Protein AF-0000000087667952 (afdb_homodimer)

InterPro domains:
  IPR000524 Transcription regulator HTH, GntR [PF00392] (24-62)
  IPR000524 Transcription regulator HTH, GntR [PF00392] (86-145)
  IPR000524 Transcription regulator HTH, GntR [PR00035] (27-41)
  IPR000524 Transcription regulator HTH, GntR [PR00035] (41-57)
  IPR000524 Transcription regulator HTH, GntR [PS50949] (82-149)
  IPR000524 Transcription regulator HTH, GntR [SM00345] (10-65)
  IPR000524 Transcription regulator HTH, GntR [SM00345] (88-146)
  IPR008920 Transcription regulator FadR/GntR, C-terminal [G3DSA:1.20.120.530] (150-294)
  IPR008920 Transcription regulator FadR/GntR, C-terminal [SSF48008] (154-291)
  IPR011711 GntR, C-terminal [PF07729] (156-283)
  IPR011711 GntR, C-terminal [SM00895] (156-284)
  IPR036388 Winged helix-like DNA-binding domain superfamily [G3DSA:1.10.10.10] (2-69)
  IPR036388 Winged helix-like DNA-binding domain superfamily [G3DSA:1.10.10.10] (75-145)
  IPR036390 Winged helix DNA-binding domain superfamily [SSF46785] (5-59)
  IPR036390 Winged helix DNA-binding domain superfamily [SSF46785] (80-157)

Structure (mmCIF, N/CA/C/O backbone):
data_AF-0000000087667952-model_v1
#
loop_
_entity.id
_entity.type
_entity.pdbx_description
1 polymer 'GntR family transcriptional regulator'
#
loop_
_atom_site.group_PDB
_atom_site.id
_atom_site.type_symbol
_atom_site.label_atom_id
_atom_site.label_alt_id
_atom_site.label_comp_id
_atom_site.label_asym_id
_atom_site.label_entity_id
_atom_site.label_seq_id
_atom_site.pdbx_PDB_ins_code
_atom_site.Cartn_x
_atom_site.Cartn_y
_atom_site.Cartn_z
_atom_site.occupancy
_atom_site.B_iso_or_equiv
_atom_site.auth_seq_id
_atom_site.auth_comp_id
_atom_site.auth_asym_id
_atom_site.auth_atom_id
_atom_site.pdbx_PDB_model_num
ATOM 1 N N . MET A 1 1 ? -10.664 -6.59 -33.625 1 28.47 1 MET A N 1
ATOM 2 C CA . MET A 1 1 ? -11.766 -7.215 -32.906 1 28.47 1 MET A CA 1
ATOM 3 C C . MET A 1 1 ? -11.617 -7.02 -31.406 1 28.47 1 MET A C 1
ATOM 5 O O . MET A 1 1 ? -10.555 -7.301 -30.844 1 28.47 1 MET A O 1
ATOM 9 N N . LYS A 1 2 ? -12.297 -6.242 -30.766 1 42.12 2 LYS A N 1
ATOM 10 C CA . LYS A 1 2 ? -12.266 -5.91 -29.344 1 42.12 2 LYS A CA 1
ATOM 11 C C . LYS A 1 2 ? -12.188 -7.172 -28.484 1 42.12 2 LYS A C 1
ATOM 13 O O . LYS A 1 2 ? -13.07 -8.031 -28.562 1 42.12 2 LYS A O 1
ATOM 18 N N . THR A 1 3 ? -11.094 -7.625 -28.188 1 49.66 3 THR A N 1
ATOM 19 C CA . THR A 1 3 ? -10.906 -8.875 -27.469 1 49.66 3 THR A CA 1
ATOM 20 C C . THR A 1 3 ? -11.727 -8.891 -26.188 1 49.66 3 THR A C 1
ATOM 22 O O . THR A 1 3 ? -11.672 -7.941 -25.391 1 49.66 3 THR A O 1
ATOM 25 N N . ASP A 1 4 ? -12.828 -9.523 -26.078 1 62.44 4 ASP A N 1
ATOM 26 C CA . ASP A 1 4 ? -13.844 -9.555 -25.031 1 62.44 4 ASP A CA 1
ATOM 27 C C . ASP A 1 4 ? -13.297 -10.211 -23.766 1 62.44 4 ASP A C 1
ATOM 29 O O . ASP A 1 4 ? -13.547 -11.391 -23.516 1 62.44 4 ASP A O 1
ATOM 33 N N . THR A 1 5 ? -12.375 -9.555 -23.219 1 68.75 5 THR A N 1
ATOM 34 C CA . THR A 1 5 ? -11.648 -10.039 -22.047 1 68.75 5 THR A CA 1
ATOM 35 C C . THR A 1 5 ? -12.617 -10.461 -20.953 1 68.75 5 THR A C 1
ATOM 37 O O . THR A 1 5 ? -12.391 -11.469 -20.266 1 68.75 5 THR A O 1
ATOM 40 N N . VAL A 1 6 ? -13.617 -9.734 -20.906 1 71.81 6 VAL A N 1
ATOM 41 C CA . VAL A 1 6 ? -14.602 -10.07 -19.875 1 71.81 6 VAL A CA 1
ATOM 42 C C . VAL A 1 6 ? -15.203 -11.438 -20.172 1 71.81 6 VAL A C 1
ATOM 44 O O . VAL A 1 6 ? -15.32 -12.281 -19.266 1 71.81 6 VAL A O 1
ATOM 47 N N . TYR A 1 7 ? -15.477 -11.602 -21.328 1 80.62 7 TYR A N 1
ATOM 48 C CA . TYR A 1 7 ? -16.016 -12.883 -21.781 1 80.62 7 TYR A CA 1
ATOM 49 C C . TYR A 1 7 ? -15.008 -14.008 -21.547 1 80.62 7 TYR A C 1
ATOM 51 O O . TYR A 1 7 ? -15.359 -15.062 -21.016 1 80.62 7 TYR A O 1
ATOM 59 N N . LYS A 1 8 ? -13.859 -13.703 -21.875 1 80.75 8 LYS A N 1
ATOM 60 C CA . LYS A 1 8 ? -12.844 -14.75 -21.797 1 80.75 8 LYS A CA 1
ATOM 61 C C . LYS A 1 8 ? -12.523 -15.094 -20.344 1 80.75 8 LYS A C 1
ATOM 63 O O . LYS A 1 8 ? -12.32 -16.266 -20 1 80.75 8 LYS A O 1
ATOM 68 N N . GLN A 1 9 ? -12.539 -14.086 -19.578 1 77.5 9 GLN A N 1
ATOM 69 C CA . GLN A 1 9 ? -12.352 -14.312 -18.141 1 77.5 9 GLN A CA 1
ATOM 70 C C . GLN A 1 9 ? -13.516 -15.094 -17.562 1 77.5 9 GLN A C 1
ATOM 72 O O . GLN A 1 9 ? -13.32 -16.016 -16.766 1 77.5 9 GLN A O 1
ATOM 77 N N . ALA A 1 10 ? -14.672 -14.688 -17.938 1 81.62 10 ALA A N 1
ATOM 78 C CA . ALA A 1 10 ? -15.867 -15.375 -17.438 1 81.62 10 ALA A CA 1
ATOM 79 C C . ALA A 1 10 ? -15.875 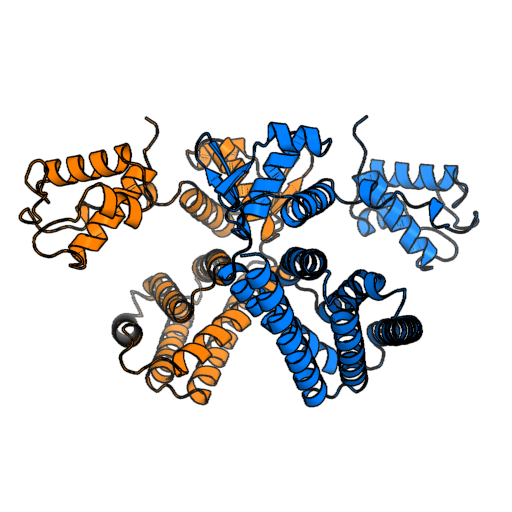-16.844 -17.891 1 81.62 10 ALA A C 1
ATOM 81 O O . ALA A 1 10 ? -16.25 -17.719 -17.109 1 81.62 10 ALA A O 1
ATOM 82 N N . LEU A 1 11 ? -15.453 -17.016 -19.062 1 87.56 11 LEU A N 1
ATOM 83 C CA . LEU A 1 11 ? -15.383 -18.391 -19.562 1 87.56 11 LEU A CA 1
ATOM 84 C C . LEU A 1 11 ? -14.375 -19.219 -18.766 1 87.56 11 LEU A C 1
ATOM 86 O O . LEU A 1 11 ? -14.688 -20.328 -18.328 1 87.56 11 LEU A O 1
ATOM 90 N N . ASN A 1 12 ? -13.219 -18.609 -18.578 1 81.69 12 ASN A N 1
ATOM 91 C CA . ASN A 1 12 ? -12.188 -19.328 -17.812 1 81.69 12 ASN A CA 1
ATOM 92 C C . ASN A 1 12 ? -12.648 -19.625 -16.391 1 81.69 12 ASN A C 1
ATOM 94 O O . ASN A 1 12 ? -12.398 -20.719 -15.875 1 81.69 12 ASN A O 1
ATOM 98 N N . GLN A 1 13 ? -13.281 -18.672 -15.828 1 80.88 13 GLN A N 1
ATOM 99 C CA . GLN A 1 13 ? -13.797 -18.859 -14.477 1 80.88 13 GLN A CA 1
ATOM 100 C C . GLN A 1 13 ? -14.852 -19.953 -14.445 1 80.88 13 GLN A C 1
ATOM 102 O O . GLN A 1 13 ? -14.875 -20.781 -13.516 1 80.88 13 GLN A O 1
ATOM 107 N N . THR A 1 14 ? -15.711 -19.984 -15.359 1 86.25 14 THR A N 1
ATOM 108 C CA . THR A 1 14 ? -16.75 -21 -15.43 1 86.25 14 THR A CA 1
ATOM 109 C C . THR A 1 14 ? -16.125 -22.391 -15.625 1 86.25 14 THR A C 1
ATOM 111 O O . THR A 1 14 ? -16.531 -23.359 -14.977 1 86.25 14 THR A O 1
ATOM 114 N N . LEU A 1 15 ? -15.148 -22.406 -16.438 1 85.88 15 LEU A N 1
ATOM 115 C CA . LEU A 1 15 ? -14.438 -23.656 -16.688 1 85.88 15 LEU A CA 1
ATOM 116 C C . LEU A 1 15 ? -13.773 -24.172 -15.406 1 85.88 15 LEU A C 1
ATOM 118 O O . LEU A 1 15 ? -13.812 -25.359 -15.125 1 85.88 15 LEU A O 1
ATOM 122 N N . ALA A 1 16 ? -13.211 -23.234 -14.703 1 80.81 16 ALA A N 1
ATOM 123 C CA . ALA A 1 16 ? -12.57 -23.594 -13.445 1 80.81 16 ALA A CA 1
ATOM 124 C C . ALA A 1 16 ? -13.586 -24.156 -12.453 1 80.81 16 ALA A C 1
ATOM 126 O O . ALA A 1 16 ? -13.312 -25.141 -11.766 1 80.81 16 ALA A O 1
ATOM 127 N N . LEU A 1 17 ? -14.672 -23.5 -12.383 1 82.06 17 LEU A N 1
ATOM 128 C CA . LEU A 1 17 ? -15.742 -23.969 -11.5 1 82.06 17 LEU A CA 1
ATOM 129 C C . LEU A 1 17 ? -16.188 -25.391 -11.891 1 82.06 17 LEU A C 1
ATOM 131 O O . LEU A 1 17 ? -16.391 -26.234 -11.023 1 82.06 17 LEU A O 1
ATOM 135 N N . LEU A 1 18 ? -16.266 -25.656 -13.094 1 85.75 18 LEU A N 1
ATOM 136 C CA . LEU A 1 18 ? -16.672 -26.969 -13.594 1 85.75 18 LEU A CA 1
ATOM 137 C C . LEU A 1 18 ? -15.602 -28.016 -13.289 1 85.75 18 LEU A C 1
ATOM 139 O O . LEU A 1 18 ? -15.922 -29.125 -12.844 1 85.75 18 LEU A O 1
ATOM 143 N N . ALA A 1 19 ? -14.406 -27.5 -13.516 1 81.12 19 ALA A N 1
ATOM 144 C CA . ALA A 1 19 ? -13.297 -28.438 -13.328 1 81.12 19 ALA A CA 1
ATOM 145 C C . ALA A 1 19 ? -13.133 -28.797 -11.852 1 81.12 19 ALA A C 1
ATOM 147 O O . ALA A 1 19 ? -12.719 -29.922 -11.531 1 81.12 19 ALA A O 1
ATOM 148 N N . GLN A 1 20 ? -13.477 -27.875 -11.039 1 76.94 20 GLN A N 1
ATOM 149 C CA . GLN A 1 20 ? -13.367 -28.094 -9.594 1 76.94 20 GLN A CA 1
ATOM 150 C C . GLN A 1 20 ? -14.594 -28.812 -9.055 1 76.94 20 GLN A C 1
ATOM 152 O O . GLN A 1 20 ? -14.664 -29.109 -7.855 1 76.94 20 GLN A O 1
ATOM 157 N N . GLY A 1 21 ? -15.5 -29.062 -9.93 1 77.56 21 GLY A N 1
ATOM 158 C CA . GLY A 1 21 ? -16.703 -29.797 -9.547 1 77.56 21 GLY A CA 1
ATOM 159 C C . GLY A 1 21 ? -17.688 -28.953 -8.766 1 77.56 21 GLY A C 1
ATOM 160 O O . GLY A 1 21 ? -18.438 -29.484 -7.93 1 77.56 21 GLY A O 1
ATOM 161 N N . ALA A 1 22 ? -17.594 -27.688 -8.93 1 77.69 22 ALA A N 1
ATOM 162 C CA . ALA A 1 22 ? -18.516 -26.797 -8.211 1 77.69 22 ALA A CA 1
ATOM 163 C C . ALA A 1 22 ? -19.969 -27.125 -8.555 1 77.69 22 ALA A C 1
ATOM 165 O O . ALA A 1 22 ? -20.875 -26.875 -7.754 1 77.69 22 ALA A O 1
ATOM 166 N N . TYR A 1 23 ? -20.062 -27.703 -9.742 1 80.69 23 TYR A N 1
ATOM 167 C CA . TYR A 1 23 ? -21.391 -28.094 -10.203 1 80.69 23 TYR A CA 1
ATOM 168 C C . TYR A 1 23 ? -21.391 -29.547 -10.68 1 80.69 23 TYR A C 1
ATOM 170 O O . TYR A 1 23 ? -20.422 -30 -11.305 1 80.69 23 TYR A O 1
ATOM 178 N N . GLN A 1 24 ? -22.219 -30.297 -10.25 1 76.31 24 GLN A N 1
ATOM 179 C CA . GLN A 1 24 ? -22.203 -31.734 -10.547 1 76.31 24 GLN A CA 1
ATOM 180 C C . GLN A 1 24 ? -23.062 -32.062 -11.766 1 76.31 24 GLN A C 1
ATOM 182 O O . GLN A 1 24 ? -22.609 -32.688 -12.719 1 76.31 24 GLN A O 1
ATOM 187 N N . GLU A 1 25 ? -24.391 -31.812 -11.734 1 78 25 GLU A N 1
ATOM 188 C CA . GLU A 1 25 ? -25.281 -32.281 -12.789 1 78 25 GLU A CA 1
ATOM 189 C C . GLU A 1 25 ? -25.797 -31.125 -13.641 1 78 25 GLU A C 1
ATOM 191 O O . GLU A 1 25 ? -25.891 -31.25 -14.859 1 78 25 GLU A O 1
ATOM 196 N N . ARG A 1 26 ? -26.047 -30.078 -13 1 85.25 26 ARG A N 1
ATOM 197 C CA . ARG A 1 26 ? -26.641 -28.938 -13.695 1 85.25 26 ARG A CA 1
ATOM 198 C C . ARG A 1 26 ? -25.953 -27.641 -13.305 1 85.25 26 ARG A C 1
ATOM 200 O O . ARG A 1 26 ? -25.516 -27.484 -12.164 1 85.25 26 ARG A O 1
ATOM 207 N N . LEU A 1 27 ? -25.766 -26.797 -14.305 1 86.44 27 LEU A N 1
ATOM 208 C CA . LEU A 1 27 ? -25.312 -25.438 -14.016 1 86.44 27 LEU A CA 1
ATOM 209 C C . LEU A 1 27 ? -26.422 -24.625 -13.359 1 86.44 27 LEU A C 1
ATOM 211 O O . LEU A 1 27 ? -27.609 -24.844 -13.625 1 86.44 27 LEU A O 1
ATOM 215 N N . PRO A 1 28 ? -26.078 -23.719 -12.539 1 85.12 28 PRO A N 1
ATOM 216 C CA . PRO A 1 28 ? -27.094 -22.797 -12.016 1 85.12 28 PRO A CA 1
ATOM 217 C C . PRO A 1 28 ? -27.734 -21.938 -13.102 1 85.12 28 PRO A C 1
ATOM 219 O O . PRO A 1 28 ? -27.297 -21.969 -14.258 1 85.12 28 PRO A O 1
ATOM 222 N N . SER A 1 29 ? -28.859 -21.297 -12.703 1 85.5 29 SER A N 1
ATOM 223 C CA . SER A 1 29 ? -29.531 -20.422 -13.648 1 85.5 29 SER A CA 1
ATOM 224 C C . SER A 1 29 ? -28.594 -19.344 -14.188 1 85.5 29 SER A C 1
ATOM 226 O O . SER A 1 29 ? -27.562 -19.047 -13.562 1 85.5 29 SER A O 1
ATOM 228 N N . GLU A 1 30 ? -28.875 -18.875 -15.414 1 87.12 30 GLU A N 1
ATOM 229 C CA . GLU A 1 30 ? -28.109 -17.781 -16 1 87.12 30 GLU A CA 1
ATOM 230 C C . GLU A 1 30 ? -27.938 -16.625 -15.031 1 87.12 30 GLU A C 1
ATOM 232 O O . GLU A 1 30 ? -26.859 -16.047 -14.906 1 87.12 30 GLU A O 1
ATOM 237 N N . ASN A 1 31 ? -28.953 -16.328 -14.312 1 84.06 31 ASN A N 1
ATOM 238 C CA . ASN A 1 31 ? -28.938 -15.211 -13.367 1 84.06 31 ASN A CA 1
ATOM 239 C C . ASN A 1 31 ? -28.016 -15.492 -12.18 1 84.06 31 ASN A C 1
ATOM 241 O O . ASN A 1 31 ? -27.297 -14.609 -11.727 1 84.06 31 ASN A O 1
ATOM 245 N N . GLU A 1 32 ? -28.062 -16.688 -11.719 1 83.94 32 GLU A N 1
ATOM 246 C CA . GLU A 1 32 ? -27.219 -17.078 -10.602 1 83.94 32 GLU A CA 1
ATOM 247 C C . GLU A 1 32 ? -25.734 -17.047 -11 1 83.94 32 GLU A C 1
ATOM 249 O O . GLU A 1 32 ? -24.891 -16.578 -10.242 1 83.94 32 GLU A O 1
ATOM 254 N N . LEU A 1 33 ? -25.469 -17.562 -12.148 1 86.06 33 LEU A N 1
ATOM 255 C CA . LEU A 1 33 ? -24.094 -17.641 -12.633 1 86.06 33 LEU A CA 1
ATOM 256 C C . LEU A 1 33 ? -23.531 -16.25 -12.883 1 86.06 33 LEU A C 1
ATOM 258 O O . LEU A 1 33 ? -22.375 -15.969 -12.547 1 86.06 33 LEU A O 1
ATOM 262 N N . ARG A 1 34 ? -24.391 -15.438 -13.516 1 83.31 34 ARG A N 1
ATOM 263 C CA . ARG A 1 34 ? -23.953 -14.078 -13.797 1 83.31 34 ARG A CA 1
ATOM 264 C C . ARG A 1 34 ? -23.609 -13.344 -12.508 1 83.31 34 ARG A C 1
ATOM 266 O O . ARG A 1 34 ? -22.625 -12.609 -12.445 1 83.31 34 ARG A O 1
ATOM 273 N N . ARG A 1 35 ? -24.375 -13.547 -11.453 1 77.31 35 ARG A N 1
ATOM 274 C CA . ARG A 1 35 ? -24.125 -12.922 -10.164 1 77.31 35 ARG A CA 1
ATOM 275 C C . ARG A 1 35 ? -22.828 -13.438 -9.539 1 77.31 35 ARG A C 1
ATOM 277 O O . ARG A 1 35 ? -22.047 -12.664 -8.984 1 77.31 35 ARG A O 1
ATOM 284 N N . ARG A 1 36 ? -22.688 -14.688 -9.703 1 77.44 36 ARG A N 1
ATOM 285 C CA . ARG A 1 36 ? -21.516 -15.32 -9.117 1 77.44 36 ARG A CA 1
ATOM 286 C C . ARG A 1 36 ? -20.234 -14.828 -9.789 1 77.44 36 ARG A C 1
ATOM 288 O O . ARG A 1 36 ? -19.219 -14.625 -9.125 1 77.44 36 ARG A O 1
ATOM 295 N N . LEU A 1 37 ? -20.344 -14.656 -11.094 1 77.94 37 LEU A N 1
ATOM 296 C CA . LEU A 1 37 ? -19.172 -14.305 -11.875 1 77.94 37 LEU A CA 1
ATOM 297 C C . LEU A 1 37 ? -19.031 -12.797 -12.023 1 77.94 37 LEU A C 1
ATOM 299 O O . LEU A 1 37 ? -18 -12.297 -12.453 1 77.94 37 LEU A O 1
ATOM 303 N N . GLY A 1 38 ? -20.156 -12.125 -11.695 1 72.62 38 GLY A N 1
ATOM 304 C CA . GLY A 1 38 ? -20.141 -10.672 -11.781 1 72.62 38 GLY A CA 1
ATOM 305 C C . GLY A 1 38 ? -20.109 -10.156 -13.211 1 72.62 38 GLY A C 1
ATOM 306 O O . GLY A 1 38 ? -19.375 -9.219 -13.516 1 72.62 38 GLY A O 1
ATOM 307 N N . VAL A 1 39 ? -20.812 -10.805 -14.094 1 77.38 39 VAL A N 1
ATOM 308 C CA . VAL A 1 39 ? -20.797 -10.398 -15.5 1 77.38 39 VAL A CA 1
ATOM 309 C C . VAL A 1 39 ? -22.219 -10.141 -15.977 1 77.38 39 VAL A C 1
ATOM 311 O O . VAL A 1 39 ? -23.188 -10.43 -15.266 1 77.38 39 VAL A O 1
ATOM 314 N N . SER A 1 40 ? -22.344 -9.523 -17.109 1 77.69 40 SER A N 1
ATOM 315 C CA . SER A 1 40 ? -23.641 -9.18 -17.672 1 77.69 40 SER A CA 1
ATOM 316 C C . SER A 1 40 ? -24.344 -10.414 -18.234 1 77.69 40 SER A C 1
ATOM 318 O O . SER A 1 40 ? -23.719 -11.453 -18.422 1 77.69 40 SER A O 1
ATOM 320 N N . ARG A 1 41 ? -25.656 -10.195 -18.484 1 81.38 41 ARG A N 1
ATOM 321 C CA . ARG A 1 41 ? -26.469 -11.25 -19.078 1 81.38 41 ARG A CA 1
ATOM 322 C C . ARG A 1 41 ? -25.953 -11.633 -20.453 1 81.38 41 ARG A C 1
ATOM 324 O O . ARG A 1 41 ? -25.906 -12.812 -20.797 1 81.38 41 ARG A O 1
ATOM 331 N N . THR A 1 42 ? -25.531 -10.703 -21.172 1 82.81 42 THR A N 1
ATOM 332 C CA . THR A 1 42 ? -25.031 -10.961 -22.516 1 82.81 42 THR A CA 1
ATOM 333 C C . THR A 1 42 ? -23.719 -11.758 -22.453 1 82.81 42 THR A C 1
ATOM 335 O O . THR A 1 42 ? -23.516 -12.664 -23.266 1 82.81 42 THR A O 1
ATOM 338 N N . THR A 1 43 ? -22.922 -11.461 -21.484 1 84.31 43 THR A N 1
ATOM 339 C CA . THR A 1 43 ? -21.641 -12.141 -21.328 1 84.31 43 THR A CA 1
ATOM 340 C C . THR A 1 43 ? -21.844 -13.602 -20.938 1 84.31 43 THR A C 1
ATOM 342 O O . THR A 1 43 ? -21.219 -14.5 -21.5 1 84.31 43 THR A O 1
ATOM 345 N N . ILE A 1 44 ? -22.719 -13.742 -19.969 1 88.31 44 ILE A N 1
ATOM 346 C CA . ILE A 1 44 ? -22.906 -15.117 -19.5 1 88.31 44 ILE A CA 1
ATOM 347 C C . ILE A 1 44 ? -23.531 -15.953 -20.609 1 88.31 44 ILE A C 1
ATOM 349 O O . ILE A 1 44 ? -23.203 -17.125 -20.766 1 88.31 44 ILE A O 1
ATOM 353 N N . ARG A 1 45 ? -24.406 -15.406 -21.328 1 85.5 45 ARG A N 1
ATOM 354 C CA . ARG A 1 45 ? -25.016 -16.109 -22.453 1 85.5 45 ARG A CA 1
ATOM 355 C C . ARG A 1 45 ? -23.953 -16.531 -23.469 1 85.5 45 ARG A C 1
ATOM 357 O O . ARG A 1 45 ? -24 -17.641 -24 1 85.5 45 ARG A O 1
ATOM 364 N N . LYS A 1 46 ? -23.031 -15.633 -23.688 1 87.12 46 LYS A N 1
ATOM 365 C CA . LYS A 1 46 ? -21.938 -15.938 -24.594 1 87.12 46 LYS A CA 1
ATOM 366 C C . LYS A 1 46 ? -21.078 -17.078 -24.047 1 87.12 46 LYS A C 1
ATOM 368 O O . LYS A 1 46 ? -20.625 -17.938 -24.797 1 87.12 46 LYS A O 1
ATOM 373 N N . VAL A 1 47 ? -20.844 -17.016 -22.766 1 89.81 47 VAL A N 1
ATOM 374 C CA . VAL A 1 47 ? -20.062 -18.047 -22.109 1 89.81 47 VAL A CA 1
ATOM 375 C C . VAL A 1 47 ? -20.766 -19.406 -22.266 1 89.81 47 VAL A C 1
ATOM 377 O O . VAL A 1 47 ? -20.141 -20.391 -22.656 1 89.81 47 VAL A O 1
ATOM 380 N N . LEU A 1 48 ? -22.078 -19.391 -22.031 1 88.62 48 LEU A N 1
ATOM 381 C CA . LEU A 1 48 ? -22.828 -20.625 -22.109 1 88.62 48 LEU A CA 1
ATOM 382 C C . LEU A 1 48 ? -22.891 -21.141 -23.547 1 88.62 48 LEU A C 1
ATOM 384 O O . LEU A 1 48 ? -22.797 -22.344 -23.781 1 88.62 48 LEU A O 1
ATOM 388 N N . GLN A 1 49 ? -23.016 -20.266 -24.391 1 88 49 GLN A N 1
ATOM 389 C CA . GLN A 1 49 ? -23 -20.625 -25.797 1 88 49 GLN A CA 1
ATOM 390 C C . GLN A 1 49 ? -21.672 -21.266 -26.188 1 88 49 GLN A C 1
ATOM 392 O O . GLN A 1 49 ? -21.656 -22.266 -26.922 1 88 49 GLN A O 1
ATOM 397 N N . GLU A 1 50 ? -20.625 -20.641 -25.688 1 88.88 50 GLU A N 1
ATOM 398 C CA . GLU A 1 50 ? -19.297 -21.172 -26.016 1 88.88 50 GLU A CA 1
ATOM 399 C C . GLU A 1 50 ? -19.094 -22.547 -25.391 1 88.88 50 GLU A C 1
ATOM 401 O O . GLU A 1 50 ? -18.516 -23.438 -26.031 1 88.88 50 GLU A O 1
ATOM 406 N N . LEU A 1 51 ? -19.547 -22.75 -24.219 1 90.06 51 LEU A N 1
ATOM 407 C CA . LEU A 1 51 ? -19.422 -24.031 -23.547 1 90.06 51 LEU A CA 1
ATOM 408 C C . LEU A 1 51 ? -20.219 -25.109 -24.281 1 90.06 51 LEU A C 1
ATOM 410 O O . LEU A 1 51 ? -19.766 -26.25 -24.391 1 90.06 51 LEU A O 1
ATOM 414 N N . THR A 1 52 ? -21.344 -24.703 -24.766 1 87.12 52 THR A N 1
ATOM 415 C CA . THR A 1 52 ? -22.156 -25.609 -25.578 1 87.12 52 THR A CA 1
ATOM 416 C C . THR A 1 52 ? -21.438 -25.953 -26.875 1 87.12 52 THR A C 1
ATOM 418 O O . THR A 1 52 ? -21.406 -27.109 -27.297 1 87.12 52 THR A O 1
ATOM 421 N N . HIS A 1 53 ? -20.953 -24.875 -27.438 1 88.25 53 HIS A N 1
ATOM 422 C CA . HIS A 1 53 ? -20.219 -25.062 -28.688 1 88.25 53 HIS A CA 1
ATOM 423 C C . HIS A 1 53 ? -19.062 -26.031 -28.516 1 88.25 53 HIS A C 1
ATOM 425 O O . HIS A 1 53 ? -18.781 -26.844 -29.406 1 88.25 53 HIS A O 1
ATOM 431 N N . ARG A 1 54 ? -18.484 -25.953 -27.344 1 87.25 54 ARG A N 1
ATOM 432 C CA . ARG A 1 54 ? -17.344 -26.828 -27.062 1 87.25 54 ARG A CA 1
ATOM 433 C C . ARG A 1 54 ? -17.797 -28.172 -26.516 1 87.25 54 ARG A C 1
ATOM 435 O O . ARG A 1 54 ? -16.969 -29.016 -26.156 1 87.25 54 ARG A O 1
ATOM 442 N N . SER A 1 55 ? -19.062 -28.328 -26.438 1 87.62 55 SER A N 1
ATOM 443 C CA . SER A 1 55 ? -19.703 -29.578 -26.016 1 87.62 55 SER A CA 1
ATOM 444 C C . SER A 1 55 ? -19.359 -29.922 -24.578 1 87.62 55 SER A C 1
ATOM 446 O O . SER A 1 55 ? -19.172 -31.094 -24.234 1 87.62 55 SER A O 1
ATOM 448 N N . ILE A 1 56 ? -19.109 -28.922 -23.828 1 89.12 56 ILE A N 1
ATOM 449 C CA . ILE A 1 56 ? -18.844 -29.125 -22.406 1 89.12 56 ILE A CA 1
ATOM 450 C C . ILE A 1 56 ? -20.172 -29.219 -21.641 1 89.12 56 ILE A C 1
ATOM 452 O O . ILE A 1 56 ? -20.297 -30.016 -20.703 1 89.12 56 ILE A O 1
ATOM 456 N N . ILE A 1 57 ? -21.078 -28.422 -22.094 1 88.12 57 ILE A N 1
ATOM 457 C CA . ILE A 1 57 ? -22.422 -28.484 -21.547 1 88.12 57 ILE A CA 1
ATOM 458 C C . ILE A 1 57 ? -23.422 -28.688 -22.688 1 88.12 57 ILE A C 1
ATOM 460 O O . ILE A 1 57 ? -23.109 -28.469 -23.859 1 88.12 57 ILE A O 1
ATOM 464 N N . THR A 1 58 ? -24.516 -29.25 -22.297 1 84.62 58 THR A N 1
ATOM 465 C CA . THR A 1 58 ? -25.562 -29.484 -23.281 1 84.62 58 THR A CA 1
ATOM 466 C C . THR A 1 58 ? -26.906 -28.953 -22.766 1 84.62 58 THR A C 1
ATOM 468 O O . THR A 1 58 ? -27.109 -28.844 -21.547 1 84.62 58 THR A O 1
ATOM 471 N N . GLY A 1 59 ? -27.812 -28.547 -23.734 1 73.31 59 GLY A N 1
ATOM 472 C CA . GLY A 1 59 ? -29.188 -28.219 -23.391 1 73.31 59 GLY A CA 1
ATOM 473 C C . GLY A 1 59 ? -29.516 -26.75 -23.578 1 73.31 59 GLY A C 1
ATOM 474 O O . GLY A 1 59 ? -28.609 -25.906 -23.672 1 73.31 59 GLY A O 1
ATOM 475 N N . ALA A 1 60 ? -30.719 -26.438 -23.844 1 61.91 60 ALA A N 1
ATOM 476 C CA . ALA A 1 60 ? -31.344 -25.125 -24.031 1 61.91 60 ALA A CA 1
ATOM 477 C C . ALA A 1 60 ? -32.25 -24.781 -22.859 1 61.91 60 ALA A C 1
ATOM 479 O O . ALA A 1 60 ? -33.125 -25.578 -22.5 1 61.91 60 ALA A O 1
ATOM 480 N N . GLY A 1 61 ? -31.844 -23.688 -21.797 1 60.28 61 GLY A N 1
ATOM 481 C CA . GLY A 1 61 ? -32.594 -23.328 -20.625 1 60.28 61 GLY A CA 1
ATOM 482 C C 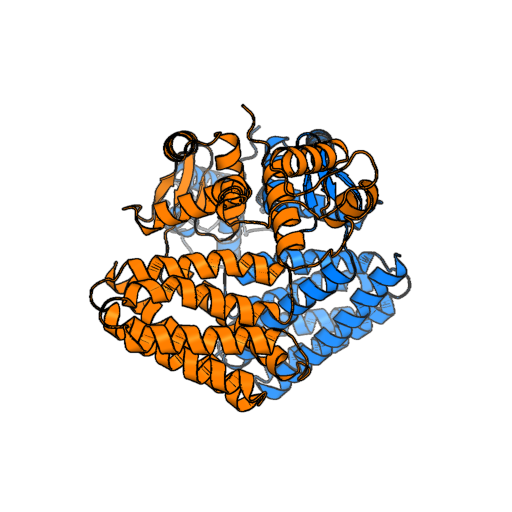. GLY A 1 61 ? -32.062 -23.938 -19.344 1 60.28 61 GLY A C 1
ATOM 483 O O . GLY A 1 61 ? -31.703 -23.203 -18.406 1 60.28 61 GLY A O 1
ATOM 484 N N . ARG A 1 62 ? -32.25 -25.391 -19.328 1 66.25 62 ARG A N 1
ATOM 485 C CA . ARG A 1 62 ? -31.594 -26.094 -18.219 1 66.25 62 ARG A CA 1
ATOM 486 C C . ARG A 1 62 ? -30.281 -26.734 -18.641 1 66.25 62 ARG A C 1
ATOM 488 O O . ARG A 1 62 ? -30.281 -27.828 -19.219 1 66.25 62 ARG A O 1
ATOM 495 N N . VAL A 1 63 ? -29.234 -26.047 -18.312 1 73.69 63 VAL A N 1
ATOM 496 C CA . VAL A 1 63 ? -27.922 -26.438 -18.828 1 73.69 63 VAL A CA 1
ATOM 497 C C . VAL A 1 63 ? -27.359 -27.594 -18 1 73.69 63 VAL A C 1
ATOM 499 O O . VAL A 1 63 ? -27.312 -27.516 -16.781 1 73.69 63 VAL A O 1
ATOM 502 N N . ARG A 1 64 ? -27.125 -28.781 -18.656 1 77.81 64 ARG A N 1
ATOM 503 C CA . ARG A 1 64 ? -26.547 -29.969 -18.031 1 77.81 64 ARG A CA 1
ATOM 504 C C . ARG A 1 64 ? -25.047 -30.047 -18.297 1 77.81 64 ARG A C 1
ATOM 506 O O . ARG A 1 64 ? -24.578 -29.688 -19.391 1 77.81 64 ARG A O 1
ATOM 513 N N . ILE A 1 65 ? -24.344 -30.406 -17.219 1 79.25 65 ILE A N 1
ATOM 514 C CA . ILE A 1 65 ? -22.906 -30.609 -17.312 1 79.25 65 ILE A CA 1
ATOM 515 C C . ILE A 1 65 ? -22.609 -32.031 -17.719 1 79.25 65 ILE A C 1
ATOM 517 O O . ILE A 1 65 ? -22.234 -32.875 -16.875 1 79.25 65 ILE A O 1
ATOM 521 N N . ASN A 1 66 ? -22.938 -32.531 -18.938 1 73.69 66 ASN A N 1
ATOM 522 C CA . ASN A 1 66 ? -22.766 -33.906 -19.406 1 73.69 66 ASN A CA 1
ATOM 523 C C . ASN A 1 66 ? -21.891 -33.938 -20.656 1 73.69 66 ASN A C 1
ATOM 525 O O . ASN A 1 66 ? -21.922 -34.938 -21.406 1 73.69 66 ASN A O 1
ATOM 529 N N . GLY A 1 67 ? -21.266 -32.875 -20.906 1 76.25 67 GLY A N 1
ATOM 530 C CA . GLY A 1 67 ? -20.375 -32.875 -22.062 1 76.25 67 GLY A CA 1
ATOM 531 C C . GLY A 1 67 ? -19 -33.438 -21.766 1 76.25 67 GLY A C 1
ATOM 532 O O . GLY A 1 67 ? -18.844 -34.219 -20.828 1 76.25 67 GLY A O 1
ATOM 533 N N . ARG A 1 68 ? -18.156 -33.094 -22.672 1 82.38 68 ARG A N 1
ATOM 534 C CA . ARG A 1 68 ? -16.797 -33.562 -22.453 1 82.38 68 ARG A CA 1
ATOM 535 C C . ARG A 1 68 ? -16.156 -32.844 -21.25 1 82.38 68 ARG A C 1
ATOM 537 O O . ARG A 1 68 ? -16.625 -31.781 -20.844 1 82.38 68 ARG A O 1
ATOM 544 N N . GLY A 1 69 ? -15.305 -33.438 -20.516 1 81.69 69 GLY A N 1
ATOM 545 C CA . GLY A 1 69 ? -14.586 -32.844 -19.406 1 81.69 69 GLY A CA 1
ATOM 546 C C . GLY A 1 69 ? -13.797 -31.609 -19.812 1 81.69 69 GLY A C 1
ATOM 547 O O . GLY A 1 69 ? -13.523 -31.406 -21 1 81.69 69 GLY A O 1
ATOM 548 N N . VAL A 1 70 ? -13.586 -30.734 -18.875 1 84.88 70 VAL A N 1
ATOM 549 C CA . VAL A 1 70 ? -12.82 -29.516 -19.125 1 84.88 70 VAL A CA 1
ATOM 550 C C . VAL A 1 70 ? -11.344 -29.859 -19.297 1 84.88 70 VAL A C 1
ATOM 552 O O . VAL A 1 70 ? -10.781 -30.641 -18.516 1 84.88 70 VAL A O 1
ATOM 555 N N . ASP A 1 71 ? -10.734 -29.469 -20.375 1 80.44 71 ASP A N 1
ATOM 556 C CA . ASP A 1 71 ? -9.305 -29.641 -20.641 1 80.44 71 ASP A CA 1
ATOM 557 C C . ASP A 1 71 ? -8.562 -28.312 -20.578 1 80.44 71 ASP A C 1
ATOM 559 O O . ASP A 1 71 ? -9.172 -27.25 -20.75 1 80.44 71 ASP A O 1
ATOM 563 N N . ASP A 1 72 ? -7.273 -28.359 -20.406 1 76.06 72 ASP A N 1
ATOM 564 C CA . ASP A 1 72 ? -6.449 -27.156 -20.312 1 76.06 72 ASP A CA 1
ATOM 565 C C . ASP A 1 72 ? -6.574 -26.297 -21.562 1 76.06 72 ASP A C 1
ATOM 567 O O . ASP A 1 72 ? -6.461 -25.078 -21.5 1 76.06 72 ASP A O 1
ATOM 571 N N . SER A 1 73 ? -6.891 -27 -22.594 1 77.19 73 SER A N 1
ATOM 572 C CA . SER A 1 73 ? -6.973 -26.297 -23.875 1 77.19 73 SER A CA 1
ATOM 573 C C . SER A 1 73 ? -8.25 -25.469 -23.969 1 77.19 73 SER A C 1
ATOM 575 O O . SER A 1 73 ? -8.383 -24.625 -24.859 1 77.19 73 SER A O 1
ATOM 577 N N . ASP A 1 74 ? -9.18 -25.719 -23.047 1 83.75 74 ASP A N 1
ATOM 578 C CA . ASP A 1 74 ? -10.445 -25 -23.062 1 83.75 74 ASP A CA 1
ATOM 579 C C . ASP A 1 74 ? -10.281 -23.578 -22.547 1 83.75 74 ASP A C 1
ATOM 581 O O . ASP A 1 74 ? -11.109 -22.703 -22.844 1 83.75 74 ASP A O 1
ATOM 585 N N . TYR A 1 75 ? -9.289 -23.422 -21.766 1 79.56 75 TYR A N 1
ATOM 586 C CA . TYR A 1 75 ? -9.07 -22.125 -21.141 1 79.56 75 TYR A CA 1
ATOM 587 C C . TYR A 1 75 ? -8.453 -21.141 -22.125 1 79.56 75 TYR A C 1
ATOM 589 O O . TYR A 1 75 ? -7.629 -21.516 -22.953 1 79.56 75 TYR A O 1
ATOM 597 N N . PHE A 1 76 ? -8.984 -19.984 -22.141 1 74.94 76 PHE A N 1
ATOM 598 C CA . PHE A 1 76 ? -8.227 -18.938 -22.797 1 74.94 76 PHE A CA 1
ATOM 599 C C . PHE A 1 76 ? -6.914 -18.672 -22.062 1 74.94 76 PHE A C 1
ATOM 601 O O . PHE A 1 76 ? -6.863 -18.734 -20.828 1 74.94 76 PHE A O 1
ATOM 608 N N . PRO A 1 77 ? -5.914 -18.547 -22.828 1 59.88 77 PRO A N 1
ATOM 609 C CA . PRO A 1 77 ? -4.637 -18.266 -22.172 1 59.88 77 PRO A CA 1
ATOM 610 C C . PRO A 1 77 ? -4.688 -17.016 -21.297 1 59.88 77 PRO A C 1
ATOM 612 O O . PRO A 1 77 ? -5.504 -16.125 -21.531 1 59.88 77 PRO A O 1
ATOM 615 N N . ASP A 1 78 ? -3.996 -17.031 -20.266 1 54.97 78 ASP A N 1
ATOM 616 C CA . ASP A 1 78 ? -3.953 -15.953 -19.281 1 54.97 78 ASP A CA 1
ATOM 617 C C . ASP A 1 78 ? -3.844 -14.586 -19.953 1 54.97 78 ASP A C 1
ATOM 619 O O . ASP A 1 78 ? -4.449 -13.617 -19.516 1 54.97 78 ASP A O 1
ATOM 623 N N . VAL A 1 79 ? -3.207 -14.641 -21.062 1 51.62 79 VAL A N 1
ATOM 624 C CA . VAL A 1 79 ? -2.986 -13.391 -21.781 1 51.62 79 VAL A CA 1
ATOM 625 C C . VAL A 1 79 ? -4.32 -12.828 -22.266 1 51.62 79 VAL A C 1
ATOM 627 O O . VAL A 1 79 ? -4.496 -11.617 -22.359 1 51.62 79 VAL A O 1
ATOM 630 N N . GLU A 1 80 ? -5.141 -13.758 -22.484 1 51.28 80 GLU A N 1
ATOM 631 C CA . GLU A 1 80 ? -6.43 -13.328 -23.016 1 51.28 80 GLU A CA 1
ATOM 632 C C . GLU A 1 80 ? -7.422 -13.023 -21.906 1 51.28 80 GLU A C 1
ATOM 634 O O . GLU A 1 80 ? -8.5 -12.477 -22.156 1 51.28 80 GLU A O 1
ATOM 639 N N . THR A 1 81 ? -7.113 -13.586 -20.719 1 51.38 81 THR A N 1
ATOM 640 C CA . THR A 1 81 ? -8.055 -13.422 -19.609 1 51.38 81 THR A CA 1
ATOM 641 C C . THR A 1 81 ? -7.543 -12.383 -18.625 1 51.38 81 THR A C 1
ATOM 643 O O . THR A 1 81 ? -8.305 -11.898 -17.781 1 51.38 81 THR A O 1
ATOM 646 N N . THR A 1 82 ? -6.227 -12.352 -18.609 1 50.91 82 THR A N 1
ATOM 647 C CA . THR A 1 82 ? -5.66 -11.328 -17.734 1 50.91 82 THR A CA 1
ATOM 648 C C . THR A 1 82 ? -6.125 -9.938 -18.172 1 50.91 82 THR A C 1
ATOM 650 O O . THR A 1 82 ? -6.203 -9.641 -19.359 1 50.91 82 THR A O 1
ATOM 653 N N . SER A 1 83 ? -6.668 -9.352 -17.219 1 59.28 83 SER A N 1
ATOM 654 C CA . SER A 1 83 ? -7.043 -7.988 -17.578 1 59.28 83 SER A CA 1
ATOM 655 C C . SER A 1 83 ? -5.941 -7.305 -18.375 1 59.28 83 SER A C 1
ATOM 657 O O . SER A 1 83 ? -4.762 -7.633 -18.234 1 59.28 83 SER A O 1
ATOM 659 N N . LYS A 1 84 ? -6.238 -6.797 -19.469 1 62.06 84 LYS A N 1
ATOM 660 C CA . LYS A 1 84 ? -5.301 -6.004 -20.266 1 62.06 84 LYS A CA 1
ATOM 661 C C . LYS A 1 84 ? -4.301 -5.277 -19.375 1 62.06 84 LYS A C 1
ATOM 663 O O . LYS A 1 84 ? -3.113 -5.203 -19.688 1 62.06 84 LYS A O 1
ATOM 668 N N . MET A 1 85 ? -4.785 -5.027 -18.234 1 69.62 85 MET A N 1
ATOM 669 C CA . MET A 1 85 ? -3.941 -4.289 -17.297 1 69.62 85 MET A CA 1
ATOM 670 C C . MET A 1 85 ? -2.867 -5.191 -16.703 1 69.62 85 MET A C 1
ATOM 672 O O . MET A 1 85 ? -1.708 -4.789 -16.594 1 69.62 85 MET A O 1
ATOM 676 N N . GLN A 1 86 ? -3.266 -6.387 -16.438 1 70.5 86 GLN A N 1
ATOM 677 C CA . GLN A 1 86 ? -2.305 -7.316 -15.852 1 70.5 86 GLN A CA 1
ATOM 678 C C . GLN A 1 86 ? -1.252 -7.73 -16.875 1 70.5 86 GLN A C 1
ATOM 680 O O . GLN A 1 86 ? -0.08 -7.902 -16.531 1 70.5 86 GLN A O 1
ATOM 685 N N . GLN A 1 87 ? -1.691 -7.848 -18.031 1 72.88 87 GLN A N 1
ATOM 686 C CA . GLN A 1 87 ? -0.756 -8.188 -19.094 1 72.88 87 GLN A CA 1
ATOM 687 C C . GLN A 1 87 ? 0.255 -7.062 -19.328 1 72.88 87 GLN A C 1
ATOM 689 O O . GLN A 1 87 ? 1.456 -7.316 -19.438 1 72.88 87 GLN A O 1
ATOM 694 N N . VAL A 1 88 ? -0.23 -5.895 -19.422 1 81.44 88 VAL A N 1
ATOM 695 C CA . VAL A 1 88 ? 0.634 -4.734 -19.609 1 81.44 88 VAL A CA 1
ATOM 696 C C . VAL A 1 88 ? 1.619 -4.629 -18.438 1 81.44 88 VAL A C 1
ATOM 698 O O . VAL A 1 88 ? 2.799 -4.332 -18.641 1 81.44 88 VAL A O 1
ATOM 701 N N . GLU A 1 89 ? 1.041 -4.934 -17.328 1 78.81 89 GLU A N 1
ATOM 702 C CA . GLU A 1 89 ? 1.888 -4.863 -16.141 1 78.81 89 GLU A CA 1
ATOM 703 C C . GLU A 1 89 ? 3.037 -5.863 -16.219 1 78.81 89 GLU A C 1
ATOM 705 O O . GLU A 1 89 ? 4.191 -5.516 -15.953 1 78.81 89 GLU A O 1
ATOM 710 N N . ARG A 1 90 ? 2.725 -7.008 -16.562 1 74.44 90 ARG A N 1
ATOM 711 C CA . ARG A 1 90 ? 3.744 -8.047 -16.688 1 74.44 90 ARG A CA 1
ATOM 712 C C . ARG A 1 90 ? 4.77 -7.688 -17.75 1 74.44 90 ARG A C 1
ATOM 714 O O . ARG A 1 90 ? 5.977 -7.805 -17.531 1 74.44 90 ARG A O 1
ATOM 721 N N . GLN A 1 91 ? 4.293 -7.277 -18.844 1 79.31 91 GLN A N 1
ATOM 722 C CA . GLN A 1 91 ? 5.188 -6.898 -19.938 1 79.31 91 GLN A CA 1
ATOM 723 C C . GLN A 1 91 ? 6.086 -5.734 -19.531 1 79.31 91 GLN A C 1
ATOM 725 O O . GLN A 1 91 ? 7.273 -5.719 -19.844 1 79.31 91 GLN A O 1
ATOM 730 N N . PHE A 1 92 ? 5.48 -4.812 -18.906 1 83.69 92 PHE A N 1
ATOM 731 C CA . PHE A 1 92 ? 6.227 -3.639 -18.469 1 83.69 92 PHE A CA 1
ATOM 732 C C . PHE A 1 92 ? 7.32 -4.027 -17.484 1 83.69 92 PHE A C 1
ATOM 734 O O . PHE A 1 92 ? 8.461 -3.582 -17.609 1 83.69 92 PHE A O 1
ATOM 741 N N . MET A 1 93 ? 6.945 -4.836 -16.578 1 76.25 93 MET A N 1
ATOM 742 C CA . MET A 1 93 ? 7.902 -5.27 -15.562 1 76.25 93 MET A CA 1
ATOM 743 C C . MET A 1 93 ? 9.039 -6.07 -16.188 1 76.25 93 MET A C 1
ATOM 745 O O . MET A 1 93 ? 10.203 -5.898 -15.828 1 76.25 93 MET A O 1
ATOM 749 N N . GLU A 1 94 ? 8.672 -6.914 -17.062 1 74.38 94 GLU A N 1
ATOM 750 C CA . GLU A 1 94 ? 9.68 -7.684 -17.797 1 74.38 94 GLU A CA 1
ATOM 751 C C . GLU A 1 94 ? 10.594 -6.77 -18.594 1 74.38 94 GLU A C 1
ATOM 753 O O . GLU A 1 94 ? 11.812 -6.969 -18.625 1 74.38 94 GLU A O 1
ATOM 758 N N . TRP A 1 95 ? 9.977 -5.875 -19.203 1 77.38 95 TRP A N 1
ATOM 759 C CA . TRP A 1 95 ? 10.719 -4.906 -19.984 1 77.38 95 TRP A CA 1
ATOM 760 C C . TRP A 1 95 ? 11.68 -4.109 -19.109 1 77.38 95 TRP A C 1
ATOM 762 O O . TRP A 1 95 ? 12.828 -3.875 -19.5 1 77.38 95 TRP A O 1
ATOM 772 N N . MET A 1 96 ? 11.297 -3.721 -18 1 76.56 96 MET A N 1
ATOM 773 C CA . MET A 1 96 ? 12.117 -2.936 -17.078 1 76.56 96 MET A CA 1
ATOM 774 C C . MET A 1 96 ? 13.258 -3.777 -16.516 1 76.56 96 MET A C 1
ATOM 776 O O . MET A 1 96 ? 14.359 -3.277 -16.312 1 76.56 96 MET A O 1
ATOM 780 N N . LEU A 1 97 ? 12.914 -4.977 -16.234 1 67.88 97 LEU A N 1
ATOM 781 C CA . LEU A 1 97 ? 13.867 -5.844 -15.562 1 67.88 97 LEU A CA 1
ATOM 782 C C . LEU A 1 97 ? 14.891 -6.398 -16.547 1 67.88 97 LEU A C 1
ATOM 784 O O . LEU A 1 97 ? 16.078 -6.496 -16.219 1 67.88 97 LEU A O 1
ATOM 788 N N . LEU A 1 98 ? 14.32 -6.859 -17.609 1 65.88 98 LEU A N 1
ATOM 789 C CA . LEU A 1 98 ? 15.188 -7.543 -18.562 1 65.88 98 LEU A CA 1
ATOM 790 C C . LEU A 1 98 ? 15.852 -6.547 -19.5 1 65.88 98 LEU A C 1
ATOM 792 O O . LEU A 1 98 ? 16.875 -6.855 -20.125 1 65.88 98 LEU A O 1
ATOM 796 N N . GLY A 1 99 ? 15.219 -5.41 -19.484 1 63.38 99 GLY A N 1
ATOM 797 C CA . GLY A 1 99 ? 15.766 -4.457 -20.438 1 63.38 99 GLY A CA 1
ATOM 798 C C . GLY A 1 99 ? 16.891 -3.621 -19.859 1 63.38 99 GLY A C 1
ATOM 799 O O . GLY A 1 99 ? 17.203 -3.721 -18.672 1 63.38 99 GLY A O 1
ATOM 800 N N . ASP A 1 100 ? 17.656 -3.088 -20.625 1 65.75 100 ASP A N 1
ATOM 801 C CA . ASP A 1 100 ? 18.766 -2.189 -20.297 1 65.75 100 ASP A CA 1
ATOM 802 C C . ASP A 1 100 ? 18.25 -0.805 -19.906 1 65.75 100 ASP A C 1
ATOM 804 O O . ASP A 1 100 ? 18.891 0.206 -20.188 1 65.75 100 ASP A O 1
ATOM 808 N N . THR A 1 101 ? 17.109 -0.862 -19.281 1 73.12 101 THR A N 1
ATOM 809 C CA . THR A 1 101 ? 16.578 0.454 -18.953 1 73.12 101 THR A CA 1
ATOM 810 C C . THR A 1 101 ? 17.234 1.017 -17.703 1 73.12 101 THR A C 1
ATOM 812 O O . THR A 1 101 ? 17.125 0.424 -16.625 1 73.12 101 THR A O 1
ATOM 815 N N . ALA A 1 102 ? 18 2.027 -17.859 1 75.69 102 ALA A N 1
ATOM 816 C CA . ALA A 1 102 ? 18.719 2.67 -16.766 1 75.69 102 ALA A CA 1
ATOM 817 C C . ALA A 1 102 ? 17.859 3.723 -16.078 1 75.69 102 ALA A C 1
ATOM 819 O O . ALA A 1 102 ? 16.969 4.297 -16.703 1 75.69 102 ALA A O 1
ATOM 820 N N . PRO A 1 103 ? 18.078 3.811 -14.789 1 80.88 103 PRO A N 1
ATOM 821 C CA . PRO A 1 103 ? 17.422 4.961 -14.156 1 80.88 103 PRO A CA 1
ATOM 822 C C . PRO A 1 103 ? 17.625 6.254 -14.945 1 80.88 103 PRO A C 1
ATOM 824 O O . PRO A 1 103 ? 18.703 6.492 -15.484 1 80.88 103 PRO A O 1
ATOM 827 N N . GLY A 1 104 ? 16.516 6.965 -15.055 1 82 104 GLY A N 1
ATOM 828 C CA . GLY A 1 104 ? 16.578 8.203 -15.812 1 82 104 GLY A CA 1
ATOM 829 C C . GLY A 1 104 ? 16.031 8.062 -17.219 1 82 104 GLY A C 1
ATOM 830 O O . GLY A 1 104 ? 15.844 9.062 -17.922 1 82 104 GLY A O 1
ATOM 831 N N . THR A 1 105 ? 15.82 6.887 -17.641 1 83.56 105 THR A N 1
ATOM 832 C CA . THR A 1 105 ? 15.281 6.641 -18.969 1 83.56 105 THR A CA 1
ATOM 833 C C . THR A 1 105 ? 13.875 7.211 -19.094 1 83.56 105 THR A C 1
ATOM 835 O O . THR A 1 105 ? 13.055 7.074 -18.188 1 83.56 105 THR A O 1
ATOM 838 N N . LEU A 1 106 ? 13.703 7.863 -20.188 1 86.62 106 LEU A N 1
ATOM 839 C CA . LEU A 1 106 ? 12.367 8.383 -20.484 1 86.62 106 LEU A CA 1
ATOM 840 C C . LEU A 1 106 ? 11.516 7.324 -21.172 1 86.62 106 LEU A C 1
ATOM 842 O O . LEU A 1 106 ? 11.984 6.648 -22.094 1 86.62 106 LEU A O 1
ATOM 846 N N . ILE A 1 107 ? 10.367 7.164 -20.672 1 89.69 107 ILE A N 1
ATOM 847 C CA . ILE A 1 107 ? 9.422 6.199 -21.219 1 89.69 107 ILE A CA 1
ATOM 848 C C . ILE A 1 107 ? 8.375 6.926 -22.062 1 89.69 107 ILE A C 1
ATOM 850 O O . ILE A 1 107 ? 7.676 7.809 -21.562 1 89.69 107 ILE A O 1
ATOM 854 N N . ASN A 1 108 ? 8.344 6.551 -23.25 1 88.12 108 ASN A N 1
ATOM 855 C CA . ASN A 1 108 ? 7.367 7.086 -24.188 1 88.12 108 ASN A CA 1
ATOM 856 C C . ASN A 1 108 ? 6.152 6.168 -24.312 1 88.12 108 ASN A C 1
ATOM 858 O O . ASN A 1 108 ? 6.285 5.008 -24.703 1 88.12 108 ASN A O 1
ATOM 862 N N . GLU A 1 109 ? 4.965 6.73 -24.031 1 89.19 109 GLU A N 1
ATOM 863 C CA . GLU A 1 109 ? 3.732 5.945 -24 1 89.19 109 GLU A CA 1
ATOM 864 C C . GLU A 1 109 ? 3.449 5.305 -25.359 1 89.19 109 GLU A C 1
ATOM 866 O O . GLU A 1 109 ? 3.076 4.133 -25.422 1 89.19 109 GLU A O 1
ATOM 871 N N . LEU A 1 110 ? 3.674 6.078 -26.406 1 86.75 110 LEU A N 1
ATOM 872 C CA . LEU A 1 110 ? 3.393 5.59 -27.75 1 86.75 110 LEU A CA 1
ATOM 873 C C . LEU A 1 110 ? 4.336 4.453 -28.125 1 86.75 110 LEU A C 1
ATOM 875 O O . LEU A 1 110 ? 3.908 3.443 -28.688 1 86.75 110 LEU A O 1
ATOM 879 N N . GLU A 1 111 ? 5.57 4.598 -27.859 1 88.12 111 GLU A N 1
ATOM 880 C CA . GLU A 1 111 ? 6.566 3.574 -28.156 1 88.12 111 GLU A CA 1
ATOM 881 C C . GLU A 1 111 ? 6.281 2.285 -27.391 1 88.12 111 GLU A C 1
ATOM 883 O O . GLU A 1 111 ? 6.387 1.19 -27.953 1 88.12 111 GLU A O 1
ATOM 888 N N . LEU A 1 112 ? 5.926 2.42 -26.172 1 89.62 112 LEU A N 1
ATOM 889 C CA . LEU A 1 112 ? 5.625 1.243 -25.359 1 89.62 112 LEU A CA 1
ATOM 890 C C . LEU A 1 112 ? 4.375 0.537 -25.875 1 89.62 112 LEU A C 1
ATOM 892 O O . LEU A 1 112 ? 4.309 -0.694 -25.859 1 89.62 112 LEU A O 1
ATOM 896 N N . ALA A 1 113 ? 3.414 1.354 -26.234 1 86.38 113 ALA A N 1
ATOM 897 C CA . ALA A 1 113 ? 2.188 0.794 -26.797 1 86.38 113 ALA A CA 1
ATOM 898 C C . ALA A 1 113 ? 2.488 -0.065 -28.031 1 86.38 113 ALA A C 1
ATOM 900 O O . ALA A 1 113 ? 1.961 -1.172 -28.156 1 86.38 113 ALA A O 1
ATOM 901 N N . ARG A 1 114 ? 3.34 0.415 -28.844 1 87.81 114 ARG A N 1
ATOM 902 C CA . ARG A 1 114 ? 3.748 -0.311 -30.047 1 87.81 114 ARG A CA 1
ATOM 903 C C . ARG A 1 114 ? 4.5 -1.588 -29.688 1 87.81 114 ARG A C 1
ATOM 905 O O . ARG A 1 114 ? 4.219 -2.654 -30.234 1 87.81 114 ARG A O 1
ATOM 912 N N . GLN A 1 115 ? 5.328 -1.457 -28.797 1 86.31 115 GLN A N 1
ATOM 913 C CA . GLN A 1 115 ? 6.156 -2.584 -28.391 1 86.31 115 GLN A CA 1
ATOM 914 C C . GLN A 1 115 ? 5.309 -3.684 -27.75 1 86.31 115 GLN A C 1
ATOM 916 O O . GLN A 1 115 ? 5.566 -4.871 -27.953 1 86.31 115 GLN A O 1
ATOM 921 N N . PHE A 1 116 ? 4.344 -3.213 -26.969 1 88.31 116 PHE A N 1
ATOM 922 C CA . PHE A 1 116 ? 3.553 -4.184 -26.234 1 88.31 116 PHE A CA 1
ATOM 923 C C . PHE A 1 116 ? 2.348 -4.641 -27.047 1 88.31 116 PHE A C 1
ATOM 925 O O . PHE A 1 116 ? 1.682 -5.613 -26.688 1 88.31 116 PHE A O 1
ATOM 932 N N . GLY A 1 117 ? 2.047 -3.99 -28.078 1 85.25 117 GLY A N 1
ATOM 933 C CA . GLY A 1 117 ? 0.91 -4.34 -28.922 1 85.25 117 GLY A CA 1
ATOM 934 C C . GLY A 1 117 ? -0.425 -4.008 -28.281 1 85.25 117 GLY A C 1
ATOM 935 O O . GLY A 1 117 ? -1.366 -4.805 -28.344 1 85.25 117 GLY A O 1
ATOM 936 N N . VAL A 1 118 ? -0.43 -2.951 -27.531 1 81.25 118 VAL A N 1
ATOM 937 C CA . VAL A 1 118 ? -1.657 -2.514 -26.875 1 81.25 118 VAL A CA 1
ATOM 938 C C . VAL A 1 118 ? -1.936 -1.052 -27.219 1 81.25 118 VAL A C 1
ATOM 940 O O . VAL A 1 118 ? -1.089 -0.374 -27.797 1 81.25 118 VAL A O 1
ATOM 943 N N . ALA A 1 119 ? -3.182 -0.608 -26.922 1 79.75 119 ALA A N 1
ATOM 944 C CA . ALA A 1 119 ? -3.562 0.779 -27.172 1 79.75 119 ALA A CA 1
ATOM 945 C C . ALA A 1 119 ? -2.807 1.731 -26.25 1 79.75 119 ALA A C 1
ATOM 947 O O . ALA A 1 119 ? -2.525 1.396 -25.094 1 79.75 119 ALA A O 1
ATOM 948 N N . THR A 1 120 ? -2.521 2.918 -26.766 1 82.5 120 THR A N 1
ATOM 949 C CA . THR A 1 120 ? -1.781 3.926 -26.016 1 82.5 120 THR A CA 1
ATOM 950 C C . THR A 1 120 ? -2.525 4.301 -24.734 1 82.5 120 THR A C 1
ATOM 952 O O . THR A 1 120 ? -1.904 4.535 -23.688 1 82.5 120 THR A O 1
ATOM 955 N N . ASN A 1 121 ? -3.791 4.316 -24.828 1 79.5 121 ASN A N 1
ATOM 956 C CA . ASN A 1 121 ? -4.578 4.668 -23.656 1 79.5 121 ASN A CA 1
ATOM 957 C C . ASN A 1 121 ? -4.41 3.637 -22.531 1 79.5 121 ASN A C 1
ATOM 959 O O . ASN A 1 121 ? -4.395 3.99 -21.359 1 79.5 121 ASN A O 1
ATOM 963 N N . GLY A 1 122 ? -4.336 2.43 -22.938 1 82.19 122 GLY A N 1
ATOM 964 C CA . GLY A 1 122 ? -4.086 1.381 -21.969 1 82.19 122 GLY A CA 1
ATOM 965 C C . GLY A 1 122 ? -2.742 1.516 -21.281 1 82.19 122 GLY A C 1
ATOM 966 O O . GLY A 1 122 ? -2.641 1.332 -20.062 1 82.19 122 GLY A O 1
ATOM 967 N N . ILE A 1 123 ? -1.758 1.888 -22.031 1 86.56 123 ILE A N 1
ATOM 968 C CA . ILE A 1 123 ? -0.422 2.098 -21.484 1 86.56 123 ILE A CA 1
ATOM 969 C C . ILE A 1 123 ? -0.439 3.287 -20.531 1 86.56 123 ILE A C 1
ATOM 971 O O . ILE A 1 123 ? 0.133 3.221 -19.438 1 86.56 123 ILE A O 1
ATOM 975 N N . ARG A 1 124 ? -1.08 4.27 -20.922 1 83.31 124 ARG A N 1
ATOM 976 C CA . ARG A 1 124 ? -1.179 5.461 -20.094 1 83.31 124 ARG A CA 1
ATOM 977 C C . ARG A 1 124 ? -1.822 5.137 -18.75 1 83.31 124 ARG A C 1
ATOM 979 O O . ARG A 1 124 ? -1.308 5.523 -17.688 1 83.31 124 ARG A O 1
ATOM 986 N N . GLU A 1 125 ? -2.914 4.461 -18.812 1 82.12 125 GLU A N 1
ATOM 987 C CA . GLU A 1 125 ? -3.609 4.078 -17.594 1 82.12 125 GLU A CA 1
ATOM 988 C C . GLU A 1 125 ? -2.725 3.215 -16.703 1 82.12 125 GLU A C 1
ATOM 990 O O . GLU A 1 125 ? -2.67 3.418 -15.484 1 82.12 125 GLU A O 1
ATOM 995 N N . PHE A 1 126 ? -2.086 2.35 -17.344 1 84.62 126 PHE A N 1
ATOM 996 C CA . PHE A 1 126 ? -1.188 1.464 -16.609 1 84.62 126 PHE A CA 1
ATOM 997 C C . PHE A 1 126 ? -0.077 2.258 -15.93 1 84.62 126 PHE A C 1
ATOM 999 O O . PHE A 1 126 ? 0.207 2.055 -14.75 1 84.62 126 PHE A O 1
ATOM 1006 N N . LEU A 1 127 ? 0.552 3.107 -16.672 1 88.06 127 LEU A N 1
ATOM 1007 C CA . LEU A 1 127 ? 1.681 3.869 -16.156 1 88.06 127 LEU A CA 1
ATOM 1008 C C . LEU A 1 127 ? 1.244 4.762 -14.992 1 88.06 127 LEU A C 1
ATOM 1010 O O . LEU A 1 127 ? 1.979 4.922 -14.016 1 88.06 127 LEU A O 1
ATOM 1014 N N . ILE A 1 128 ? 0.093 5.262 -15.078 1 83.56 128 ILE A N 1
ATOM 1015 C CA . ILE A 1 128 ? -0.451 6.07 -13.992 1 83.56 128 ILE A CA 1
ATOM 1016 C C . ILE A 1 128 ? -0.667 5.199 -12.758 1 83.56 128 ILE A C 1
ATOM 1018 O O . ILE A 1 128 ? -0.24 5.555 -11.656 1 83.56 128 ILE A O 1
ATOM 1022 N N . HIS A 1 129 ? -1.251 4.098 -12.977 1 81.38 129 HIS A N 1
ATOM 1023 C CA . HIS A 1 129 ? -1.48 3.164 -11.883 1 81.38 129 HIS A CA 1
ATOM 1024 C C . HIS A 1 129 ? -0.163 2.711 -11.258 1 81.38 129 HIS A C 1
ATOM 1026 O O . HIS A 1 129 ? -0.027 2.688 -10.031 1 81.38 129 HIS A O 1
ATOM 1032 N N . PHE A 1 130 ? 0.752 2.445 -12.094 1 82.12 130 PHE A N 1
ATOM 1033 C CA . PHE A 1 130 ? 2.035 1.892 -11.672 1 82.12 130 PHE A CA 1
ATOM 1034 C C . PHE A 1 130 ? 2.881 2.951 -10.977 1 82.12 130 PHE A C 1
ATOM 1036 O O . PHE A 1 130 ? 3.762 2.625 -10.18 1 82.12 130 PHE A O 1
ATOM 1043 N N . SER A 1 131 ? 2.682 4.176 -11.242 1 84.94 131 SER A N 1
ATOM 1044 C CA . SER A 1 131 ? 3.496 5.266 -10.711 1 84.94 131 SER A CA 1
ATOM 1045 C C . SER A 1 131 ? 3.387 5.344 -9.195 1 84.94 131 SER A C 1
ATOM 1047 O O . SER A 1 131 ? 4.25 5.926 -8.531 1 84.94 131 SER A O 1
ATOM 1049 N N . ARG A 1 132 ? 2.416 4.711 -8.695 1 76.75 132 ARG A N 1
ATOM 1050 C CA . ARG A 1 132 ? 2.189 4.746 -7.254 1 76.75 132 ARG A CA 1
ATOM 1051 C C . ARG A 1 132 ? 3.314 4.039 -6.504 1 76.75 132 ARG A C 1
ATOM 1053 O O . ARG A 1 132 ? 3.531 4.293 -5.316 1 76.75 132 ARG A O 1
ATOM 1060 N N . PHE A 1 133 ? 3.943 3.217 -7.184 1 78.38 133 PHE A N 1
ATOM 1061 C CA . PHE A 1 133 ? 5.004 2.463 -6.523 1 78.38 133 PHE A CA 1
ATOM 1062 C C . PHE A 1 133 ? 6.301 3.268 -6.492 1 78.38 133 PHE A C 1
ATOM 1064 O O . PHE A 1 133 ? 7.273 2.863 -5.852 1 78.38 133 PHE A O 1
ATOM 1071 N N . GLY A 1 134 ? 6.34 4.387 -7.293 1 80.06 134 GLY A N 1
ATOM 1072 C CA . GLY A 1 134 ? 7.473 5.293 -7.207 1 80.06 134 GLY A CA 1
ATOM 1073 C C . GLY A 1 134 ? 8.617 4.898 -8.125 1 80.06 134 GLY A C 1
ATOM 1074 O O . GLY A 1 134 ? 9.711 5.461 -8.031 1 80.06 134 GLY A O 1
ATOM 1075 N N . LEU A 1 135 ? 8.391 3.92 -8.93 1 81.62 135 LEU A N 1
ATOM 1076 C CA . LEU A 1 135 ? 9.422 3.471 -9.859 1 81.62 135 LEU A CA 1
ATOM 1077 C C . LEU A 1 135 ? 9.469 4.363 -11.094 1 81.62 135 LEU A C 1
ATOM 1079 O O . LEU A 1 135 ? 10.492 4.426 -11.781 1 81.62 135 LEU A O 1
ATOM 1083 N N . ILE A 1 136 ? 8.312 4.914 -11.383 1 85.69 136 ILE A N 1
ATOM 1084 C CA . ILE A 1 136 ? 8.227 5.855 -12.492 1 85.69 136 ILE A CA 1
ATOM 1085 C C . ILE A 1 136 ? 7.555 7.145 -12.023 1 85.69 136 ILE A C 1
ATOM 1087 O O . ILE A 1 136 ? 6.824 7.148 -11.031 1 85.69 136 ILE A O 1
ATOM 1091 N N . GLU A 1 137 ? 7.875 8.203 -12.672 1 84.81 137 GLU A N 1
ATOM 1092 C CA . GLU A 1 137 ? 7.305 9.508 -12.352 1 84.81 137 GLU A CA 1
ATOM 1093 C C . GLU A 1 137 ? 6.91 10.266 -13.617 1 84.81 137 GLU A C 1
ATOM 1095 O O . GLU A 1 137 ? 7.648 10.266 -14.609 1 84.81 137 GLU A O 1
ATOM 1100 N N . LYS A 1 138 ? 5.703 10.758 -13.531 1 81.31 138 LYS A N 1
ATOM 1101 C CA . LYS A 1 138 ? 5.242 11.539 -14.672 1 81.31 138 LYS A CA 1
ATOM 1102 C C . LYS A 1 138 ? 5.977 12.867 -14.758 1 81.31 138 LYS A C 1
ATOM 1104 O O . LYS A 1 138 ? 6.141 13.562 -13.75 1 81.31 138 LYS A O 1
ATOM 1109 N N . ARG A 1 139 ? 6.488 13.148 -15.883 1 73.12 139 ARG A N 1
ATOM 1110 C CA . ARG A 1 139 ? 7.105 14.445 -16.156 1 73.12 139 ARG A CA 1
ATOM 1111 C C . ARG A 1 139 ? 6.215 15.289 -17.078 1 73.12 139 ARG A C 1
ATOM 1113 O O . ARG A 1 139 ? 5.68 14.781 -18.062 1 73.12 139 ARG A O 1
ATOM 1120 N N . PRO A 1 140 ? 6.074 16.5 -16.562 1 63.84 140 PRO A N 1
ATOM 1121 C CA . PRO A 1 140 ? 5.273 17.359 -17.453 1 63.84 140 PRO A CA 1
ATOM 1122 C C . PRO A 1 140 ? 5.824 17.422 -18.875 1 63.84 140 PRO A C 1
ATOM 1124 O O . PRO A 1 140 ? 7.02 17.641 -19.062 1 63.84 140 PRO A O 1
ATOM 1127 N N . ASN A 1 141 ? 4.973 17.125 -19.781 1 55.69 141 ASN A N 1
ATOM 1128 C CA . ASN A 1 141 ? 5.215 17.25 -21.219 1 55.69 141 ASN A CA 1
ATOM 1129 C C . ASN A 1 141 ? 6.301 16.297 -21.703 1 55.69 141 ASN A C 1
ATOM 1131 O O . ASN A 1 141 ? 6.832 16.453 -22.797 1 55.69 141 ASN A O 1
ATOM 1135 N N . SER A 1 142 ? 6.844 15.508 -20.875 1 64.12 142 SER A N 1
ATOM 1136 C CA . SER A 1 142 ? 7.961 14.672 -21.297 1 64.12 142 SER A CA 1
ATOM 1137 C C . SER A 1 142 ? 7.652 13.195 -21.078 1 64.12 142 SER A C 1
ATOM 1139 O O . SER A 1 142 ? 8.555 12.352 -21.141 1 64.12 142 SER A O 1
ATOM 1141 N N . GLY A 1 143 ? 6.508 12.906 -20.75 1 79.88 143 GLY A N 1
ATOM 1142 C CA . GLY A 1 143 ? 6.215 11.5 -20.562 1 79.88 143 GLY A CA 1
ATOM 1143 C C . GLY A 1 143 ? 6.469 11.031 -19.141 1 79.88 143 GLY A C 1
ATOM 1144 O O . GLY A 1 143 ? 6.035 11.672 -18.172 1 79.88 143 GLY A O 1
ATOM 1145 N N . TRP A 1 144 ? 7.152 9.734 -19.078 1 88.44 144 TRP A N 1
ATOM 1146 C CA . TRP A 1 144 ? 7.41 9.133 -17.781 1 88.44 144 TRP A CA 1
ATOM 1147 C C . TRP A 1 144 ? 8.898 8.891 -17.578 1 88.44 144 TRP A C 1
ATOM 1149 O O . TRP A 1 144 ? 9.609 8.531 -18.516 1 88.44 144 TRP A O 1
ATOM 1159 N N . LEU A 1 145 ? 9.391 9.211 -16.406 1 87.12 145 LEU A N 1
ATOM 1160 C CA . LEU A 1 145 ? 10.773 8.953 -16.031 1 87.12 145 LEU A CA 1
ATOM 1161 C C . LEU A 1 145 ? 10.891 7.684 -15.203 1 87.12 145 LEU A C 1
ATOM 1163 O O . LEU A 1 145 ? 10.18 7.516 -14.211 1 87.12 145 LEU A O 1
ATOM 1167 N N . PHE A 1 146 ? 11.773 6.84 -15.703 1 86.44 146 PHE A N 1
ATOM 1168 C CA . PHE A 1 146 ? 12.078 5.656 -14.906 1 86.44 146 PHE A CA 1
ATOM 1169 C C . PHE A 1 146 ? 13.094 5.98 -13.82 1 86.44 146 PHE A C 1
ATOM 1171 O O . PHE A 1 146 ? 14.219 6.402 -14.117 1 86.44 146 PHE A O 1
ATOM 1178 N N . LYS A 1 147 ? 12.703 5.758 -12.562 1 83.06 147 LYS A N 1
ATOM 1179 C CA . LYS A 1 147 ? 13.562 6.125 -11.438 1 83.06 147 LYS A CA 1
ATOM 1180 C C . LYS A 1 147 ? 14.531 5 -11.094 1 83.06 147 LYS A C 1
ATOM 1182 O O . LYS A 1 147 ? 15.547 5.227 -10.438 1 83.06 147 LYS A O 1
ATOM 1187 N N . GLY A 1 148 ? 14.219 3.771 -11.625 1 76.75 148 GLY A N 1
ATOM 1188 C CA . GLY A 1 148 ? 15.102 2.639 -11.391 1 76.75 148 GLY A CA 1
ATOM 1189 C C . GLY A 1 148 ? 14.766 1.874 -10.125 1 76.75 148 GLY A C 1
ATOM 1190 O O . GLY A 1 148 ? 14.055 2.383 -9.258 1 76.75 148 GLY A O 1
ATOM 1191 N N . PHE A 1 149 ? 15.203 0.666 -10.125 1 77.62 149 PHE A N 1
ATOM 1192 C CA . PHE A 1 149 ? 15.141 -0.175 -8.938 1 77.62 149 PHE A CA 1
ATOM 1193 C C . PHE A 1 149 ? 16.375 0.037 -8.062 1 77.62 149 PHE A C 1
ATOM 1195 O O . PHE A 1 149 ? 17.344 -0.711 -8.156 1 77.62 149 PHE A O 1
ATOM 1202 N N . THR A 1 150 ? 16.328 1.018 -7.23 1 78.75 150 THR A N 1
ATOM 1203 C CA . THR A 1 150 ? 17.453 1.364 -6.379 1 78.75 150 THR A CA 1
ATOM 1204 C C . THR A 1 150 ? 17.484 0.485 -5.133 1 78.75 150 THR A C 1
ATOM 1206 O O . THR A 1 150 ? 16.5 -0.185 -4.816 1 78.75 150 THR A O 1
ATOM 1209 N N . ARG A 1 151 ? 18.609 0.486 -4.535 1 82.31 151 ARG A N 1
ATOM 1210 C CA . ARG A 1 151 ? 18.734 -0.208 -3.258 1 82.31 151 ARG A CA 1
ATOM 1211 C C . ARG A 1 151 ? 17.719 0.306 -2.252 1 82.31 151 ARG A C 1
ATOM 1213 O O . ARG A 1 151 ? 17.094 -0.479 -1.525 1 82.31 151 ARG A O 1
ATOM 1220 N N . GLU A 1 152 ? 17.531 1.577 -2.246 1 85.12 152 GLU A N 1
ATOM 1221 C CA . GLU A 1 152 ? 16.562 2.186 -1.334 1 85.12 152 GLU A CA 1
ATOM 1222 C C . GLU A 1 152 ? 15.148 1.704 -1.629 1 85.12 152 GLU A C 1
ATOM 1224 O O . GLU A 1 152 ? 14.391 1.39 -0.71 1 85.12 152 GLU A O 1
ATOM 1229 N N . PHE A 1 153 ? 14.828 1.607 -2.861 1 83.62 153 PHE A N 1
ATOM 1230 C CA . PHE A 1 153 ? 13.516 1.123 -3.273 1 83.62 153 PHE A CA 1
ATOM 1231 C C . PHE A 1 153 ? 13.312 -0.32 -2.83 1 83.62 153 PHE A C 1
ATOM 1233 O O . PHE A 1 153 ? 12.281 -0.654 -2.248 1 83.62 153 PHE A O 1
ATOM 1240 N N . ALA A 1 154 ? 14.297 -1.069 -3.08 1 83.69 154 ALA A N 1
ATOM 1241 C CA . ALA A 1 154 ? 14.219 -2.492 -2.762 1 83.69 154 ALA A CA 1
ATOM 1242 C C . ALA A 1 154 ? 14.055 -2.713 -1.261 1 83.69 154 ALA A C 1
ATOM 1244 O O . ALA A 1 154 ? 13.258 -3.549 -0.832 1 83.69 154 ALA A O 1
ATOM 1245 N N . LEU A 1 155 ? 14.789 -1.966 -0.507 1 88.94 155 LEU A N 1
ATOM 1246 C CA . LEU A 1 155 ? 14.742 -2.125 0.942 1 88.94 155 LEU A CA 1
ATOM 1247 C C . LEU A 1 155 ? 13.398 -1.664 1.501 1 88.94 155 LEU A C 1
ATOM 1249 O O . LEU A 1 155 ? 12.859 -2.287 2.416 1 88.94 155 LEU A O 1
ATOM 1253 N N . GLU A 1 156 ? 12.875 -0.611 0.958 1 90.81 156 GLU A N 1
ATOM 1254 C CA . GLU A 1 156 ? 11.562 -0.124 1.373 1 90.81 156 GLU A CA 1
ATOM 1255 C C . GLU A 1 156 ? 10.469 -1.136 1.043 1 90.81 156 GLU A C 1
ATOM 1257 O O . GLU A 1 156 ? 9.586 -1.396 1.866 1 90.81 156 GLU A O 1
ATOM 1262 N N . LEU A 1 157 ? 10.562 -1.645 -0.12 1 89.06 157 LEU A N 1
ATOM 1263 C CA . LEU A 1 157 ? 9.578 -2.645 -0.539 1 89.06 157 LEU A CA 1
ATOM 1264 C C . LEU A 1 157 ? 9.703 -3.908 0.305 1 89.06 157 LEU A C 1
ATOM 1266 O O . LEU A 1 157 ? 8.688 -4.512 0.675 1 89.06 157 LEU A O 1
ATOM 1270 N N . PHE A 1 158 ? 10.914 -4.305 0.568 1 91.12 158 PHE A N 1
ATOM 1271 C CA . PHE A 1 158 ? 11.148 -5.508 1.359 1 91.12 158 PHE A CA 1
ATOM 1272 C C . PHE A 1 158 ? 10.555 -5.359 2.756 1 91.12 158 PHE A C 1
ATOM 1274 O O . PHE A 1 158 ? 10.008 -6.316 3.309 1 91.12 158 PHE A O 1
ATOM 1281 N N . GLU A 1 159 ? 10.711 -4.23 3.301 1 93.5 159 GLU A N 1
ATOM 1282 C CA . GLU A 1 159 ? 10.141 -3.984 4.621 1 93.5 159 GLU A CA 1
ATOM 1283 C C . GLU A 1 159 ? 8.633 -4.223 4.621 1 93.5 159 GLU A C 1
ATOM 1285 O O . GLU A 1 159 ? 8.094 -4.801 5.566 1 93.5 159 GLU A O 1
ATOM 1290 N N . ILE A 1 160 ? 7.957 -3.773 3.611 1 93.44 160 ILE A N 1
ATOM 1291 C CA . ILE A 1 160 ? 6.52 -3.975 3.477 1 93.44 160 ILE A CA 1
ATOM 1292 C C . ILE A 1 160 ? 6.219 -5.465 3.34 1 93.44 160 ILE A C 1
ATOM 1294 O O . ILE A 1 160 ? 5.293 -5.977 3.973 1 93.44 160 ILE A O 1
ATOM 1298 N N . ARG A 1 161 ? 6.965 -6.152 2.535 1 92.69 161 ARG A N 1
ATOM 1299 C CA . ARG A 1 161 ? 6.781 -7.59 2.373 1 92.69 161 ARG A CA 1
ATOM 1300 C C . ARG A 1 161 ? 6.852 -8.305 3.719 1 92.69 161 ARG A C 1
ATOM 1302 O O . ARG A 1 161 ? 6.02 -9.164 4.016 1 92.69 161 ARG A O 1
ATOM 1309 N N . VAL A 1 162 ? 7.902 -7.973 4.473 1 94.62 162 VAL A N 1
ATOM 1310 C CA . VAL A 1 162 ? 8.102 -8.625 5.766 1 94.62 162 VAL A CA 1
ATOM 1311 C C . VAL A 1 162 ? 6.875 -8.414 6.648 1 94.62 162 VAL A C 1
ATOM 1313 O O . VAL A 1 162 ? 6.355 -9.367 7.234 1 94.62 162 VAL A O 1
ATOM 1316 N N . MET A 1 163 ? 6.375 -7.199 6.707 1 94.38 163 MET A N 1
ATOM 1317 C CA . MET A 1 163 ? 5.223 -6.906 7.555 1 94.38 163 MET A CA 1
ATOM 1318 C C . MET A 1 163 ? 3.998 -7.695 7.098 1 94.38 163 MET A C 1
ATOM 1320 O O . MET A 1 163 ? 3.311 -8.305 7.918 1 94.38 163 MET A O 1
ATOM 1324 N N . PHE A 1 164 ? 3.742 -7.715 5.844 1 94.5 164 PHE A N 1
ATOM 1325 C CA . PHE A 1 164 ? 2.553 -8.375 5.312 1 94.5 164 PHE A CA 1
ATOM 1326 C C . PHE A 1 164 ? 2.66 -9.883 5.457 1 94.5 164 PHE A C 1
ATOM 1328 O O . PHE A 1 164 ? 1.689 -10.547 5.828 1 94.5 164 PHE A O 1
ATOM 1335 N N . GLU A 1 165 ? 3.787 -10.383 5.156 1 94.19 165 GLU A N 1
ATOM 1336 C CA . GLU A 1 165 ? 3.939 -11.836 5.203 1 94.19 165 GLU A CA 1
ATOM 1337 C C . GLU A 1 165 ? 3.936 -12.344 6.641 1 94.19 165 GLU A C 1
ATOM 1339 O O . GLU A 1 165 ? 3.387 -13.414 6.926 1 94.19 165 GLU A O 1
ATOM 1344 N N . LEU A 1 166 ? 4.586 -11.625 7.562 1 95.19 166 LEU A N 1
ATOM 1345 C CA . LEU A 1 166 ? 4.559 -12.016 8.961 1 95.19 166 LEU A CA 1
ATOM 1346 C C . LEU A 1 166 ? 3.129 -12.016 9.5 1 95.19 166 LEU A C 1
ATOM 1348 O O . LEU A 1 166 ? 2.744 -12.914 10.258 1 95.19 166 LEU A O 1
ATOM 1352 N N . ARG A 1 167 ? 2.383 -10.984 9.125 1 95 167 ARG A N 1
ATOM 1353 C CA . ARG A 1 167 ? 0.969 -10.953 9.484 1 95 167 ARG A CA 1
ATOM 1354 C C . ARG A 1 167 ? 0.249 -12.203 8.977 1 95 167 ARG A C 1
ATOM 1356 O O . ARG A 1 167 ? -0.473 -12.852 9.727 1 95 167 ARG A O 1
ATOM 1363 N N . SER A 1 168 ? 0.392 -12.523 7.762 1 94.94 168 SER A N 1
ATOM 1364 C CA . SER A 1 168 ? -0.279 -13.664 7.156 1 94.94 168 SER A CA 1
ATOM 1365 C C . SER A 1 168 ? 0.182 -14.977 7.785 1 94.94 168 SER A C 1
ATOM 1367 O O . SER A 1 168 ? -0.627 -15.875 8.031 1 94.94 168 SER A O 1
ATOM 1369 N N . ALA A 1 169 ? 1.474 -15.062 8.062 1 95.88 169 ALA A N 1
ATOM 1370 C CA . ALA A 1 169 ? 2.035 -16.25 8.688 1 95.88 169 ALA A CA 1
ATOM 1371 C C . ALA A 1 169 ? 1.44 -16.484 10.078 1 95.88 169 ALA A C 1
ATOM 1373 O O . ALA A 1 169 ? 1.092 -17.609 10.43 1 95.88 169 ALA A O 1
ATOM 1374 N N . ARG A 1 170 ? 1.32 -15.453 10.82 1 94.25 170 ARG A N 1
ATOM 1375 C CA . ARG A 1 170 ? 0.739 -15.555 12.156 1 94.25 170 ARG A CA 1
ATOM 1376 C C . ARG A 1 170 ? -0.71 -16.031 12.086 1 94.25 170 ARG A C 1
ATOM 1378 O O . ARG A 1 170 ? -1.146 -16.828 12.914 1 94.25 170 ARG A O 1
ATOM 1385 N N . LEU A 1 171 ? -1.393 -15.539 11.148 1 94.56 171 LEU A N 1
ATOM 1386 C CA . LEU A 1 171 ? -2.793 -15.914 10.992 1 94.56 171 LEU A CA 1
ATOM 1387 C C . LEU A 1 171 ? -2.92 -17.375 10.555 1 94.56 171 LEU A C 1
ATOM 1389 O O . LEU A 1 171 ? -3.902 -18.031 10.883 1 94.56 171 LEU A O 1
ATOM 1393 N N . PHE A 1 172 ? -1.957 -17.812 9.812 1 93.75 172 PHE A N 1
ATOM 1394 C CA . PHE A 1 172 ? -1.941 -19.219 9.406 1 93.75 172 PHE A CA 1
ATOM 1395 C C . PHE A 1 172 ? -1.957 -20.141 10.617 1 93.75 172 PHE A C 1
ATOM 1397 O O . PHE A 1 172 ? -2.6 -21.188 10.602 1 93.75 172 PHE A O 1
ATOM 1404 N N . ALA A 1 173 ? -1.288 -19.75 11.68 1 93.25 173 ALA A N 1
ATOM 1405 C CA . ALA A 1 173 ? -1.206 -20.547 12.906 1 93.25 173 ALA A CA 1
ATOM 1406 C C . ALA A 1 173 ? -2.574 -20.672 13.562 1 93.25 173 ALA A C 1
ATOM 1408 O O . ALA A 1 173 ? -2.801 -21.578 14.367 1 93.25 173 ALA A O 1
ATOM 1409 N N . GLN A 1 174 ? -3.42 -19.828 13.242 1 94.31 174 GLN A N 1
ATOM 1410 C CA . GLN A 1 174 ? -4.719 -19.766 13.898 1 94.31 174 GLN A CA 1
ATOM 1411 C C . GLN A 1 174 ? -5.789 -20.469 13.07 1 94.31 174 GLN A C 1
ATOM 1413 O O . GLN A 1 174 ? -6.941 -20.578 13.5 1 94.31 174 GLN A O 1
ATOM 1418 N N . LEU A 1 175 ? -5.465 -20.906 11.93 1 94.38 175 LEU A N 1
ATOM 1419 C CA . LEU A 1 175 ? -6.43 -21.562 11.062 1 94.38 175 LEU A CA 1
ATOM 1420 C C . LEU A 1 175 ? -6.922 -22.859 11.695 1 94.38 175 LEU A C 1
ATOM 1422 O O . LEU A 1 175 ? -6.148 -23.578 12.336 1 94.38 175 LEU A O 1
ATOM 1426 N N . PRO A 1 176 ? -8.125 -23.125 11.445 1 93.38 176 PRO A N 1
ATOM 1427 C CA . PRO A 1 176 ? -8.602 -24.453 11.875 1 93.38 176 PRO A CA 1
ATOM 1428 C C . PRO A 1 176 ? -7.934 -25.594 11.109 1 93.38 176 PRO A C 1
ATOM 1430 O O . PRO A 1 176 ? -7.547 -25.422 9.953 1 93.38 176 PRO A O 1
ATOM 1433 N N . GLU A 1 177 ? -7.855 -26.703 11.727 1 91.12 177 GLU A N 1
ATOM 1434 C CA . GLU A 1 177 ? -7.188 -27.859 11.148 1 91.12 177 GLU A CA 1
ATOM 1435 C C . GLU A 1 177 ? -7.859 -28.297 9.852 1 91.12 177 GLU A C 1
ATOM 1437 O O . GLU A 1 177 ? -7.211 -28.875 8.977 1 91.12 177 GLU A O 1
ATOM 1442 N N . SER A 1 178 ? -9.102 -27.938 9.734 1 93.81 178 SER A N 1
ATOM 1443 C CA . SER A 1 178 ? -9.883 -28.391 8.586 1 93.81 178 SER A CA 1
ATOM 1444 C C . SER A 1 178 ? -9.727 -27.453 7.402 1 93.81 178 SER A C 1
ATOM 1446 O O . SER A 1 178 ? -10.289 -27.688 6.332 1 93.81 178 SER A O 1
ATOM 1448 N N . SER A 1 179 ? -8.945 -26.484 7.562 1 94.94 179 SER A N 1
ATOM 1449 C CA . SER A 1 179 ? -8.805 -25.516 6.488 1 94.94 179 SER A CA 1
ATOM 1450 C C . SER A 1 179 ? -8.227 -26.156 5.23 1 94.94 179 SER A C 1
ATOM 1452 O O . SER A 1 179 ? -7.238 -26.875 5.301 1 94.94 179 SER A O 1
ATOM 1454 N N . PRO A 1 180 ? -8.758 -25.812 4.082 1 94.62 180 PRO A N 1
ATOM 1455 C CA . PRO A 1 180 ? -8.242 -26.359 2.822 1 94.62 180 PRO A CA 1
ATOM 1456 C C . PRO A 1 180 ? -6.832 -25.859 2.5 1 94.62 180 PRO A C 1
ATOM 1458 O O . PRO A 1 180 ? -6.156 -26.438 1.639 1 94.62 180 PRO A O 1
ATOM 1461 N N . LEU A 1 181 ? -6.434 -24.859 3.154 1 95.06 181 LEU A N 1
ATOM 1462 C CA . LEU A 1 181 ? -5.113 -24.297 2.895 1 95.06 181 LEU A CA 1
ATOM 1463 C C . LEU A 1 181 ? -4.016 -25.281 3.264 1 95.06 181 LEU A C 1
ATOM 1465 O O . LEU A 1 181 ? -2.934 -25.266 2.668 1 95.06 181 LEU A O 1
ATOM 1469 N N . PHE A 1 182 ? -4.309 -26.188 4.18 1 96.19 182 PHE A N 1
ATOM 1470 C CA . PHE A 1 182 ? -3.305 -27.172 4.574 1 96.19 182 PHE A CA 1
ATOM 1471 C C . PHE A 1 182 ? -3.092 -28.203 3.475 1 96.19 182 PHE A C 1
ATOM 1473 O O . PHE A 1 182 ? -1.974 -28.688 3.275 1 96.19 182 PHE A O 1
ATOM 1480 N N . LYS A 1 183 ? -4.152 -28.484 2.816 1 96 183 LYS A N 1
ATOM 1481 C CA . LYS A 1 183 ? -4.008 -29.391 1.676 1 96 183 LYS A CA 1
ATOM 1482 C C . LYS A 1 183 ? -3.143 -28.766 0.587 1 96 183 LYS A C 1
ATOM 1484 O O . LYS A 1 183 ? -2.258 -29.422 0.035 1 96 183 LYS A O 1
ATOM 1489 N N . LYS A 1 184 ? -3.385 -27.5 0.304 1 95.88 184 LYS A N 1
ATOM 1490 C CA . LYS A 1 184 ? -2.578 -26.781 -0.675 1 95.88 184 LYS A CA 1
ATOM 1491 C C . LYS A 1 184 ? -1.118 -26.703 -0.237 1 95.88 184 LYS A C 1
ATOM 1493 O O . LYS A 1 184 ? -0.21 -26.828 -1.061 1 95.88 184 LYS A O 1
ATOM 1498 N N . LEU A 1 185 ? -0.958 -26.547 1.034 1 97.25 185 LEU A N 1
ATOM 1499 C CA . LEU A 1 185 ? 0.387 -26.438 1.591 1 97.25 185 LEU A CA 1
ATOM 1500 C C . LEU A 1 185 ? 1.136 -27.766 1.438 1 97.25 185 LEU A C 1
ATOM 1502 O O . LEU A 1 185 ? 2.32 -27.766 1.095 1 97.25 185 LEU A O 1
ATOM 1506 N N . ARG A 1 186 ? 0.491 -28.812 1.664 1 97.5 186 ARG A N 1
ATOM 1507 C CA . ARG A 1 186 ? 1.101 -30.141 1.508 1 97.5 186 ARG A CA 1
ATOM 1508 C C . ARG A 1 186 ? 1.463 -30.406 0.05 1 97.5 186 ARG A C 1
ATOM 1510 O O . ARG A 1 186 ? 2.506 -31 -0.238 1 97.5 186 ARG A O 1
ATOM 1517 N N . ALA A 1 187 ? 0.568 -29.984 -0.768 1 96.94 187 ALA A N 1
ATOM 1518 C CA . ALA A 1 187 ? 0.862 -30.125 -2.191 1 96.94 187 ALA A CA 1
ATOM 1519 C C . ALA A 1 187 ? 2.109 -29.344 -2.574 1 96.94 187 ALA A C 1
ATOM 1521 O O . ALA A 1 187 ? 2.959 -29.828 -3.322 1 96.94 187 ALA A O 1
ATOM 1522 N N . LEU A 1 188 ? 2.277 -28.172 -2.033 1 97.38 188 LEU A N 1
ATOM 1523 C CA . LEU A 1 188 ? 3.439 -27.344 -2.311 1 97.38 188 LEU A CA 1
ATOM 1524 C C . LEU A 1 188 ? 4.703 -27.953 -1.72 1 97.38 188 LEU A C 1
ATOM 1526 O O . LEU A 1 188 ? 5.785 -27.859 -2.307 1 97.38 188 LEU A O 1
ATOM 1530 N N . SER A 1 189 ? 4.559 -28.562 -0.556 1 98.19 189 SER A N 1
ATOM 1531 C CA . SER A 1 189 ? 5.684 -29.266 0.047 1 98.19 189 SER A CA 1
ATOM 1532 C C . SER A 1 189 ? 6.211 -30.359 -0.879 1 98.19 189 SER A C 1
ATOM 1534 O O . SER A 1 189 ? 7.422 -30.469 -1.095 1 98.19 189 SER A O 1
ATOM 1536 N N . LYS A 1 190 ? 5.293 -31.062 -1.448 1 98.19 190 LYS A N 1
ATOM 1537 C CA . LYS A 1 190 ? 5.668 -32.125 -2.367 1 98.19 190 LYS A CA 1
ATOM 1538 C C . LYS A 1 190 ? 6.363 -31.578 -3.605 1 98.19 190 LYS A C 1
ATOM 1540 O O . LYS A 1 190 ? 7.383 -32.125 -4.047 1 98.19 190 LYS A O 1
ATOM 1545 N N . LEU A 1 191 ? 5.855 -30.516 -4.148 1 97.56 191 LEU A N 1
ATOM 1546 C CA . LEU A 1 191 ? 6.441 -29.891 -5.332 1 97.56 191 LEU A CA 1
ATOM 1547 C C . LEU A 1 191 ? 7.848 -29.375 -5.039 1 97.56 191 LEU A C 1
ATOM 1549 O O . LEU A 1 191 ? 8.742 -29.484 -5.875 1 97.56 191 LEU A O 1
ATOM 1553 N N . HIS A 1 192 ? 8.062 -28.828 -3.852 1 97.94 192 HIS A N 1
ATOM 1554 C CA . HIS A 1 192 ? 9.383 -28.344 -3.461 1 97.94 192 HIS A CA 1
ATOM 1555 C C . HIS A 1 192 ? 10.375 -29.484 -3.322 1 97.94 192 HIS A C 1
ATOM 1557 O O . HIS A 1 192 ? 11.523 -29.375 -3.756 1 97.94 192 HIS A O 1
ATOM 1563 N N . ARG A 1 193 ? 9.945 -30.562 -2.77 1 98.31 193 ARG A N 1
ATOM 1564 C CA . ARG A 1 193 ? 10.812 -31.734 -2.611 1 98.31 193 ARG A CA 1
ATOM 1565 C C . ARG A 1 193 ? 11.164 -32.344 -3.965 1 98.31 193 ARG A C 1
ATOM 1567 O O . ARG A 1 193 ? 12.305 -32.75 -4.191 1 98.31 193 ARG A O 1
ATOM 1574 N N . ASP A 1 194 ? 10.164 -32.375 -4.805 1 97.81 194 ASP A N 1
ATOM 1575 C CA . ASP A 1 194 ? 10.398 -32.844 -6.164 1 97.81 194 ASP A CA 1
ATOM 1576 C C . ASP A 1 194 ? 11.438 -32 -6.883 1 97.81 194 ASP A C 1
ATOM 1578 O O . ASP A 1 194 ? 12.32 -32.531 -7.566 1 97.81 194 ASP A O 1
ATOM 1582 N N . LEU A 1 195 ? 11.336 -30.703 -6.742 1 97.12 195 LEU A N 1
ATOM 1583 C CA . LEU A 1 195 ? 12.297 -29.797 -7.355 1 97.12 195 LEU A CA 1
ATOM 1584 C C . LEU A 1 195 ? 13.695 -30.016 -6.785 1 97.12 195 LEU A C 1
ATOM 1586 O O . LEU A 1 195 ? 14.68 -30 -7.523 1 97.12 195 LEU A O 1
ATOM 1590 N N . LEU A 1 196 ? 13.766 -30.234 -5.496 1 97.31 196 LEU A N 1
ATOM 1591 C CA . LEU A 1 196 ? 15.047 -30.422 -4.828 1 97.31 196 LEU A CA 1
ATOM 1592 C C . LEU A 1 196 ? 15.758 -31.656 -5.387 1 97.31 196 LEU A C 1
ATOM 1594 O O . LEU A 1 196 ? 16.984 -31.641 -5.555 1 97.31 196 LEU A O 1
ATOM 1598 N N . GLU A 1 197 ? 14.977 -32.688 -5.734 1 97.38 197 GLU A N 1
ATOM 1599 C CA . GLU A 1 197 ? 15.547 -33.906 -6.285 1 97.38 197 GLU A CA 1
ATOM 1600 C C . GLU A 1 197 ? 16.172 -33.656 -7.652 1 97.38 197 GLU A C 1
ATOM 1602 O O . GLU A 1 197 ? 17.156 -34.312 -8.016 1 97.38 197 GLU A O 1
ATOM 1607 N N . GLY A 1 198 ? 15.648 -32.75 -8.383 1 96.62 198 GLY A N 1
ATOM 1608 C CA . GLY A 1 198 ? 16.172 -32.438 -9.703 1 96.62 198 GLY A CA 1
ATOM 1609 C C . GLY A 1 198 ? 16.75 -31.016 -9.797 1 96.62 198 GLY A C 1
ATOM 1610 O O . GLY A 1 198 ? 16.734 -30.406 -10.867 1 96.62 198 GLY A O 1
ATOM 1611 N N . ILE A 1 199 ? 17.219 -30.438 -8.734 1 95.88 199 ILE A N 1
ATOM 1612 C CA . ILE A 1 199 ? 17.5 -29 -8.625 1 95.88 199 ILE A CA 1
ATOM 1613 C C . ILE A 1 199 ? 18.672 -28.641 -9.547 1 95.88 199 ILE A C 1
ATOM 1615 O O . ILE A 1 199 ? 18.719 -27.531 -10.07 1 95.88 199 ILE A O 1
ATOM 1619 N N . GLU A 1 200 ? 19.516 -29.609 -9.844 1 95.25 200 GLU A N 1
ATOM 1620 C CA . GLU A 1 200 ? 20.703 -29.344 -10.648 1 95.25 200 GLU A CA 1
ATOM 1621 C C . GLU A 1 200 ? 20.312 -28.906 -12.062 1 95.25 200 GLU A C 1
ATOM 1623 O O . GLU A 1 200 ? 21.016 -28.094 -12.68 1 95.25 200 GLU A O 1
ATOM 1628 N N . THR A 1 201 ? 19.172 -29.375 -12.539 1 94.25 201 THR A N 1
ATOM 1629 C CA . THR A 1 201 ? 18.797 -29.078 -13.914 1 94.25 201 THR A CA 1
ATOM 1630 C C . THR A 1 201 ? 17.5 -28.266 -13.961 1 94.25 201 THR A C 1
ATOM 1632 O O . THR A 1 201 ? 17.125 -27.75 -15.016 1 94.25 201 THR A O 1
ATOM 1635 N N . ARG A 1 202 ? 16.906 -28.109 -12.82 1 94 202 ARG A N 1
ATOM 1636 C CA . ARG A 1 202 ? 15.578 -27.5 -12.844 1 94 202 ARG A CA 1
ATOM 1637 C C . ARG A 1 202 ? 15.516 -26.281 -11.922 1 94 202 ARG A C 1
ATOM 1639 O O . ARG A 1 202 ? 14.43 -25.859 -11.531 1 94 202 ARG A O 1
ATOM 1646 N N . TYR A 1 203 ? 16.688 -25.734 -11.547 1 90.12 203 TYR A N 1
ATOM 1647 C CA . TYR A 1 203 ? 16.719 -24.672 -10.562 1 90.12 203 TYR A CA 1
ATOM 1648 C C . TYR A 1 203 ? 15.953 -23.453 -11.055 1 90.12 203 TYR A C 1
ATOM 1650 O O . TYR A 1 203 ? 15.477 -22.641 -10.258 1 90.12 203 TYR A O 1
ATOM 1658 N N . HIS A 1 204 ? 15.641 -23.297 -12.289 1 83.56 204 HIS A N 1
ATOM 1659 C CA . HIS A 1 204 ? 14.883 -22.188 -12.836 1 83.56 204 HIS A CA 1
ATOM 1660 C C . HIS A 1 204 ? 13.398 -22.297 -12.508 1 83.56 204 HIS A C 1
ATOM 1662 O O . HIS A 1 204 ? 12.672 -21.312 -12.539 1 83.56 204 HIS A O 1
ATOM 1668 N N . ASP A 1 205 ? 12.992 -23.516 -12.195 1 87.69 205 ASP A N 1
ATOM 1669 C CA . ASP A 1 205 ? 11.586 -23.75 -11.891 1 87.69 205 ASP A CA 1
ATOM 1670 C C . ASP A 1 205 ? 11.219 -23.172 -10.531 1 87.69 205 ASP A C 1
ATOM 1672 O O . ASP A 1 205 ? 10.031 -23.047 -10.203 1 87.69 205 ASP A O 1
ATOM 1676 N N . PHE A 1 206 ? 12.203 -22.734 -9.758 1 90.69 206 PHE A N 1
ATOM 1677 C CA . PHE A 1 206 ? 11.969 -22.266 -8.391 1 90.69 206 PHE A CA 1
ATOM 1678 C C . PHE A 1 206 ? 11.109 -21.016 -8.391 1 90.69 206 PHE A C 1
ATOM 1680 O O . PHE A 1 206 ? 10.273 -20.828 -7.5 1 90.69 206 PHE A O 1
ATOM 1687 N N . SER A 1 207 ? 11.289 -20.141 -9.367 1 83 207 SER A N 1
ATOM 1688 C CA . SER A 1 207 ? 10.602 -18.859 -9.383 1 83 207 SER A CA 1
ATOM 1689 C C . SER A 1 207 ? 9.086 -19.031 -9.344 1 83 207 SER A C 1
ATOM 1691 O O . SER A 1 207 ? 8.391 -18.344 -8.594 1 83 207 SER A O 1
ATOM 1693 N N . GLY A 1 208 ? 8.562 -19.922 -10.109 1 85 208 GLY A N 1
ATOM 1694 C CA . GLY A 1 208 ? 7.137 -20.203 -10.109 1 85 208 GLY A CA 1
ATOM 1695 C C . GLY A 1 208 ? 6.637 -20.766 -8.789 1 85 208 GLY A C 1
ATOM 1696 O O . GLY A 1 208 ? 5.59 -20.344 -8.289 1 85 208 GLY A O 1
ATOM 1697 N N . LEU A 1 209 ? 7.426 -21.672 -8.242 1 90.5 209 LEU A N 1
ATOM 1698 C CA . LEU A 1 209 ? 7.07 -22.281 -6.965 1 90.5 209 LEU A CA 1
ATOM 1699 C C . LEU A 1 209 ? 7.133 -21.266 -5.832 1 90.5 209 LEU A C 1
ATOM 1701 O O . LEU A 1 209 ? 6.301 -21.281 -4.926 1 90.5 209 LEU A O 1
ATOM 1705 N N . ASP A 1 210 ? 8.125 -20.453 -5.93 1 91.56 210 ASP A N 1
ATOM 1706 C CA . ASP A 1 210 ? 8.273 -19.359 -4.957 1 91.56 210 ASP A CA 1
ATOM 1707 C C . ASP A 1 210 ? 7.039 -18.469 -4.938 1 91.56 210 ASP A C 1
ATOM 1709 O O . ASP A 1 210 ? 6.504 -18.172 -3.867 1 91.56 210 ASP A O 1
ATOM 1713 N N . ASN A 1 211 ? 6.59 -18.109 -6.047 1 87 211 ASN A N 1
ATOM 1714 C CA . ASN A 1 211 ? 5.41 -17.266 -6.168 1 87 211 ASN A CA 1
ATOM 1715 C C . ASN A 1 211 ? 4.164 -17.953 -5.625 1 87 211 ASN A C 1
ATOM 1717 O O . ASN A 1 211 ? 3.381 -17.344 -4.891 1 87 211 ASN A O 1
ATOM 1721 N N . GLN A 1 212 ? 4.004 -19.172 -5.926 1 89.69 212 GLN A N 1
ATOM 1722 C CA . GLN A 1 212 ? 2.852 -19.938 -5.461 1 89.69 212 GLN A CA 1
ATOM 1723 C C . GLN A 1 212 ? 2.84 -20.031 -3.938 1 89.69 212 GLN A C 1
ATOM 1725 O O . GLN A 1 212 ? 1.787 -19.906 -3.311 1 89.69 212 GLN A O 1
ATOM 1730 N N . PHE A 1 213 ? 3.998 -20.312 -3.395 1 95.5 213 PHE A N 1
ATOM 1731 C CA . PHE A 1 213 ? 4.105 -20.484 -1.951 1 95.5 213 PHE A CA 1
ATOM 1732 C C . PHE A 1 213 ? 3.729 -19.203 -1.219 1 95.5 213 PHE A C 1
ATOM 1734 O O . PHE A 1 213 ? 2.873 -19.219 -0.332 1 95.5 213 PHE A O 1
ATOM 1741 N N . HIS A 1 214 ? 4.289 -18.125 -1.605 1 92.56 214 HIS A N 1
ATOM 1742 C CA . HIS A 1 214 ? 4.062 -16.875 -0.891 1 92.56 214 HIS A CA 1
ATOM 1743 C C . HIS A 1 214 ? 2.648 -16.359 -1.123 1 92.56 214 HIS A C 1
ATOM 1745 O O . HIS A 1 214 ? 2.057 -15.734 -0.235 1 92.56 214 HIS A O 1
ATOM 1751 N N . ARG A 1 215 ? 2.082 -16.609 -2.27 1 88.5 215 ARG A N 1
ATOM 1752 C CA . ARG A 1 215 ? 0.682 -16.266 -2.5 1 88.5 215 ARG A CA 1
ATOM 1753 C C . ARG A 1 215 ? -0.238 -17.078 -1.592 1 88.5 215 ARG A C 1
ATOM 1755 O O . ARG A 1 215 ? -1.215 -16.547 -1.059 1 88.5 215 ARG A O 1
ATOM 1762 N N . LEU A 1 216 ? 0.102 -18.297 -1.451 1 93.19 216 LEU A N 1
ATOM 1763 C CA . LEU A 1 216 ? -0.701 -19.156 -0.575 1 93.19 216 LEU A CA 1
ATOM 1764 C C . LEU A 1 216 ? -0.673 -18.625 0.858 1 93.19 216 LEU A C 1
ATOM 1766 O O . LEU A 1 216 ? -1.709 -18.578 1.525 1 93.19 216 LEU A O 1
ATOM 1770 N N . VAL A 1 217 ? 0.514 -18.297 1.363 1 94.56 217 VAL A N 1
ATOM 1771 C CA . VAL A 1 217 ? 0.656 -17.766 2.717 1 94.56 217 VAL A CA 1
ATOM 1772 C C . VAL A 1 217 ? -0.236 -16.547 2.891 1 94.56 217 VAL A C 1
ATOM 1774 O O . VAL A 1 217 ? -0.899 -16.391 3.92 1 94.56 217 VAL A O 1
ATOM 1777 N N . ASN A 1 218 ? -0.297 -15.766 1.878 1 89.75 218 ASN A N 1
ATOM 1778 C CA . ASN A 1 218 ? -1.049 -14.516 1.971 1 89.75 218 ASN A CA 1
ATOM 1779 C C . ASN A 1 218 ? -2.539 -14.742 1.729 1 89.75 218 ASN A C 1
ATOM 1781 O O . ASN A 1 218 ? -3.357 -13.867 2.029 1 89.75 218 ASN A O 1
ATOM 1785 N N . GLU A 1 219 ? -2.916 -15.852 1.246 1 89.19 219 GLU A N 1
ATOM 1786 C CA . GLU A 1 219 ? -4.312 -16.188 0.98 1 89.19 219 GLU A CA 1
ATOM 1787 C C . GLU A 1 219 ? -5.086 -16.406 2.277 1 89.19 219 GLU A C 1
ATOM 1789 O O . GLU A 1 219 ? -6.32 -16.406 2.281 1 89.19 219 GLU A O 1
ATOM 1794 N N . VAL A 1 220 ? -4.453 -16.625 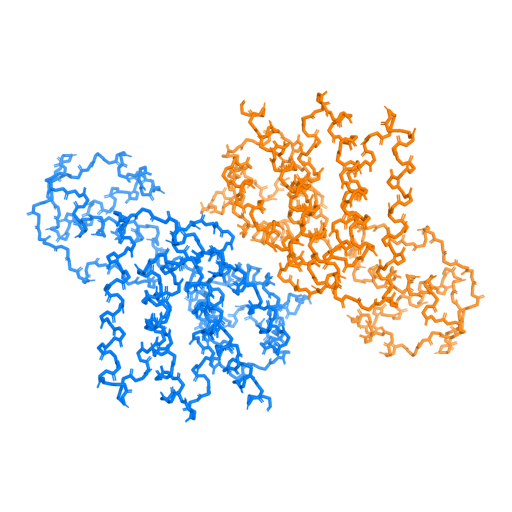3.373 1 89.5 220 VAL A N 1
ATOM 1795 C CA . VAL A 1 220 ? -5.059 -16.938 4.664 1 89.5 220 VAL A CA 1
ATOM 1796 C C . VAL A 1 220 ? -6.012 -15.82 5.074 1 89.5 220 VAL A C 1
ATOM 1798 O O . VAL A 1 220 ? -7.027 -16.078 5.723 1 89.5 220 VAL A O 1
ATOM 1801 N N . SER A 1 221 ? -5.672 -14.617 4.797 1 85.62 221 SER A N 1
ATOM 1802 C CA . SER A 1 221 ? -6.508 -13.469 5.152 1 85.62 221 SER A CA 1
ATOM 1803 C C . SER A 1 221 ? -6.496 -12.414 4.051 1 85.62 221 SER A C 1
ATOM 1805 O O . SER A 1 221 ? -5.645 -11.523 4.047 1 85.62 221 SER A O 1
ATOM 1807 N N . PRO A 1 222 ? -7.441 -12.555 3.342 1 85.81 222 PRO A N 1
ATOM 1808 C CA . PRO A 1 222 ? -7.492 -11.617 2.219 1 85.81 222 PRO A CA 1
ATOM 1809 C C . PRO A 1 222 ? -7.605 -10.164 2.672 1 85.81 222 PRO A C 1
ATOM 1811 O O . PRO A 1 222 ? -8.297 -9.867 3.654 1 85.81 222 PRO A O 1
ATOM 1814 N N 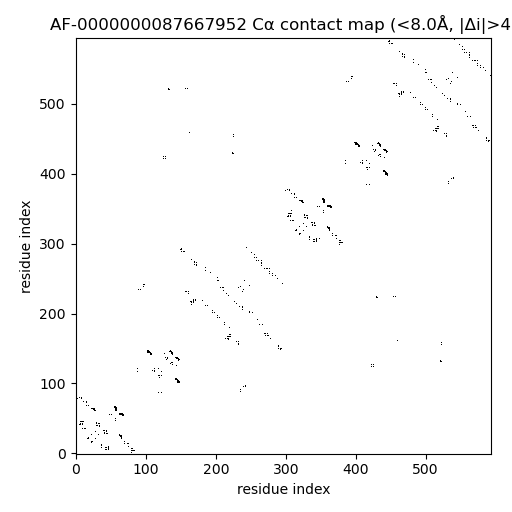. ASN A 1 223 ? -6.824 -9.328 2.189 1 91.44 223 ASN A N 1
ATOM 1815 C CA . ASN A 1 223 ? -6.789 -7.875 2.316 1 91.44 223 ASN A CA 1
ATOM 1816 C C . ASN A 1 223 ? -6.434 -7.207 0.993 1 91.44 223 ASN A C 1
ATOM 1818 O O . ASN A 1 223 ? -5.367 -7.461 0.431 1 91.44 223 ASN A O 1
ATOM 1822 N N . ARG A 1 224 ? -7.301 -6.43 0.565 1 85.75 224 ARG A N 1
ATOM 1823 C CA . ARG A 1 224 ? -7.18 -5.887 -0.784 1 85.75 224 ARG A CA 1
ATOM 1824 C C . ARG A 1 224 ? -5.887 -5.098 -0.945 1 85.75 224 ARG A C 1
ATOM 1826 O O . ARG A 1 224 ? -5.273 -5.113 -2.016 1 85.75 224 ARG A O 1
ATOM 1833 N N . PHE A 1 225 ? -5.461 -4.398 0.062 1 87 225 PHE A N 1
ATOM 1834 C CA . PHE A 1 225 ? -4.246 -3.6 0.008 1 87 225 PHE A CA 1
ATOM 1835 C C . PHE A 1 225 ? -3.01 -4.492 -0.038 1 87 225 PHE A C 1
ATOM 1837 O O . PHE A 1 225 ? -2.055 -4.203 -0.763 1 87 225 PHE A O 1
ATOM 1844 N N . ILE A 1 226 ? -3.043 -5.555 0.661 1 90.12 226 ILE A N 1
ATOM 1845 C CA . ILE A 1 226 ? -1.931 -6.496 0.688 1 90.12 226 ILE A CA 1
ATOM 1846 C C . ILE A 1 226 ? -1.838 -7.227 -0.65 1 90.12 226 ILE A C 1
ATOM 1848 O O . ILE A 1 226 ? -0.746 -7.402 -1.193 1 90.12 226 ILE A O 1
ATOM 1852 N N . ASP A 1 227 ? -2.949 -7.555 -1.179 1 84.62 227 ASP A N 1
ATOM 1853 C CA . ASP A 1 227 ? -2.984 -8.242 -2.467 1 84.62 227 ASP A CA 1
ATOM 1854 C C . ASP A 1 227 ? -2.377 -7.375 -3.568 1 84.62 227 ASP A C 1
ATOM 1856 O O . ASP A 1 227 ? -1.615 -7.867 -4.402 1 84.62 227 ASP A O 1
ATOM 1860 N N . ASP A 1 228 ? -2.719 -6.176 -3.52 1 76.19 228 ASP A N 1
ATOM 1861 C CA . ASP A 1 228 ? -2.205 -5.234 -4.508 1 76.19 228 ASP A CA 1
ATOM 1862 C C . ASP A 1 228 ? -0.687 -5.105 -4.41 1 76.19 228 ASP A C 1
ATOM 1864 O O . ASP A 1 228 ? 0.004 -5.062 -5.43 1 76.19 228 ASP A O 1
ATOM 1868 N N . PHE A 1 229 ? -0.166 -5.082 -3.271 1 81.25 229 PHE A N 1
ATOM 1869 C CA . PHE A 1 229 ? 1.269 -4.949 -3.049 1 81.25 229 PHE A CA 1
ATOM 1870 C C . PHE A 1 229 ? 2 -6.223 -3.453 1 81.25 229 PHE A C 1
ATOM 1872 O O . PHE A 1 229 ? 3.139 -6.168 -3.924 1 81.25 229 PHE A O 1
ATOM 1879 N N . TYR A 1 230 ? 1.354 -7.289 -3.297 1 82.12 230 TYR A N 1
ATOM 1880 C CA . TYR A 1 230 ? 2.023 -8.555 -3.58 1 82.12 230 TYR A CA 1
ATOM 1881 C C . TYR A 1 230 ? 2.303 -8.703 -5.07 1 82.12 230 TYR A C 1
ATOM 1883 O O . TYR A 1 230 ? 3.277 -9.344 -5.465 1 82.12 230 TYR A O 1
ATOM 1891 N N . ASP A 1 231 ? 1.562 -8.125 -5.867 1 74 231 ASP A N 1
ATOM 1892 C CA . ASP A 1 231 ? 1.837 -8.172 -7.301 1 74 231 ASP A CA 1
ATOM 1893 C C . ASP A 1 231 ? 3.176 -7.516 -7.625 1 74 231 ASP A C 1
ATOM 1895 O O . ASP A 1 231 ? 3.963 -8.047 -8.406 1 74 231 ASP A O 1
ATOM 1899 N N . VAL A 1 232 ? 3.443 -6.449 -7.008 1 74.38 232 VAL A N 1
ATOM 1900 C CA . VAL A 1 232 ? 4.699 -5.746 -7.254 1 74.38 232 VAL A CA 1
ATOM 1901 C C . VAL A 1 232 ? 5.848 -6.488 -6.578 1 74.38 232 VAL A C 1
ATOM 1903 O O . VAL A 1 232 ? 6.934 -6.617 -7.148 1 74.38 232 VAL A O 1
ATOM 1906 N N . ILE A 1 233 ? 5.551 -6.996 -5.418 1 80.88 233 ILE A N 1
ATOM 1907 C CA . ILE A 1 233 ? 6.555 -7.742 -4.672 1 80.88 233 ILE A CA 1
ATOM 1908 C C . ILE A 1 233 ? 6.961 -8.984 -5.457 1 80.88 233 ILE A C 1
ATOM 1910 O O . ILE A 1 233 ? 8.156 -9.25 -5.641 1 80.88 233 ILE A O 1
ATOM 1914 N N . SER A 1 234 ? 5.949 -9.664 -5.84 1 76.06 234 SER A N 1
ATOM 1915 C CA . SER A 1 234 ? 6.203 -10.898 -6.586 1 76.06 234 SER A CA 1
ATOM 1916 C C . SER A 1 234 ? 7.012 -10.617 -7.848 1 76.06 234 SER A C 1
ATOM 1918 O O . SER A 1 234 ? 7.938 -11.367 -8.172 1 76.06 234 SER A O 1
ATOM 1920 N N . PHE A 1 235 ? 6.727 -9.664 -8.445 1 69.38 235 PHE A N 1
ATOM 1921 C CA . PHE A 1 235 ? 7.391 -9.359 -9.711 1 69.38 235 PHE A CA 1
ATOM 1922 C C . PHE A 1 235 ? 8.836 -8.945 -9.469 1 69.38 235 PHE A C 1
ATOM 1924 O O . PHE A 1 235 ? 9.742 -9.43 -10.148 1 69.38 235 PHE A O 1
ATOM 1931 N N . ILE A 1 236 ? 9.047 -8.117 -8.57 1 71.31 236 ILE A N 1
ATOM 1932 C CA . ILE A 1 236 ? 10.391 -7.609 -8.32 1 71.31 236 ILE A CA 1
ATOM 1933 C C . ILE A 1 236 ? 11.266 -8.727 -7.75 1 71.31 236 ILE A C 1
ATOM 1935 O O . ILE A 1 236 ? 12.398 -8.922 -8.188 1 71.31 236 ILE A O 1
ATOM 1939 N N . PHE A 1 237 ? 10.695 -9.383 -6.914 1 72.38 237 PHE A N 1
ATOM 1940 C CA . PHE A 1 237 ? 11.5 -10.383 -6.219 1 72.38 237 PHE A CA 1
ATOM 1941 C C . PHE A 1 237 ? 11.641 -11.648 -7.066 1 72.38 237 PHE A C 1
ATOM 1943 O O . PHE A 1 237 ? 12.656 -12.336 -7 1 72.38 237 PHE A O 1
ATOM 1950 N N . HIS A 1 238 ? 10.688 -11.969 -7.836 1 66.88 238 HIS A N 1
ATOM 1951 C CA . HIS A 1 238 ? 10.766 -13.188 -8.633 1 66.88 238 HIS A CA 1
ATOM 1952 C C . HIS A 1 238 ? 11.414 -12.922 -9.984 1 66.88 238 HIS A C 1
ATOM 1954 O O . HIS A 1 238 ? 12.109 -13.789 -10.531 1 66.88 238 HIS A O 1
ATOM 1960 N N . TYR A 1 239 ? 11.234 -11.758 -10.406 1 60.38 239 TYR A N 1
ATOM 1961 C CA . TYR A 1 239 ? 11.828 -11.508 -11.711 1 60.38 239 TYR A CA 1
ATOM 1962 C C . TYR A 1 239 ? 13.203 -10.859 -11.57 1 60.38 239 TYR A C 1
ATOM 1964 O O . TYR A 1 239 ? 14.039 -10.969 -12.477 1 60.38 239 TYR A O 1
ATOM 1972 N N . HIS A 1 240 ? 13.484 -10.156 -10.531 1 57.44 240 HIS A N 1
ATOM 1973 C CA . HIS A 1 240 ? 14.82 -9.602 -10.352 1 57.44 240 HIS A CA 1
ATOM 1974 C C . HIS A 1 240 ? 15.852 -10.703 -10.156 1 57.44 240 HIS A C 1
ATOM 1976 O O . HIS A 1 240 ? 17 -10.555 -10.57 1 57.44 240 HIS A O 1
ATOM 1982 N N . TYR A 1 241 ? 15.508 -11.773 -9.438 1 53.47 241 TYR A N 1
ATOM 1983 C CA . TYR A 1 241 ? 16.422 -12.891 -9.273 1 53.47 241 TYR A CA 1
ATOM 1984 C C . TYR A 1 241 ? 16.938 -13.383 -10.625 1 53.47 241 TYR A C 1
ATOM 1986 O O . TYR A 1 241 ? 18.031 -13.945 -10.719 1 53.47 241 TYR A O 1
ATOM 1994 N N . GLN A 1 242 ? 16.234 -13.148 -11.562 1 52.94 242 GLN A N 1
ATOM 1995 C CA . GLN A 1 242 ? 16.656 -13.648 -12.867 1 52.94 242 GLN A CA 1
ATOM 1996 C C . GLN A 1 242 ? 17.859 -12.875 -13.391 1 52.94 242 GLN A C 1
ATOM 1998 O O . GLN A 1 242 ? 18.547 -13.336 -14.297 1 52.94 242 GLN A O 1
ATOM 2003 N N . TRP A 1 243 ? 18.234 -11.836 -12.586 1 53.75 243 TRP A N 1
ATOM 2004 C CA . TRP A 1 243 ? 19.266 -11.008 -13.195 1 53.75 243 TRP A CA 1
ATOM 2005 C C . TRP A 1 243 ? 20.656 -11.484 -12.789 1 53.75 243 TRP A C 1
ATOM 2007 O O . TRP A 1 243 ? 21.641 -11.219 -13.484 1 53.75 243 TRP A O 1
ATOM 2017 N N . ASN A 1 244 ? 20.734 -12.055 -11.578 1 59.69 244 ASN A N 1
ATOM 2018 C CA . ASN A 1 244 ? 22.078 -12.516 -11.258 1 59.69 244 ASN A CA 1
ATOM 2019 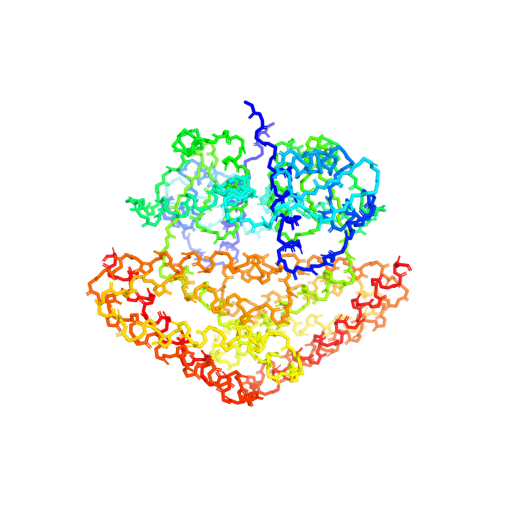C C . ASN A 1 244 ? 22.203 -14.023 -11.438 1 59.69 244 ASN A C 1
ATOM 2021 O O . ASN A 1 244 ? 21.953 -14.789 -10.508 1 59.69 244 ASN A O 1
ATOM 2025 N N . LYS A 1 245 ? 22.562 -14.469 -12.633 1 65.31 245 LYS A N 1
ATOM 2026 C CA . LYS A 1 245 ? 22.594 -15.875 -13.047 1 65.31 245 LYS A CA 1
ATOM 2027 C C . LYS A 1 245 ? 23.797 -16.594 -12.43 1 65.31 245 LYS A C 1
ATOM 2029 O O . LYS A 1 245 ? 23.797 -17.828 -12.352 1 65.31 245 LYS A O 1
ATOM 2034 N N . LYS A 1 246 ? 24.719 -15.898 -11.953 1 70.94 246 LYS A N 1
ATOM 2035 C CA . LYS A 1 246 ? 25.984 -16.547 -11.602 1 70.94 246 LYS A CA 1
ATOM 2036 C C . LYS A 1 246 ? 25.797 -17.531 -10.461 1 70.94 246 LYS A C 1
ATOM 2038 O O . LYS A 1 246 ? 26.328 -18.641 -10.5 1 70.94 246 LYS A O 1
ATOM 2043 N N . ASP A 1 247 ? 24.891 -17.359 -9.516 1 82.19 247 ASP A N 1
ATOM 2044 C CA . ASP A 1 247 ? 24.703 -18.234 -8.367 1 82.19 247 ASP A CA 1
ATOM 2045 C C . ASP A 1 247 ? 23.234 -18.609 -8.18 1 82.19 247 ASP A C 1
ATOM 2047 O O . ASP A 1 247 ? 22.797 -18.844 -7.051 1 82.19 247 ASP A O 1
ATOM 2051 N N . GLU A 1 248 ? 22.719 -18.797 -9.305 1 85.25 248 GLU A N 1
ATOM 2052 C CA . GLU A 1 248 ? 21.266 -19.016 -9.25 1 85.25 248 GLU A CA 1
ATOM 2053 C C . GLU A 1 248 ? 20.953 -20.406 -8.688 1 85.25 248 GLU A C 1
ATOM 2055 O O . GLU A 1 248 ? 20.016 -20.547 -7.883 1 85.25 248 GLU A O 1
ATOM 2060 N N . LEU A 1 249 ? 21.781 -21.391 -9.117 1 90.62 249 LEU A N 1
ATOM 2061 C CA . LEU A 1 249 ? 21.547 -22.75 -8.648 1 90.62 249 LEU A CA 1
ATOM 2062 C C . LEU A 1 249 ? 21.688 -22.844 -7.133 1 90.62 249 LEU A C 1
ATOM 2064 O O . LEU A 1 249 ? 20.781 -23.344 -6.453 1 90.62 249 LEU A O 1
ATOM 2068 N N . GLN A 1 250 ? 22.781 -22.344 -6.586 1 91.44 250 GLN A N 1
ATOM 2069 C CA . GLN A 1 250 ? 23.047 -22.391 -5.148 1 91.44 250 GLN A CA 1
ATOM 2070 C C . GLN A 1 250 ? 21.984 -21.609 -4.371 1 91.44 250 GLN A C 1
ATOM 2072 O O . GLN A 1 250 ? 21.5 -22.062 -3.332 1 91.44 250 GLN A O 1
ATOM 2077 N N . ARG A 1 251 ? 21.656 -20.5 -4.832 1 88.5 251 ARG A N 1
ATOM 2078 C CA . ARG A 1 251 ? 20.672 -19.641 -4.172 1 88.5 251 ARG A CA 1
ATOM 2079 C C . ARG A 1 251 ? 19.297 -20.297 -4.148 1 88.5 251 ARG A C 1
ATOM 2081 O O . ARG A 1 251 ? 18.625 -20.297 -3.117 1 88.5 251 ARG A O 1
ATOM 2088 N N . ASN A 1 252 ? 18.938 -20.797 -5.297 1 91.12 252 ASN A N 1
ATOM 2089 C CA . ASN A 1 252 ? 17.609 -21.406 -5.383 1 91.12 252 ASN A CA 1
ATOM 2090 C C . ASN A 1 252 ? 17.531 -22.688 -4.543 1 91.12 252 ASN A C 1
ATOM 2092 O O . ASN A 1 252 ? 16.5 -22.953 -3.916 1 91.12 252 ASN A O 1
ATOM 2096 N N . ARG A 1 253 ? 18.609 -23.422 -4.547 1 95.25 253 ARG A N 1
ATOM 2097 C CA . ARG A 1 253 ? 18.656 -24.609 -3.703 1 95.25 253 ARG A CA 1
ATOM 2098 C C . ARG A 1 253 ? 18.453 -24.25 -2.236 1 95.25 253 ARG A C 1
ATOM 2100 O O . ARG A 1 253 ? 17.641 -24.859 -1.543 1 95.25 253 ARG A O 1
ATOM 2107 N N . ALA A 1 254 ? 19.203 -23.266 -1.788 1 94.56 254 ALA A N 1
ATOM 2108 C CA . ALA A 1 254 ? 19.094 -22.812 -0.405 1 94.56 254 ALA A CA 1
ATOM 2109 C C . ALA A 1 254 ? 17.688 -22.312 -0.102 1 94.56 254 ALA A C 1
ATOM 2111 O O . ALA A 1 254 ? 17.141 -22.594 0.966 1 94.56 254 ALA A O 1
ATOM 2112 N N . ALA A 1 255 ? 17.109 -21.609 -1.008 1 94.38 255 ALA A N 1
ATOM 2113 C CA . ALA A 1 255 ? 15.766 -21.047 -0.822 1 94.38 255 ALA A CA 1
ATOM 2114 C C . ALA A 1 255 ? 14.719 -22.156 -0.741 1 94.38 255 ALA A C 1
ATOM 2116 O O . ALA A 1 255 ? 13.773 -22.078 0.041 1 94.38 255 ALA A O 1
ATOM 2117 N N . VAL A 1 256 ? 14.891 -23.172 -1.56 1 97.12 256 VAL A N 1
ATOM 2118 C CA . VAL A 1 256 ? 13.977 -24.297 -1.52 1 97.12 256 VAL A CA 1
ATOM 2119 C C . VAL A 1 256 ? 14.016 -24.953 -0.137 1 97.12 256 VAL A C 1
ATOM 2121 O O . VAL A 1 256 ? 12.969 -25.266 0.44 1 97.12 256 VAL A O 1
ATOM 2124 N N . LEU A 1 257 ? 15.18 -25.156 0.354 1 98.19 257 LEU A N 1
ATOM 2125 C CA . LEU A 1 257 ? 15.336 -25.75 1.672 1 98.19 257 LEU A CA 1
ATOM 2126 C C . LEU A 1 257 ? 14.695 -24.891 2.748 1 98.19 257 LEU A C 1
ATOM 2128 O O . LEU A 1 257 ? 14.031 -25.391 3.65 1 98.19 257 LEU A O 1
ATOM 2132 N N . GLU A 1 258 ? 14.883 -23.625 2.629 1 97.88 258 GLU A N 1
ATOM 2133 C CA . GLU A 1 258 ? 14.266 -22.703 3.57 1 97.88 258 GLU A CA 1
ATOM 2134 C C . GLU A 1 258 ? 12.742 -22.734 3.473 1 97.88 258 GLU A C 1
ATOM 2136 O O . GLU A 1 258 ? 12.047 -22.641 4.484 1 97.88 258 GLU A O 1
ATOM 2141 N N . HIS A 1 259 ? 12.219 -22.828 2.25 1 98.06 259 HIS A N 1
ATOM 2142 C CA . HIS A 1 259 ? 10.781 -22.969 2.055 1 98.06 259 HIS A CA 1
ATOM 2143 C C . HIS A 1 259 ? 10.25 -24.203 2.77 1 98.06 259 HIS A C 1
ATOM 2145 O O . HIS A 1 259 ? 9.203 -24.141 3.424 1 98.06 259 HIS A O 1
ATOM 2151 N N . LEU A 1 260 ? 10.977 -25.25 2.625 1 98.56 260 LEU A N 1
ATOM 2152 C CA . LEU A 1 260 ? 10.523 -26.5 3.234 1 98.56 260 LEU A CA 1
ATOM 2153 C C . LEU A 1 260 ? 10.477 -26.375 4.754 1 98.56 260 LEU A C 1
ATOM 2155 O O . LEU A 1 260 ? 9.539 -26.859 5.395 1 98.56 260 LEU A O 1
ATOM 2159 N N . VAL A 1 261 ? 11.461 -25.734 5.34 1 98.62 261 VAL A N 1
ATOM 2160 C CA . VAL A 1 261 ? 11.461 -25.469 6.773 1 98.62 261 VAL A CA 1
ATOM 2161 C C . VAL A 1 261 ? 10.25 -24.609 7.137 1 98.62 261 VAL A C 1
ATOM 2163 O O . VAL A 1 261 ? 9.562 -24.875 8.117 1 98.62 261 VAL A O 1
ATOM 2166 N N . TYR A 1 262 ? 9.953 -23.609 6.324 1 98.56 262 TYR A N 1
ATOM 2167 C CA . TYR A 1 262 ? 8.836 -22.703 6.516 1 98.56 262 TYR A CA 1
ATOM 2168 C C . TYR A 1 262 ? 7.5 -23.438 6.391 1 98.56 262 TYR A C 1
ATOM 2170 O O . TYR A 1 262 ? 6.613 -23.266 7.227 1 98.56 262 TYR A O 1
ATOM 2178 N N . ILE A 1 263 ? 7.426 -24.25 5.402 1 98.44 263 ILE A N 1
ATOM 2179 C CA . ILE A 1 263 ? 6.219 -25.047 5.176 1 98.44 263 ILE A CA 1
ATOM 2180 C C . ILE A 1 263 ? 5.973 -25.969 6.371 1 98.44 263 ILE A C 1
ATOM 2182 O O . ILE A 1 263 ? 4.852 -26.047 6.879 1 98.44 263 ILE A O 1
ATOM 2186 N N . ASP A 1 264 ? 7.012 -26.594 6.82 1 98.31 264 ASP A N 1
ATOM 2187 C CA . ASP A 1 264 ? 6.895 -27.469 7.98 1 98.31 264 ASP A CA 1
ATOM 2188 C C . ASP A 1 264 ? 6.43 -26.688 9.211 1 98.31 264 ASP A C 1
ATOM 2190 O O . ASP A 1 264 ? 5.613 -27.188 9.992 1 98.31 264 ASP A O 1
ATOM 2194 N N . ALA A 1 265 ? 6.98 -25.547 9.359 1 98.44 265 ALA A N 1
ATOM 2195 C CA . ALA A 1 265 ? 6.562 -24.688 10.469 1 98.44 265 ALA A CA 1
ATOM 2196 C C . ALA A 1 265 ? 5.078 -24.344 10.367 1 98.44 265 ALA A C 1
ATOM 2198 O O . ALA A 1 265 ? 4.348 -24.438 11.359 1 98.44 265 ALA A O 1
ATOM 2199 N N . LEU A 1 266 ? 4.582 -24 9.211 1 98 266 LEU A N 1
ATOM 2200 C CA . LEU A 1 266 ? 3.176 -23.688 8.992 1 98 266 LEU A CA 1
ATOM 2201 C C . LEU A 1 266 ? 2.293 -24.891 9.312 1 98 266 LEU A C 1
ATOM 2203 O O . LEU A 1 266 ? 1.258 -24.75 9.961 1 98 266 LEU A O 1
ATOM 2207 N N . LEU A 1 267 ? 2.723 -26.031 8.898 1 97 267 LEU A N 1
ATOM 2208 C CA . LEU A 1 267 ? 1.955 -27.25 9.102 1 97 267 LEU A CA 1
ATOM 2209 C C . LEU A 1 267 ? 1.874 -27.609 10.586 1 97 267 LEU A C 1
ATOM 2211 O O . LEU A 1 267 ? 0.897 -28.203 11.039 1 97 267 LEU A O 1
ATOM 2215 N N . SER A 1 268 ? 2.838 -27.203 11.336 1 96.62 268 SER A N 1
ATOM 2216 C CA . SER A 1 268 ? 2.871 -27.469 12.773 1 96.62 268 SER A CA 1
ATOM 2217 C C . SER A 1 268 ? 1.866 -26.609 13.523 1 96.62 268 SER A C 1
ATOM 2219 O O . SER A 1 268 ? 1.539 -26.891 14.68 1 96.62 268 SER A O 1
ATOM 2221 N N . ARG A 1 269 ? 1.535 -25.438 12.961 1 95.62 269 ARG A N 1
ATOM 2222 C CA . ARG A 1 269 ? 0.618 -24.469 13.531 1 95.62 269 ARG A CA 1
ATOM 2223 C C . ARG A 1 269 ? 1.195 -23.844 14.805 1 95.62 269 ARG A C 1
ATOM 2225 O O . ARG A 1 269 ? 0.46 -23.281 15.617 1 95.62 269 ARG A O 1
ATOM 2232 N N . ASN A 1 270 ? 2.439 -24.078 14.961 1 96.75 270 ASN A N 1
ATOM 2233 C CA . ASN A 1 270 ? 3.145 -23.453 16.078 1 96.75 270 ASN A CA 1
ATOM 2234 C C . ASN A 1 270 ? 3.568 -22.031 15.75 1 96.75 270 ASN A C 1
ATOM 2236 O O . ASN A 1 270 ? 4.477 -21.812 14.945 1 96.75 270 ASN A O 1
ATOM 2240 N N . SER A 1 271 ? 3.004 -21.125 16.422 1 96.38 271 SER A N 1
ATOM 2241 C CA . SER A 1 271 ? 3.172 -19.703 16.109 1 96.38 271 SER A CA 1
ATOM 2242 C C . SER A 1 271 ? 4.637 -19.297 16.188 1 96.38 271 SER A C 1
ATOM 2244 O O . SER A 1 271 ? 5.133 -18.578 15.305 1 96.38 271 SER A O 1
ATOM 2246 N N . ASP A 1 272 ? 5.328 -19.688 17.172 1 97.12 272 ASP A N 1
ATOM 2247 C CA . ASP A 1 272 ? 6.73 -19.312 17.344 1 97.12 272 ASP A CA 1
ATOM 2248 C C . ASP A 1 272 ? 7.59 -19.875 16.219 1 97.12 272 ASP A C 1
ATOM 2250 O O . ASP A 1 272 ? 8.422 -19.156 15.648 1 97.12 272 ASP A O 1
ATOM 2254 N N . ARG A 1 273 ? 7.395 -21.156 15.93 1 97.81 273 ARG A N 1
ATOM 2255 C CA . ARG A 1 273 ? 8.133 -21.797 14.844 1 97.81 273 ARG A CA 1
ATOM 2256 C C . ARG A 1 273 ? 7.855 -21.109 13.516 1 97.81 273 ARG A C 1
ATOM 2258 O O . ARG A 1 273 ? 8.766 -20.922 12.703 1 97.81 273 ARG A O 1
ATOM 2265 N N . ILE A 1 274 ? 6.609 -20.781 13.344 1 98.06 274 ILE A N 1
ATOM 2266 C CA . ILE A 1 274 ? 6.191 -20.141 12.094 1 98.06 274 ILE A CA 1
ATOM 2267 C C . ILE A 1 274 ? 6.871 -18.781 11.961 1 98.06 274 ILE A C 1
ATOM 2269 O O . ILE A 1 274 ? 7.453 -18.484 10.914 1 98.06 274 ILE A O 1
ATOM 2273 N N . GLU A 1 275 ? 6.84 -18 12.984 1 97.12 275 GLU A N 1
ATOM 2274 C CA . GLU A 1 275 ? 7.438 -16.672 12.938 1 97.12 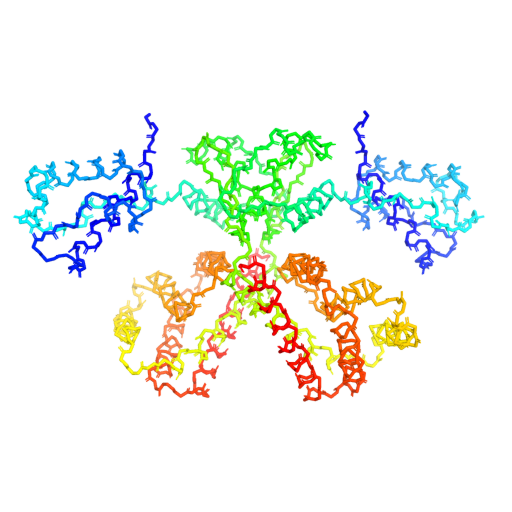275 GLU A CA 1
ATOM 2275 C C . GLU A 1 275 ? 8.945 -16.75 12.711 1 97.12 275 GLU A C 1
ATOM 2277 O O . GLU A 1 275 ? 9.492 -15.984 11.906 1 97.12 275 GLU A O 1
ATOM 2282 N N . GLU A 1 276 ? 9.547 -17.641 13.391 1 97.88 276 GLU A N 1
ATOM 2283 C CA . GLU A 1 276 ? 10.992 -17.797 13.25 1 97.88 276 GLU A CA 1
ATOM 2284 C C . GLU A 1 276 ? 11.367 -18.219 11.828 1 97.88 276 GLU A C 1
ATOM 2286 O O . GLU A 1 276 ? 12.266 -17.625 11.219 1 97.88 276 GLU A O 1
ATOM 2291 N N . ALA A 1 277 ? 10.727 -19.234 11.328 1 98.31 277 ALA A N 1
ATOM 2292 C CA . ALA A 1 277 ? 11.008 -19.719 9.977 1 98.31 277 ALA A CA 1
ATOM 2293 C C . ALA A 1 277 ? 10.75 -18.625 8.938 1 98.31 277 ALA A C 1
ATOM 2295 O O . ALA A 1 277 ? 11.523 -18.469 7.992 1 98.31 277 ALA A O 1
ATOM 2296 N N . CYS A 1 278 ? 9.688 -17.922 9.102 1 97.69 278 CYS A N 1
ATOM 2297 C CA . CYS A 1 278 ? 9.336 -16.828 8.211 1 97.69 278 CYS A CA 1
ATOM 2298 C C . CYS A 1 278 ? 10.422 -15.742 8.219 1 97.69 278 CYS A C 1
ATOM 2300 O O . CYS A 1 278 ? 10.938 -15.367 7.168 1 97.69 278 CYS A O 1
ATOM 2302 N N . ARG A 1 279 ? 10.805 -15.312 9.375 1 97.25 279 ARG A N 1
ATOM 2303 C CA . ARG A 1 279 ? 11.805 -14.266 9.516 1 97.25 279 ARG A CA 1
ATOM 2304 C C . ARG A 1 279 ? 13.141 -14.703 8.93 1 97.25 279 ARG A C 1
ATOM 2306 O O . ARG A 1 279 ? 13.812 -13.922 8.25 1 97.25 279 ARG A O 1
ATOM 2313 N N . ASP A 1 280 ? 13.508 -15.93 9.188 1 97.62 280 ASP A N 1
ATOM 2314 C CA . ASP A 1 280 ? 14.781 -16.438 8.68 1 97.62 280 ASP A CA 1
ATOM 2315 C C . ASP A 1 280 ? 14.789 -16.469 7.156 1 97.62 280 ASP A C 1
ATOM 2317 O O . ASP A 1 280 ? 15.758 -16.031 6.531 1 97.62 280 ASP A O 1
ATOM 2321 N N . HIS A 1 281 ? 13.773 -16.938 6.574 1 96.69 281 HIS A N 1
ATOM 2322 C CA . HIS A 1 281 ? 13.688 -16.984 5.121 1 96.69 281 HIS A CA 1
ATOM 2323 C C . HIS A 1 281 ? 13.711 -15.594 4.508 1 96.69 281 HIS A C 1
ATOM 2325 O O . HIS A 1 281 ? 14.438 -15.352 3.539 1 96.69 281 HIS A O 1
ATOM 2331 N N . LEU A 1 282 ? 12.961 -14.719 5.109 1 95.31 282 LEU A N 1
ATOM 2332 C CA . LEU A 1 282 ? 12.875 -13.367 4.566 1 95.31 282 LEU A CA 1
ATOM 2333 C C . LEU A 1 282 ? 14.195 -12.625 4.738 1 95.31 282 LEU A C 1
ATOM 2335 O O . LEU A 1 282 ? 14.578 -11.82 3.887 1 95.31 282 LEU A O 1
ATOM 2339 N N . LYS A 1 283 ? 14.836 -12.906 5.836 1 94.94 283 LYS A N 1
ATOM 2340 C CA . LYS A 1 283 ? 16.156 -12.32 6.039 1 94.94 283 LYS A CA 1
ATOM 2341 C C . LYS A 1 283 ? 17.125 -12.766 4.949 1 94.94 283 LYS A C 1
ATOM 2343 O O . LYS A 1 283 ? 17.859 -11.945 4.387 1 94.94 283 LYS A O 1
ATOM 2348 N N . SER A 1 284 ? 17.156 -14.039 4.684 1 93 284 SER A N 1
ATOM 2349 C CA . SER A 1 284 ? 18 -14.594 3.623 1 93 284 SER A CA 1
ATOM 2350 C C . SER A 1 284 ? 17.625 -14.008 2.264 1 93 284 SER A C 1
ATOM 2352 O O . SER A 1 284 ? 18.5 -13.641 1.477 1 93 284 SER A O 1
ATOM 2354 N N . ALA A 1 285 ? 16.375 -13.906 1.989 1 90.19 285 ALA A N 1
ATOM 2355 C CA . ALA A 1 285 ? 15.891 -13.352 0.727 1 90.19 285 ALA A CA 1
ATOM 2356 C C . ALA A 1 285 ? 16.312 -11.898 0.567 1 90.19 285 ALA A C 1
ATOM 2358 O O . ALA A 1 285 ? 16.641 -11.453 -0.538 1 90.19 285 ALA A O 1
ATOM 2359 N N . LYS A 1 286 ? 16.266 -11.172 1.65 1 89.56 286 LYS A N 1
ATOM 2360 C CA . LYS A 1 286 ? 16.703 -9.773 1.628 1 89.56 286 LYS A CA 1
ATOM 2361 C C . LYS A 1 286 ? 18.156 -9.664 1.204 1 89.56 286 LYS A C 1
ATOM 2363 O O . LYS A 1 286 ? 18.5 -8.836 0.36 1 89.56 286 LYS A O 1
ATOM 2368 N N . GLN A 1 287 ? 18.938 -10.484 1.783 1 87.31 287 GLN A N 1
ATOM 2369 C CA . GLN A 1 287 ? 20.375 -10.461 1.48 1 87.31 287 GLN A CA 1
ATOM 2370 C C . GLN A 1 287 ? 20.625 -10.766 0.008 1 87.31 287 GLN A C 1
ATOM 2372 O O . GLN A 1 287 ? 21.453 -10.117 -0.634 1 87.31 287 GLN A O 1
ATOM 2377 N N . THR A 1 288 ? 19.938 -11.742 -0.464 1 83.19 288 THR A N 1
ATOM 2378 C CA . THR A 1 288 ? 20.078 -12.109 -1.869 1 83.19 288 THR A CA 1
ATOM 2379 C C . THR A 1 288 ? 19.641 -10.961 -2.773 1 83.19 288 THR A C 1
ATOM 2381 O O . THR A 1 288 ? 20.297 -10.688 -3.787 1 83.19 288 THR A O 1
ATOM 2384 N N . LEU A 1 289 ? 18.594 -10.312 -2.416 1 81.94 289 LEU A N 1
ATOM 2385 C CA . LEU A 1 289 ? 18.078 -9.188 -3.188 1 81.94 289 LEU A CA 1
ATOM 2386 C C . LEU A 1 289 ? 19.094 -8.055 -3.232 1 81.94 289 LEU A C 1
ATOM 2388 O O . LEU A 1 289 ? 19.391 -7.516 -4.305 1 81.94 289 LEU A O 1
ATOM 2392 N N . ILE A 1 290 ? 19.641 -7.723 -2.102 1 81.31 290 ILE A N 1
ATOM 2393 C CA . ILE A 1 290 ? 20.594 -6.625 -1.989 1 81.31 290 ILE A CA 1
ATOM 2394 C C . ILE A 1 290 ? 21.844 -6.941 -2.811 1 81.31 290 ILE A C 1
ATOM 2396 O O . ILE A 1 290 ? 22.375 -6.074 -3.508 1 81.31 290 ILE A O 1
ATOM 2400 N N . GLN A 1 291 ? 22.234 -8.141 -2.754 1 79.25 291 GLN A N 1
ATOM 2401 C CA . GLN A 1 291 ? 23.422 -8.562 -3.502 1 79.25 291 GLN A CA 1
ATOM 2402 C C . GLN A 1 291 ? 23.172 -8.477 -5.004 1 79.25 291 GLN A C 1
ATOM 2404 O O . GLN A 1 291 ? 24.078 -8.141 -5.77 1 79.25 291 GLN A O 1
ATOM 2409 N N . SER A 1 292 ? 22.016 -8.758 -5.375 1 75.5 292 SER A N 1
ATOM 2410 C CA . SER A 1 292 ? 21.688 -8.742 -6.797 1 75.5 292 SER A CA 1
ATOM 2411 C C . SER A 1 292 ? 21.609 -7.32 -7.332 1 75.5 292 SER A C 1
ATOM 2413 O O . SER A 1 292 ? 21.891 -7.074 -8.508 1 75.5 292 SER A O 1
ATOM 2415 N N . ILE A 1 293 ? 21.188 -6.422 -6.551 1 71.69 293 ILE A N 1
ATOM 2416 C CA . ILE A 1 293 ? 21.078 -5.023 -6.949 1 71.69 293 ILE A CA 1
ATOM 2417 C C . ILE A 1 293 ? 22.469 -4.383 -7 1 71.69 293 ILE A C 1
ATOM 2419 O O . ILE A 1 293 ? 22.781 -3.627 -7.922 1 71.69 293 ILE A O 1
ATOM 2423 N N . MET A 1 294 ? 23.281 -4.648 -5.938 1 64.94 294 MET A N 1
ATOM 2424 C CA . MET A 1 294 ? 24.625 -4.082 -5.875 1 64.94 294 MET A CA 1
ATOM 2425 C C . MET A 1 294 ? 25.5 -4.637 -6.992 1 64.94 294 MET A C 1
ATOM 2427 O O . MET A 1 294 ? 26.391 -3.943 -7.484 1 64.94 294 MET A O 1
ATOM 2431 N N . GLY A 1 295 ? 25.297 -5.832 -7.273 1 57.5 295 GLY A N 1
ATOM 2432 C CA . GLY A 1 295 ? 26.078 -6.406 -8.359 1 57.5 295 GLY A CA 1
ATOM 2433 C C . GLY A 1 295 ? 25.719 -5.836 -9.719 1 57.5 295 GLY A C 1
ATOM 2434 O O . GLY A 1 295 ? 26.5 -5.93 -10.664 1 57.5 295 GLY A O 1
ATOM 2435 N N . ALA A 1 296 ? 24.578 -5.316 -9.828 1 52.88 296 ALA A N 1
ATOM 2436 C CA . ALA A 1 296 ? 24.156 -4.652 -11.055 1 52.88 296 ALA A CA 1
ATOM 2437 C C . ALA A 1 296 ? 24.719 -3.24 -11.141 1 52.88 296 ALA A C 1
ATOM 2439 O O . ALA A 1 296 ? 24.797 -2.656 -12.227 1 52.88 296 ALA A O 1
ATOM 2440 N N . GLU A 1 297 ? 24.953 -2.49 -9.992 1 48.16 297 GLU A N 1
ATOM 2441 C CA . GLU A 1 297 ? 25.625 -1.195 -10.023 1 48.16 297 GLU A CA 1
ATOM 2442 C C . GLU A 1 297 ? 27.094 -1.346 -10.398 1 48.16 297 GLU A C 1
ATOM 2444 O O . GLU A 1 297 ? 27.75 -2.318 -10.008 1 48.16 297 GLU A O 1
ATOM 2449 N N . MET B 1 1 ? -4.457 30.875 -17.516 1 27.95 1 MET B N 1
ATOM 2450 C CA . MET B 1 1 ? -3.041 31.016 -17.172 1 27.95 1 MET B CA 1
ATOM 2451 C C . MET B 1 1 ? -2.518 29.766 -16.5 1 27.95 1 MET B C 1
ATOM 2453 O O . MET B 1 1 ? -3.111 29.281 -15.531 1 27.95 1 MET B O 1
ATOM 2457 N N . LYS B 1 2 ? -1.796 28.938 -17.031 1 42.19 2 LYS B N 1
ATOM 2458 C CA . LYS B 1 2 ? -1.237 27.672 -16.547 1 42.19 2 LYS B CA 1
ATOM 2459 C C . LYS B 1 2 ? -0.631 27.844 -15.164 1 42.19 2 LYS B C 1
ATOM 2461 O O . LYS B 1 2 ? 0.284 28.656 -14.969 1 42.19 2 LYS B O 1
ATOM 2466 N N . THR B 1 3 ? -1.339 27.672 -14.18 1 49.75 3 THR B N 1
ATOM 2467 C CA . THR B 1 3 ? -0.896 27.906 -12.805 1 49.75 3 THR B CA 1
ATOM 2468 C C . THR B 1 3 ? 0.405 27.156 -12.523 1 49.75 3 THR B C 1
ATOM 2470 O O . THR B 1 3 ? 0.508 25.969 -12.797 1 49.75 3 THR B O 1
ATOM 2473 N N . ASP B 1 4 ? 1.548 27.75 -12.516 1 62.31 4 ASP B N 1
ATOM 2474 C CA . ASP B 1 4 ? 2.908 27.234 -12.43 1 62.31 4 ASP B CA 1
ATOM 2475 C C . ASP B 1 4 ? 3.174 26.609 -11.062 1 62.31 4 ASP B C 1
ATOM 2477 O O . ASP B 1 4 ? 3.764 27.25 -10.188 1 62.31 4 ASP B O 1
ATOM 2481 N N . THR B 1 5 ? 2.479 25.578 -10.836 1 68.62 5 THR B N 1
ATOM 2482 C CA . THR B 1 5 ? 2.51 24.875 -9.562 1 68.62 5 THR B CA 1
ATOM 2483 C C . THR B 1 5 ? 3.947 24.562 -9.156 1 68.62 5 THR B C 1
ATOM 2485 O O . THR B 1 5 ? 4.301 24.672 -7.977 1 68.62 5 THR B O 1
ATOM 2488 N N . VAL B 1 6 ? 4.652 24.281 -10.125 1 71.56 6 VAL B N 1
ATOM 2489 C CA . VAL B 1 6 ? 6.047 23.969 -9.828 1 71.56 6 VAL B CA 1
ATOM 2490 C C . VAL B 1 6 ? 6.746 25.203 -9.258 1 71.56 6 VAL B C 1
ATOM 2492 O O . VAL B 1 6 ? 7.449 25.109 -8.25 1 71.56 6 VAL B O 1
ATOM 2495 N N . TYR B 1 7 ? 6.473 26.203 -9.844 1 80.38 7 TYR B N 1
ATOM 2496 C CA . TYR B 1 7 ? 7.023 27.484 -9.383 1 80.38 7 TYR B CA 1
ATOM 2497 C C . TYR B 1 7 ? 6.531 27.812 -7.98 1 80.38 7 TYR B C 1
ATOM 2499 O O . TYR B 1 7 ? 7.328 28.172 -7.109 1 80.38 7 TYR B O 1
ATOM 2507 N N . LYS B 1 8 ? 5.324 27.594 -7.828 1 80.5 8 LYS B N 1
ATOM 2508 C CA . LYS B 1 8 ? 4.738 27.984 -6.551 1 80.5 8 LYS B CA 1
ATOM 2509 C C . LYS B 1 8 ? 5.211 27.078 -5.422 1 80.5 8 LYS B C 1
ATOM 2511 O O . LYS B 1 8 ? 5.465 27.531 -4.309 1 80.5 8 LYS B O 1
ATOM 2516 N N . GLN B 1 9 ? 5.344 25.859 -5.785 1 77.25 9 GLN B N 1
ATOM 2517 C CA . GLN B 1 9 ? 5.898 24.922 -4.82 1 77.25 9 GLN B CA 1
ATOM 2518 C C . GLN B 1 9 ? 7.352 25.25 -4.496 1 77.25 9 GLN B C 1
ATOM 2520 O O . GLN B 1 9 ? 7.758 25.234 -3.332 1 77.25 9 GLN B O 1
ATOM 2525 N N . ALA B 1 10 ? 8.062 25.531 -5.512 1 81.44 10 ALA B N 1
ATOM 2526 C CA . ALA B 1 10 ? 9.469 25.891 -5.324 1 81.44 10 ALA B CA 1
ATOM 2527 C C . ALA B 1 10 ? 9.609 27.156 -4.48 1 81.44 10 ALA B C 1
ATOM 2529 O O . ALA B 1 10 ? 10.492 27.234 -3.629 1 81.44 10 ALA B O 1
ATOM 2530 N N . LEU B 1 11 ? 8.742 28.031 -4.738 1 87.44 11 LEU B N 1
ATOM 2531 C CA . LEU B 1 11 ? 8.773 29.266 -3.957 1 87.44 11 LEU B CA 1
ATOM 2532 C C . LEU B 1 11 ? 8.469 28.984 -2.488 1 87.44 11 LEU B C 1
ATOM 2534 O O . LEU B 1 11 ? 9.18 29.453 -1.602 1 87.44 11 LEU B O 1
ATOM 2538 N N . ASN B 1 12 ? 7.434 28.188 -2.287 1 81.19 12 ASN B N 1
ATOM 2539 C CA . ASN B 1 12 ? 7.066 27.875 -0.91 1 81.19 12 ASN B CA 1
ATOM 2540 C C . ASN B 1 12 ? 8.18 27.125 -0.192 1 81.19 12 ASN B C 1
ATOM 2542 O O . ASN B 1 12 ? 8.461 27.391 0.981 1 81.19 12 ASN B O 1
ATOM 2546 N N . GLN B 1 13 ? 8.758 26.219 -0.92 1 80.69 13 GLN B N 1
ATOM 2547 C CA . GLN B 1 13 ? 9.867 25.469 -0.343 1 80.69 13 GLN B CA 1
ATOM 2548 C C . GLN B 1 13 ? 11.047 26.391 -0.012 1 80.69 13 GLN B C 1
ATOM 2550 O O . GLN B 1 13 ? 11.672 26.234 1.036 1 80.69 13 GLN B O 1
ATOM 2555 N N . THR B 1 14 ? 11.359 27.266 -0.844 1 86.06 14 THR B N 1
ATOM 2556 C CA . THR B 1 14 ? 12.453 28.203 -0.612 1 86.06 14 THR B CA 1
ATOM 2557 C C . THR B 1 14 ? 12.148 29.109 0.587 1 86.06 14 THR B C 1
ATOM 2559 O O . THR B 1 14 ? 13.016 29.328 1.431 1 86.06 14 THR B O 1
ATOM 2562 N N . LEU B 1 15 ? 10.938 29.484 0.657 1 85.75 15 LEU B N 1
ATOM 2563 C CA . LEU B 1 15 ? 10.508 30.312 1.778 1 85.75 15 LEU B CA 1
ATOM 2564 C C . LEU B 1 15 ? 10.648 29.562 3.096 1 85.75 15 LEU B C 1
ATOM 2566 O O . LEU B 1 15 ? 11.086 30.125 4.098 1 85.75 15 LEU B O 1
ATOM 2570 N N . ALA B 1 16 ? 10.258 28.312 3.02 1 80.56 16 ALA B N 1
ATOM 2571 C CA . ALA B 1 16 ? 10.375 27.484 4.215 1 80.56 16 ALA B CA 1
ATOM 2572 C C . ALA B 1 16 ? 11.836 27.344 4.645 1 80.56 16 ALA B C 1
ATOM 2574 O O . ALA B 1 16 ? 12.148 27.406 5.836 1 80.56 16 ALA B O 1
ATOM 2575 N N . LEU B 1 17 ? 12.656 27.125 3.703 1 81.88 17 LEU B N 1
ATOM 2576 C CA . LEU B 1 17 ? 14.086 27.016 3.99 1 81.88 17 LEU B CA 1
ATOM 2577 C C . LEU B 1 17 ? 14.609 28.297 4.621 1 81.88 17 LEU B C 1
ATOM 2579 O O . LEU B 1 17 ? 15.383 28.25 5.578 1 81.88 17 LEU B O 1
ATOM 2583 N N . LEU B 1 18 ? 14.188 29.375 4.18 1 85.5 18 LEU B N 1
ATOM 2584 C CA . LEU B 1 18 ? 14.602 30.672 4.703 1 85.5 18 LEU B CA 1
ATOM 2585 C C . LEU B 1 18 ? 14.07 30.891 6.117 1 85.5 18 LEU B C 1
ATOM 2587 O O . LEU B 1 18 ? 14.805 31.344 7 1 85.5 18 LEU B O 1
ATOM 2591 N N . ALA B 1 19 ? 12.836 30.453 6.195 1 80.88 19 ALA B N 1
ATOM 2592 C CA . ALA B 1 19 ? 12.18 30.672 7.484 1 80.88 19 ALA B CA 1
ATOM 2593 C C . ALA B 1 19 ? 12.812 29.797 8.562 1 80.88 19 ALA B C 1
ATOM 2595 O O . ALA B 1 19 ? 12.859 30.172 9.734 1 80.88 19 ALA B O 1
ATOM 2596 N N . GLN B 1 20 ? 13.25 28.672 8.133 1 76.88 20 GLN B N 1
ATOM 2597 C CA . GLN B 1 20 ? 13.867 27.719 9.055 1 76.88 20 GLN B CA 1
ATOM 2598 C C . GLN B 1 20 ? 15.336 28.062 9.289 1 76.88 20 GLN B C 1
ATOM 2600 O O . GLN B 1 20 ? 16.016 27.391 10.07 1 76.88 20 GLN B O 1
ATOM 2605 N N . GLY B 1 21 ? 15.773 29.047 8.594 1 77.38 21 GLY B N 1
ATOM 2606 C CA . GLY B 1 21 ? 17.141 29.516 8.773 1 77.38 21 GLY B CA 1
ATOM 2607 C C . GLY B 1 21 ? 18.156 28.625 8.094 1 77.38 21 GLY B C 1
ATOM 2608 O O . GLY B 1 21 ? 19.312 28.516 8.547 1 77.38 21 GLY B O 1
ATOM 2609 N N . ALA B 1 22 ? 17.719 27.906 7.121 1 77.5 22 ALA B N 1
ATOM 2610 C CA . ALA B 1 22 ? 18.641 27.016 6.41 1 77.5 22 ALA B CA 1
ATOM 2611 C C . ALA B 1 22 ? 19.797 27.812 5.809 1 77.5 22 ALA B C 1
ATOM 2613 O O . ALA B 1 22 ? 20.875 27.25 5.598 1 77.5 22 ALA B O 1
ATOM 2614 N N . TYR B 1 23 ? 19.469 29.062 5.598 1 80.62 23 TYR B N 1
ATOM 2615 C CA . TYR B 1 23 ? 20.484 29.953 5.043 1 80.62 23 TYR B CA 1
ATOM 2616 C C . TYR B 1 23 ? 20.594 31.234 5.867 1 80.62 23 TYR B C 1
ATOM 2618 O O . TYR B 1 23 ? 19.578 31.766 6.332 1 80.62 23 TYR B O 1
ATOM 2626 N N . GLN B 1 24 ? 21.672 31.594 6.223 1 76.25 24 GLN B N 1
ATOM 2627 C CA . GLN B 1 24 ? 21.844 32.719 7.129 1 76.25 24 GLN B CA 1
ATOM 2628 C C . GLN B 1 24 ? 22.094 34 6.355 1 76.25 24 GLN B C 1
ATOM 2630 O O . GLN B 1 24 ? 21.406 35 6.543 1 76.25 24 GLN B O 1
ATOM 2635 N N . GLU B 1 25 ? 23.203 34.125 5.578 1 77.56 25 GLU B N 1
ATOM 2636 C CA . GLU B 1 25 ? 23.594 35.375 4.984 1 77.56 25 GLU B CA 1
ATOM 2637 C C . GLU B 1 25 ? 23.375 35.375 3.477 1 77.56 25 GLU B C 1
ATOM 2639 O O . GLU B 1 25 ? 22.922 36.375 2.908 1 77.56 25 GLU B O 1
ATOM 2644 N N . ARG B 1 26 ? 23.641 34.312 2.914 1 85.06 26 ARG B N 1
ATOM 2645 C CA . ARG B 1 26 ? 23.562 34.219 1.46 1 85.06 26 ARG B CA 1
ATOM 2646 C C . ARG B 1 26 ? 22.859 32.938 1.023 1 85.06 26 ARG B C 1
ATOM 2648 O O . ARG B 1 26 ? 22.969 31.906 1.686 1 85.06 26 ARG B O 1
ATOM 2655 N N . LEU B 1 27 ? 22.047 33.094 -0.012 1 86.19 27 LEU B N 1
ATOM 2656 C CA . LEU B 1 27 ? 21.469 31.922 -0.65 1 86.19 27 LEU B CA 1
ATOM 2657 C C . LEU B 1 27 ? 22.531 31.156 -1.438 1 86.19 27 LEU B C 1
ATOM 2659 O O . LEU B 1 27 ? 23.484 31.75 -1.953 1 86.19 27 LEU B O 1
ATOM 2663 N N . PRO B 1 28 ? 22.406 29.906 -1.516 1 85 28 PRO B N 1
ATOM 2664 C CA . PRO B 1 28 ? 23.297 29.156 -2.395 1 85 28 PRO B CA 1
ATOM 2665 C C . PRO B 1 28 ? 23.156 29.562 -3.863 1 85 28 PRO B C 1
ATOM 2667 O O . PRO B 1 28 ? 22.266 30.328 -4.211 1 85 28 PRO B O 1
ATOM 2670 N N . SER B 1 29 ? 24.141 29.094 -4.656 1 85.44 29 SER B N 1
ATOM 2671 C CA . SER B 1 29 ? 24.094 29.375 -6.086 1 85.44 29 SER B CA 1
ATOM 2672 C C . SER B 1 29 ? 22.781 28.875 -6.699 1 85.44 29 SER B C 1
ATOM 2674 O O . SER B 1 29 ? 22.125 28 -6.137 1 85.44 29 SER B O 1
ATOM 2676 N N . GLU B 1 30 ? 22.359 29.531 -7.797 1 86.88 30 GLU B N 1
ATOM 2677 C CA . GLU B 1 30 ? 21.172 29.094 -8.539 1 86.88 30 GLU B CA 1
ATOM 2678 C C . GLU B 1 30 ? 21.234 27.594 -8.82 1 86.88 30 GLU B C 1
ATOM 2680 O O . GLU B 1 30 ? 20.219 26.891 -8.68 1 86.88 30 GLU B O 1
ATOM 2685 N N . ASN B 1 31 ? 22.359 27.094 -9.148 1 83.88 31 ASN B N 1
ATOM 2686 C CA . ASN B 1 31 ? 22.531 25.688 -9.484 1 83.88 31 ASN B CA 1
ATOM 2687 C C . ASN B 1 31 ? 22.344 24.797 -8.258 1 83.88 31 ASN B C 1
ATOM 2689 O O . ASN B 1 31 ? 21.734 23.734 -8.344 1 83.88 31 ASN B O 1
ATOM 2693 N N . GLU B 1 32 ? 22.875 25.234 -7.168 1 83.75 32 GLU B N 1
ATOM 2694 C CA . GLU B 1 32 ? 22.75 24.469 -5.934 1 83.75 32 GLU B CA 1
ATOM 2695 C C . GLU B 1 32 ? 21.297 24.422 -5.465 1 83.75 32 GLU B C 1
ATOM 2697 O O . GLU B 1 32 ? 20.812 23.375 -5.035 1 83.75 32 GLU B O 1
ATOM 2702 N N . LEU B 1 33 ? 20.641 25.531 -5.539 1 85.81 33 LEU B N 1
ATOM 2703 C CA . LEU B 1 33 ? 19.266 25.625 -5.086 1 85.81 33 LEU B CA 1
ATOM 2704 C C . LEU B 1 33 ? 18.344 24.781 -5.969 1 85.81 33 LEU B C 1
ATOM 2706 O O . LEU B 1 33 ? 17.453 24.109 -5.473 1 85.81 33 LEU B O 1
ATOM 2710 N N . ARG B 1 34 ? 18.609 24.938 -7.281 1 82.75 34 ARG B N 1
ATOM 2711 C CA . ARG B 1 34 ? 17.781 24.172 -8.203 1 82.75 34 ARG B CA 1
ATOM 2712 C C . ARG B 1 34 ? 17.922 22.672 -7.957 1 82.75 34 ARG B C 1
ATOM 2714 O O . ARG B 1 34 ? 16.938 21.922 -8.008 1 82.75 34 ARG B O 1
ATOM 2721 N N . ARG B 1 35 ? 19.109 22.203 -7.629 1 76.88 35 ARG B N 1
ATOM 2722 C CA . ARG B 1 35 ? 19.359 20.797 -7.332 1 76.88 35 ARG B CA 1
ATOM 2723 C C . ARG B 1 35 ? 18.641 20.391 -6.043 1 76.88 35 ARG B C 1
ATOM 2725 O O . ARG B 1 35 ? 18.062 19.297 -5.973 1 76.88 35 ARG B O 1
ATOM 2732 N N . ARG B 1 36 ? 18.75 21.281 -5.141 1 77.25 36 ARG B N 1
ATOM 2733 C CA . ARG B 1 36 ? 18.156 21 -3.84 1 77.25 36 ARG B CA 1
ATOM 2734 C C . ARG B 1 36 ? 16.641 20.891 -3.945 1 77.25 36 ARG B C 1
ATOM 2736 O O . ARG B 1 36 ? 16.016 20.047 -3.295 1 77.25 36 ARG B O 1
ATOM 2743 N N . LEU B 1 37 ? 16.094 21.75 -4.77 1 77.69 37 LEU B N 1
ATOM 2744 C CA . LEU B 1 37 ? 14.633 21.844 -4.867 1 77.69 37 LEU B CA 1
ATOM 2745 C C . LEU B 1 37 ? 14.109 20.938 -5.984 1 77.69 37 LEU B C 1
ATOM 2747 O O . LEU B 1 37 ? 12.906 20.703 -6.078 1 77.69 37 LEU B O 1
ATOM 2751 N N . GLY B 1 38 ? 15.062 20.531 -6.84 1 72.62 38 GLY B N 1
ATOM 2752 C CA . GLY B 1 38 ? 14.68 19.656 -7.934 1 72.62 38 GLY B CA 1
ATOM 2753 C C . GLY B 1 38 ? 13.875 20.359 -9.008 1 72.62 38 GLY B C 1
ATOM 2754 O O . GLY B 1 38 ? 12.883 19.828 -9.5 1 72.62 38 GLY B O 1
ATOM 2755 N N . VAL B 1 39 ? 14.211 21.594 -9.297 1 77.12 39 VAL B N 1
ATOM 2756 C CA . VAL B 1 39 ? 13.453 22.359 -10.281 1 77.12 39 VAL B CA 1
ATOM 2757 C C . VAL B 1 39 ? 14.398 22.859 -11.375 1 77.12 39 VAL B C 1
ATOM 2759 O O . VAL B 1 39 ? 15.617 22.75 -11.242 1 77.12 39 VAL B O 1
ATOM 2762 N N . SER B 1 40 ? 13.852 23.297 -12.445 1 77.56 40 SER B N 1
ATOM 2763 C CA . SER B 1 40 ? 14.625 23.781 -13.578 1 77.56 40 SER B CA 1
ATOM 2764 C C . SER B 1 40 ? 15.25 25.156 -13.289 1 77.56 40 SER B C 1
ATOM 2766 O O . SER B 1 40 ? 14.859 25.828 -12.336 1 77.56 40 SER B O 1
ATOM 2768 N N . ARG B 1 41 ? 16.203 25.484 -14.188 1 81.25 41 ARG B N 1
ATOM 2769 C CA . ARG B 1 41 ? 16.875 26.781 -14.086 1 81.25 41 ARG B CA 1
ATOM 2770 C C . ARG B 1 41 ? 15.875 27.922 -14.258 1 81.25 41 ARG B C 1
ATOM 2772 O O . ARG B 1 41 ? 15.938 28.922 -13.539 1 81.25 41 ARG B O 1
ATOM 2779 N N . THR B 1 42 ? 14.969 27.766 -15.094 1 82.94 42 THR B N 1
ATOM 2780 C CA . THR B 1 42 ? 13.977 28.797 -15.344 1 82.94 42 THR B CA 1
ATOM 2781 C C . THR B 1 42 ? 13.07 28.984 -14.133 1 82.94 42 THR B C 1
ATOM 2783 O O . THR B 1 42 ? 12.719 30.109 -13.773 1 82.94 42 THR B O 1
ATOM 2786 N N . THR B 1 43 ? 12.758 27.891 -13.477 1 84.31 43 THR B N 1
ATOM 2787 C CA . THR B 1 43 ? 11.891 27.938 -12.312 1 84.31 43 THR B CA 1
ATOM 2788 C C . THR B 1 43 ? 12.586 28.625 -11.141 1 84.31 43 THR B C 1
ATOM 2790 O O . THR B 1 43 ? 11.992 29.469 -10.477 1 84.31 43 THR B O 1
ATOM 2793 N N . ILE B 1 44 ? 13.828 28.203 -10.961 1 88.25 44 ILE B N 1
ATOM 2794 C CA . ILE B 1 44 ? 14.508 28.781 -9.812 1 88.25 44 ILE B CA 1
ATOM 2795 C C . ILE B 1 44 ? 14.727 30.281 -10.047 1 88.25 44 ILE B C 1
ATOM 2797 O O . ILE B 1 44 ? 14.641 31.078 -9.109 1 88.25 44 ILE B O 1
ATOM 2801 N N . ARG B 1 45 ? 15.023 30.641 -11.211 1 85.25 45 ARG B N 1
ATOM 2802 C CA . ARG B 1 45 ? 15.188 32.062 -11.531 1 85.25 45 ARG B CA 1
ATOM 2803 C C . ARG B 1 45 ? 13.898 32.844 -11.25 1 85.25 45 ARG B C 1
ATOM 2805 O O . ARG B 1 45 ? 13.945 33.938 -10.727 1 85.25 45 ARG B O 1
ATOM 2812 N N . LYS B 1 46 ? 12.805 32.219 -11.578 1 87.06 46 LYS B N 1
ATOM 2813 C CA . LYS B 1 46 ? 11.516 32.812 -11.297 1 87.06 46 LYS B CA 1
ATOM 2814 C C . LYS B 1 46 ? 11.289 32.969 -9.789 1 87.06 46 LYS B C 1
ATOM 2816 O O . LYS B 1 46 ? 10.75 33.969 -9.328 1 87.06 46 LYS B O 1
ATOM 2821 N N . VAL B 1 47 ? 11.672 31.938 -9.102 1 89.69 47 VAL B N 1
ATOM 2822 C CA . VAL B 1 47 ? 11.547 31.953 -7.652 1 89.69 47 VAL B CA 1
ATOM 2823 C C . VAL B 1 47 ? 12.383 33.094 -7.07 1 89.69 47 VAL B C 1
ATOM 2825 O O . VAL B 1 47 ? 11.891 33.875 -6.25 1 89.69 47 VAL B O 1
ATOM 2828 N N . LEU B 1 48 ? 13.602 33.188 -7.57 1 88.5 48 LEU B N 1
ATOM 2829 C CA . LEU B 1 48 ? 14.508 34.219 -7.059 1 88.5 48 LEU B CA 1
ATOM 2830 C C . LEU B 1 48 ? 14.008 35.625 -7.422 1 88.5 48 LEU B C 1
ATOM 2832 O O . LEU B 1 48 ? 14.109 36.531 -6.613 1 88.5 48 LEU B O 1
ATOM 2836 N N . GLN B 1 49 ? 13.516 35.688 -8.539 1 87.88 49 GLN B N 1
ATOM 2837 C CA . GLN B 1 49 ? 12.945 36.969 -8.969 1 87.88 49 GLN B CA 1
ATOM 2838 C C . GLN B 1 49 ? 11.773 37.375 -8.078 1 87.88 49 GLN B C 1
ATOM 2840 O O . GLN B 1 49 ? 11.641 38.531 -7.707 1 87.88 49 GLN B O 1
ATOM 2845 N N . GLU B 1 50 ? 10.969 36.375 -7.801 1 88.62 50 GLU B N 1
ATOM 2846 C CA . GLU B 1 50 ? 9.805 36.656 -6.961 1 88.62 50 GLU B CA 1
ATOM 2847 C C . GLU B 1 50 ? 10.227 37.031 -5.547 1 88.62 50 GLU B C 1
ATOM 2849 O O . GLU B 1 50 ? 9.656 37.938 -4.945 1 88.62 50 GLU B O 1
ATOM 2854 N N . LEU B 1 51 ? 11.203 36.375 -5.031 1 90.06 51 LEU B N 1
ATOM 2855 C CA . LEU B 1 51 ? 11.711 36.688 -3.697 1 90.06 51 LEU B CA 1
ATOM 2856 C C . LEU B 1 51 ? 12.297 38.094 -3.648 1 90.06 51 LEU B C 1
ATOM 2858 O O . LEU B 1 51 ? 12.133 38.812 -2.654 1 90.06 51 LEU B O 1
ATOM 2862 N N . THR B 1 52 ? 12.945 38.438 -4.703 1 87 52 THR B N 1
ATOM 2863 C CA . THR B 1 52 ? 13.477 39.812 -4.82 1 87 52 THR B CA 1
ATOM 2864 C C . THR B 1 52 ? 12.344 40.812 -4.891 1 87 52 THR B C 1
ATOM 2866 O O . THR B 1 52 ? 12.391 41.875 -4.234 1 87 52 THR B O 1
ATOM 2869 N N . HIS B 1 53 ? 11.414 40.438 -5.734 1 88.06 53 HIS B N 1
ATOM 2870 C CA . HIS B 1 53 ? 10.25 41.312 -5.887 1 88.06 53 HIS B CA 1
ATOM 2871 C C . HIS B 1 53 ? 9.562 41.562 -4.547 1 88.06 53 HIS B C 1
ATOM 2873 O O . HIS B 1 53 ? 9.109 42.656 -4.27 1 88.06 53 HIS B O 1
ATOM 2879 N N . ARG B 1 54 ? 9.609 40.5 -3.744 1 87.19 54 ARG B N 1
ATOM 2880 C CA . ARG B 1 54 ? 8.961 40.594 -2.441 1 87.19 54 ARG B CA 1
ATOM 2881 C C . ARG B 1 54 ? 9.906 41.188 -1.396 1 87.19 54 ARG B C 1
ATOM 2883 O O . ARG B 1 54 ? 9.562 41.25 -0.215 1 87.19 54 ARG B O 1
ATOM 2890 N N . SER B 1 55 ? 11.062 41.5 -1.833 1 87.5 55 SER B N 1
ATOM 2891 C CA . SER B 1 55 ? 12.086 42.125 -1.011 1 87.5 55 SER B CA 1
ATOM 2892 C C . SER B 1 55 ? 12.531 41.188 0.124 1 87.5 55 SER B C 1
ATOM 2894 O O . SER B 1 55 ? 12.797 41.656 1.234 1 87.5 55 SER B O 1
ATOM 2896 N N . ILE B 1 56 ? 12.438 39.969 -0.12 1 89.06 56 ILE B N 1
ATOM 2897 C CA . ILE B 1 56 ? 12.906 39 0.861 1 89.06 56 ILE B CA 1
ATOM 2898 C C . ILE B 1 56 ? 14.406 38.781 0.702 1 89.06 56 ILE B C 1
ATOM 2900 O O . ILE B 1 56 ? 15.133 38.625 1.692 1 89.06 56 ILE B O 1
ATOM 2904 N N . ILE B 1 57 ? 14.797 38.812 -0.526 1 87.94 57 ILE B N 1
ATOM 2905 C CA . ILE B 1 57 ? 16.219 38.75 -0.834 1 87.94 57 ILE B CA 1
ATOM 2906 C C . ILE B 1 57 ? 16.609 39.938 -1.71 1 87.94 57 ILE B C 1
ATOM 2908 O O . ILE B 1 57 ? 15.742 40.594 -2.316 1 87.94 57 ILE B O 1
ATOM 2912 N N . THR B 1 58 ? 17.828 40.281 -1.59 1 84.31 58 THR B N 1
ATOM 2913 C CA . THR B 1 58 ? 18.328 41.375 -2.4 1 84.31 58 THR B CA 1
ATOM 2914 C C . THR B 1 58 ? 19.609 40.969 -3.137 1 84.31 58 THR B C 1
ATOM 2916 O O . THR B 1 58 ? 20.312 40.031 -2.703 1 84.31 58 THR B O 1
ATOM 2919 N N . GLY B 1 59 ? 19.844 41.594 -4.355 1 73.19 59 GLY B N 1
ATOM 2920 C CA . GLY B 1 59 ? 21.109 41.469 -5.055 1 73.19 59 GLY B CA 1
ATOM 2921 C C . GLY B 1 59 ? 20.969 40.719 -6.379 1 73.19 59 GLY B C 1
ATOM 2922 O O . GLY B 1 59 ? 19.953 40.062 -6.621 1 73.19 59 GLY B O 1
ATOM 2923 N N . ALA B 1 60 ? 21.766 41 -7.293 1 61.34 60 ALA B N 1
ATOM 2924 C CA . ALA B 1 60 ? 21.938 40.438 -8.633 1 61.34 60 ALA B CA 1
ATOM 2925 C C . ALA B 1 60 ? 23.172 39.562 -8.711 1 61.34 60 ALA B C 1
ATOM 2927 O O . ALA B 1 60 ? 24.266 39.969 -8.352 1 61.34 60 ALA B O 1
ATOM 2928 N N . GLY B 1 61 ? 23.094 38 -8.805 1 59.94 61 GLY B N 1
ATOM 2929 C CA . GLY B 1 61 ? 24.219 37.062 -8.828 1 59.94 61 GLY B CA 1
ATOM 2930 C C . GLY B 1 61 ? 24.469 36.406 -7.488 1 59.94 61 GLY B C 1
ATOM 2931 O O . GLY B 1 61 ? 24.438 35.188 -7.391 1 59.94 61 GLY B O 1
ATOM 2932 N N . ARG B 1 62 ? 24.953 37.344 -6.488 1 65.81 62 ARG B N 1
ATOM 2933 C CA . ARG B 1 62 ? 25.078 36.844 -5.125 1 65.81 62 ARG B CA 1
ATOM 2934 C C . ARG B 1 62 ? 23.891 37.281 -4.27 1 65.81 62 ARG B C 1
ATOM 2936 O O . ARG B 1 62 ? 23.875 38.375 -3.74 1 65.81 62 ARG B O 1
ATOM 2943 N N . VAL B 1 63 ? 22.984 36.344 -4.137 1 72.62 63 VAL B N 1
ATOM 2944 C CA . VAL B 1 63 ? 21.719 36.688 -3.51 1 72.62 63 VAL B CA 1
ATOM 2945 C C . VAL B 1 63 ? 21.875 36.688 -1.99 1 72.62 63 VAL B C 1
ATOM 2947 O O . VAL B 1 63 ? 22.391 35.75 -1.405 1 72.62 63 VAL B O 1
ATOM 2950 N N . ARG B 1 64 ? 21.656 37.875 -1.355 1 77.25 64 ARG B N 1
ATOM 2951 C CA . ARG B 1 64 ? 21.703 38.062 0.092 1 77.25 64 ARG B CA 1
ATOM 2952 C C . ARG B 1 64 ? 20.328 37.969 0.714 1 77.25 64 ARG B C 1
ATOM 2954 O O . ARG B 1 64 ? 19.344 38.438 0.126 1 77.25 64 ARG B O 1
ATOM 2961 N N . ILE B 1 65 ? 20.312 37.25 1.845 1 78.5 65 ILE B N 1
ATOM 2962 C CA . ILE B 1 65 ? 19.078 37.125 2.613 1 78.5 65 ILE B CA 1
ATOM 2963 C C . ILE B 1 65 ? 18.953 38.281 3.605 1 78.5 65 ILE B C 1
ATOM 2965 O O . ILE B 1 65 ? 19.219 38.094 4.797 1 78.5 65 ILE B O 1
ATOM 2969 N N . ASN B 1 66 ? 18.797 39.562 3.191 1 73.38 66 ASN B N 1
ATOM 2970 C CA . ASN B 1 66 ? 18.734 40.719 4.043 1 73.38 66 ASN B CA 1
ATOM 2971 C C . ASN B 1 66 ? 17.422 41.5 3.85 1 73.38 66 ASN B C 1
ATOM 2973 O O . ASN B 1 66 ? 17.328 42.688 4.176 1 73.38 66 ASN B O 1
ATOM 2977 N N . GLY B 1 67 ? 16.516 40.844 3.24 1 75.62 67 GLY B N 1
ATOM 2978 C CA . GLY B 1 67 ? 15.227 41.469 3.062 1 75.62 67 GLY B CA 1
ATOM 2979 C C . GLY B 1 67 ? 14.32 41.344 4.266 1 75.62 67 GLY B C 1
ATOM 2980 O O . GLY B 1 67 ? 14.789 41.125 5.387 1 75.62 67 GLY B O 1
ATOM 2981 N N . ARG B 1 68 ? 13.102 41.562 3.936 1 81.94 68 ARG B N 1
ATOM 2982 C CA . ARG B 1 68 ? 12.141 41.406 5.023 1 81.94 68 ARG B CA 1
ATOM 2983 C C . ARG B 1 68 ? 11.984 39.938 5.402 1 81.94 68 ARG B C 1
ATOM 2985 O O . ARG B 1 68 ? 12.328 39.062 4.621 1 81.94 68 ARG B O 1
ATOM 2992 N N . GLY B 1 69 ? 11.766 39.594 6.621 1 81.44 69 GLY B N 1
ATOM 2993 C CA . GLY B 1 69 ? 11.508 38.25 7.07 1 81.44 69 GLY B CA 1
ATOM 2994 C C . GLY B 1 69 ? 10.359 37.562 6.34 1 81.44 69 GLY B C 1
ATOM 2995 O O . GLY B 1 69 ? 9.555 38.25 5.699 1 81.44 69 GLY B O 1
ATOM 2996 N N . VAL B 1 70 ? 10.406 36.281 6.262 1 84.62 70 VAL B N 1
ATOM 2997 C CA . VAL B 1 70 ? 9.359 35.5 5.602 1 84.62 70 VAL B CA 1
ATOM 2998 C C . VAL B 1 70 ? 8.086 35.531 6.449 1 84.62 70 VAL B C 1
ATOM 3000 O O . VAL B 1 70 ? 8.141 35.344 7.664 1 84.62 70 VAL B O 1
ATOM 3003 N N . ASP B 1 71 ? 6.973 35.938 5.891 1 80.44 71 ASP B N 1
ATOM 3004 C CA . ASP B 1 71 ? 5.668 35.938 6.543 1 80.44 71 ASP B CA 1
ATOM 3005 C C . ASP B 1 71 ? 4.758 34.844 5.949 1 80.44 71 ASP B C 1
ATOM 3007 O O . ASP B 1 71 ? 4.957 34.406 4.816 1 80.44 71 ASP B O 1
ATOM 3011 N N . ASP B 1 72 ? 3.752 34.469 6.68 1 75.94 72 ASP B N 1
ATOM 3012 C CA . ASP B 1 72 ? 2.812 33.438 6.238 1 75.94 72 ASP B CA 1
ATOM 3013 C C . ASP B 1 72 ? 2.141 33.844 4.926 1 75.94 72 ASP B C 1
ATOM 3015 O O . ASP B 1 72 ? 1.792 33 4.113 1 75.94 72 ASP B O 1
ATOM 3019 N N . SER B 1 73 ? 2.088 35.094 4.773 1 77.12 73 SER B N 1
ATOM 3020 C CA . SER B 1 73 ? 1.404 35.625 3.59 1 77.12 73 SER B CA 1
ATOM 3021 C C . SER B 1 73 ? 2.264 35.438 2.34 1 77.12 73 SER B C 1
ATOM 3023 O O . SER B 1 73 ? 1.771 35.594 1.219 1 77.12 73 SER B O 1
ATOM 3025 N N . ASP B 1 74 ? 3.531 35.125 2.557 1 83.31 74 ASP B N 1
ATOM 3026 C CA . ASP B 1 74 ? 4.441 34.969 1.428 1 83.31 74 ASP B CA 1
ATOM 3027 C C . ASP B 1 74 ? 4.215 33.625 0.719 1 83.31 74 ASP B C 1
ATOM 3029 O O . ASP B 1 74 ? 4.586 33.469 -0.446 1 83.31 74 ASP B O 1
ATOM 3033 N N . TYR B 1 75 ? 3.697 32.75 1.469 1 79.38 75 TYR B N 1
ATOM 3034 C CA . TYR B 1 75 ? 3.502 31.406 0.929 1 79.38 75 TYR B CA 1
ATOM 3035 C C . TYR B 1 75 ? 2.291 31.359 0.005 1 79.38 75 TYR B C 1
ATOM 3037 O O . TYR B 1 75 ? 1.288 32.031 0.252 1 79.38 75 TYR B O 1
ATOM 3045 N N . PHE B 1 76 ? 2.484 30.75 -1.105 1 74.5 76 PHE B N 1
ATOM 3046 C CA . PHE B 1 76 ? 1.286 30.375 -1.85 1 74.5 76 PHE B CA 1
ATOM 3047 C C . PHE B 1 76 ? 0.443 29.391 -1.059 1 74.5 76 PHE B C 1
ATOM 3049 O O . PHE B 1 76 ? 0.981 28.5 -0.382 1 74.5 76 PHE B O 1
ATOM 3056 N N . PRO B 1 77 ? -0.798 29.641 -1.063 1 59.56 77 PRO B N 1
ATOM 3057 C CA . PRO B 1 77 ? -1.651 28.703 -0.338 1 59.56 77 PRO B CA 1
ATOM 3058 C C . PRO B 1 77 ? -1.505 27.266 -0.842 1 59.56 77 PRO B C 1
ATOM 3060 O O . PRO B 1 77 ? -1.122 27.047 -1.994 1 59.56 77 PRO B O 1
ATOM 3063 N N . ASP B 1 78 ? -1.615 26.375 0.001 1 54.5 78 ASP B N 1
ATOM 3064 C CA . ASP B 1 78 ? -1.455 24.953 -0.273 1 54.5 78 ASP B CA 1
ATOM 3065 C C . ASP B 1 78 ? -2.176 24.547 -1.56 1 54.5 78 ASP B C 1
ATOM 3067 O O . ASP B 1 78 ? -1.676 23.719 -2.328 1 54.5 78 ASP B O 1
ATOM 3071 N N . VAL B 1 79 ? -3.223 25.25 -1.773 1 51.25 79 VAL B N 1
ATOM 3072 C CA . VAL B 1 79 ? -4.035 24.922 -2.945 1 51.25 79 VAL B CA 1
ATOM 3073 C C . VAL B 1 79 ? -3.24 25.219 -4.215 1 51.25 79 VAL B C 1
ATOM 3075 O O . VAL B 1 79 ? -3.406 24.531 -5.23 1 51.25 79 VAL B O 1
ATOM 3078 N N . GLU B 1 80 ? -2.43 26.156 -4.035 1 50.84 80 GLU B N 1
ATOM 3079 C CA . GLU B 1 80 ? -1.672 26.547 -5.219 1 50.84 80 GLU B CA 1
ATOM 3080 C C . GLU B 1 80 ? -0.375 25.75 -5.34 1 50.84 80 GLU B C 1
ATOM 3082 O O . GLU B 1 80 ? 0.312 25.828 -6.359 1 50.84 80 GLU B O 1
ATOM 3087 N N . THR B 1 81 ? 0.042 25.203 -4.195 1 51.12 81 THR B N 1
ATOM 3088 C CA . THR B 1 81 ? 1.319 24.5 -4.195 1 51.12 81 THR B CA 1
ATOM 3089 C C . THR B 1 81 ? 1.103 22.984 -4.207 1 51.12 81 THR B C 1
ATOM 3091 O O . THR B 1 81 ? 2.031 22.219 -4.484 1 51.12 81 THR B O 1
ATOM 3094 N N . THR B 1 82 ? -0.018 22.656 -3.578 1 50.5 82 THR B N 1
ATOM 3095 C CA . THR B 1 82 ? -0.335 21.234 -3.615 1 50.5 82 THR B CA 1
ATOM 3096 C C . THR B 1 82 ? -0.45 20.75 -5.055 1 50.5 82 THR B C 1
ATOM 3098 O O . THR B 1 82 ? -1.012 21.438 -5.91 1 50.5 82 THR B O 1
ATOM 3101 N N . SER B 1 83 ? 0.32 19.797 -5.273 1 59.25 83 SER B N 1
ATOM 3102 C CA . SER B 1 83 ? 0.173 19.25 -6.621 1 59.25 83 SER B CA 1
ATOM 3103 C C . SER B 1 83 ? -1.296 19.156 -7.016 1 59.25 83 SER B C 1
ATOM 3105 O O . SER B 1 83 ? -2.166 18.984 -6.156 1 59.25 83 SER B O 1
ATOM 3107 N N . LYS B 1 84 ? -1.662 19.688 -8.078 1 62.09 84 LYS B N 1
ATOM 3108 C CA . LYS B 1 84 ? -3.008 19.531 -8.625 1 62.09 84 LYS B CA 1
ATOM 3109 C C . LYS B 1 84 ? -3.615 18.188 -8.242 1 62.09 84 LYS B C 1
ATOM 3111 O O . LYS B 1 84 ? -4.801 18.109 -7.91 1 62.09 84 LYS B O 1
ATOM 3116 N N . MET B 1 85 ? -2.729 17.312 -8.07 1 69.69 85 MET B N 1
ATOM 3117 C CA . MET B 1 85 ? -3.184 15.969 -7.75 1 69.69 85 MET B CA 1
ATOM 3118 C C . MET B 1 85 ? -3.629 15.875 -6.293 1 69.69 85 MET B C 1
ATOM 3120 O O . MET B 1 85 ? -4.66 15.273 -5.992 1 69.69 85 MET B O 1
ATOM 3124 N N . GLN B 1 86 ? -2.9 16.547 -5.461 1 70.56 86 GLN B N 1
ATOM 3125 C CA . GLN B 1 86 ? -3.252 16.5 -4.047 1 70.56 86 GLN B CA 1
ATOM 3126 C C . GLN B 1 86 ? -4.539 17.281 -3.777 1 70.56 86 GLN B C 1
ATOM 3128 O O . GLN B 1 86 ? -5.348 16.875 -2.941 1 70.56 86 GLN B O 1
ATOM 3133 N N . GLN B 1 87 ? -4.664 18.297 -4.484 1 72.81 87 GLN B N 1
ATOM 3134 C CA . GLN B 1 87 ? -5.883 19.094 -4.348 1 72.81 87 GLN B CA 1
ATOM 3135 C C . GLN B 1 87 ? -7.105 18.297 -4.809 1 72.81 87 GLN B C 1
ATOM 3137 O O . GLN B 1 87 ? -8.133 18.266 -4.129 1 72.81 87 GLN B O 1
ATOM 3142 N N . VAL B 1 88 ? -6.996 17.703 -5.938 1 81.38 88 VAL B N 1
ATOM 3143 C CA . VAL B 1 88 ? -8.086 16.906 -6.484 1 81.38 88 VAL B CA 1
ATOM 3144 C C . VAL B 1 88 ? -8.414 15.766 -5.52 1 81.38 88 VAL B C 1
ATOM 3146 O O . VAL B 1 88 ? -9.586 15.453 -5.297 1 81.38 88 VAL B O 1
ATOM 3149 N N . GLU B 1 89 ? -7.332 15.289 -5 1 78.88 89 GLU B N 1
ATOM 3150 C CA . GLU B 1 89 ? -7.527 14.188 -4.062 1 78.88 89 GLU B CA 1
ATOM 3151 C C . GLU B 1 89 ? -8.328 14.641 -2.844 1 78.88 89 GLU B C 1
ATOM 3153 O O . GLU B 1 89 ? -9.273 13.961 -2.432 1 78.88 89 GLU B O 1
ATOM 3158 N N . ARG B 1 90 ? -7.965 15.695 -2.32 1 74.25 90 ARG B N 1
ATOM 3159 C CA . ARG B 1 90 ? -8.664 16.234 -1.154 1 74.25 90 ARG B CA 1
ATOM 3160 C C . ARG B 1 90 ? -10.117 16.547 -1.484 1 74.25 90 ARG B C 1
ATOM 3162 O O . ARG B 1 90 ? -11.023 16.188 -0.728 1 74.25 90 ARG B O 1
ATOM 3169 N N . GLN B 1 91 ? -10.305 17.172 -2.559 1 79.06 91 GLN B N 1
ATOM 3170 C CA . GLN B 1 91 ? -11.664 17.531 -2.977 1 79.06 91 GLN B CA 1
ATOM 3171 C C . GLN B 1 91 ? -12.508 16.266 -3.205 1 79.06 91 GLN B C 1
ATOM 3173 O O . GLN B 1 91 ? -13.68 16.234 -2.83 1 79.06 91 GLN B O 1
ATOM 3178 N N . PHE B 1 92 ? -11.898 15.359 -3.846 1 83.69 92 PHE B N 1
ATOM 3179 C CA . PHE B 1 92 ? -12.602 14.109 -4.137 1 83.69 92 PHE B CA 1
ATOM 3180 C C . PHE B 1 92 ? -13 13.398 -2.852 1 83.69 92 PHE B C 1
ATOM 3182 O O . PHE B 1 92 ? -14.133 12.945 -2.711 1 83.69 92 PHE B O 1
ATOM 3189 N N . MET B 1 93 ? -12.07 13.336 -1.971 1 76.12 93 MET B N 1
ATOM 3190 C CA . MET B 1 93 ? -12.336 12.664 -0.701 1 76.12 93 MET B CA 1
ATOM 3191 C C . MET B 1 93 ? -13.422 13.391 0.087 1 76.12 93 MET B C 1
ATOM 3193 O O . MET B 1 93 ? -14.289 12.75 0.683 1 76.12 93 MET B O 1
ATOM 3197 N N . GLU B 1 94 ? -13.312 14.656 0.099 1 74.19 94 GLU B N 1
ATOM 3198 C CA . GLU B 1 94 ? -14.336 15.461 0.759 1 74.19 94 GLU B CA 1
ATOM 3199 C C . GLU B 1 94 ? -15.703 15.25 0.109 1 74.19 94 GLU B C 1
ATOM 3201 O O . GLU B 1 94 ? -16.719 15.125 0.802 1 74.19 94 GLU B O 1
ATOM 3206 N N . TRP B 1 95 ? -15.656 15.242 -1.138 1 77.31 95 TRP B N 1
ATOM 3207 C CA . TRP B 1 95 ? -16.875 15.031 -1.902 1 77.31 95 TRP B CA 1
ATOM 3208 C C . TRP B 1 95 ? -17.484 13.656 -1.594 1 77.31 95 TRP B C 1
ATOM 3210 O O . TRP B 1 95 ? -18.703 13.531 -1.423 1 77.31 95 TRP B O 1
ATOM 3220 N N . MET B 1 96 ? -16.719 12.68 -1.51 1 76.44 96 MET B N 1
ATOM 3221 C CA . MET B 1 96 ? -17.172 11.312 -1.236 1 76.44 96 MET B CA 1
ATOM 3222 C C . MET B 1 96 ? -17.703 11.195 0.188 1 76.44 96 MET B C 1
ATOM 3224 O O . MET B 1 96 ? -18.672 10.477 0.435 1 76.44 96 MET B O 1
ATOM 3228 N N . LEU B 1 97 ? -17.016 11.852 1.051 1 67.75 97 LEU B N 1
ATOM 3229 C CA . LEU B 1 97 ? -17.344 11.703 2.467 1 67.75 97 LEU B CA 1
ATOM 3230 C C . LEU B 1 97 ? -18.547 12.547 2.842 1 67.75 97 LEU B C 1
ATOM 3232 O O . LEU B 1 97 ? -19.406 12.109 3.623 1 67.75 97 LEU B O 1
ATOM 3236 N N . LEU B 1 98 ? -18.453 13.758 2.367 1 65.81 98 LEU B N 1
ATOM 3237 C CA . LEU B 1 98 ? -19.484 14.703 2.783 1 65.81 98 LEU B CA 1
ATOM 3238 C C . LEU B 1 98 ? -20.703 14.594 1.884 1 65.81 98 LEU B C 1
ATOM 3240 O O . LEU B 1 98 ? -21.797 15.016 2.266 1 65.81 98 LEU B O 1
ATOM 3244 N N . GLY B 1 99 ? -20.406 13.969 0.781 1 63.22 99 GLY B N 1
ATOM 3245 C CA . GLY B 1 99 ? -21.531 13.93 -0.147 1 63.22 99 GLY B CA 1
ATOM 3246 C C . GLY B 1 99 ? -22.422 12.719 0.048 1 63.22 99 GLY B C 1
ATOM 3247 O O . GLY B 1 99 ? -22.141 11.852 0.872 1 63.22 99 GLY B O 1
ATOM 3248 N N . ASP B 1 100 ? -23.547 12.766 -0.385 1 65.75 100 ASP B N 1
ATOM 3249 C CA . ASP B 1 100 ? -24.547 11.703 -0.369 1 65.75 100 ASP B CA 1
ATOM 3250 C C . ASP B 1 100 ? -24.234 10.641 -1.414 1 65.75 100 ASP B C 1
ATOM 3252 O O . ASP B 1 100 ? -25.141 10.031 -1.981 1 65.75 100 ASP B O 1
ATOM 3256 N N . THR B 1 101 ? -22.953 10.461 -1.578 1 73.06 101 THR B N 1
ATOM 3257 C CA . THR B 1 101 ? -22.625 9.492 -2.619 1 73.06 101 THR B CA 1
ATOM 3258 C C . THR B 1 101 ? -22.734 8.07 -2.084 1 73.06 101 THR B C 1
ATOM 3260 O O . THR B 1 101 ? -22.031 7.695 -1.149 1 73.06 101 THR B O 1
ATOM 3263 N N . ALA B 1 102 ? -23.703 7.355 -2.541 1 75.62 102 ALA B N 1
ATOM 3264 C CA . ALA B 1 102 ? -23.953 5.98 -2.117 1 75.62 102 ALA B CA 1
ATOM 3265 C C . ALA B 1 102 ? -23.125 4.996 -2.936 1 75.62 102 ALA B C 1
ATOM 3267 O O . ALA B 1 102 ? -22.766 5.277 -4.082 1 75.62 102 ALA B O 1
ATOM 3268 N N . PRO B 1 103 ? -22.734 3.949 -2.24 1 81 103 PRO B N 1
ATOM 3269 C CA . PRO B 1 103 ? -22.141 2.889 -3.057 1 81 103 PRO B CA 1
ATOM 3270 C C . PRO B 1 103 ? -22.953 2.576 -4.305 1 81 103 PRO B C 1
ATOM 3272 O O . PRO B 1 103 ? -24.188 2.568 -4.254 1 81 103 PRO B O 1
ATOM 3275 N N . GLY B 1 104 ? -22.203 2.453 -5.402 1 82.12 104 GLY B N 1
ATOM 3276 C CA . GLY B 1 104 ? -22.891 2.191 -6.66 1 82.12 104 GLY B CA 1
ATOM 3277 C C . GLY B 1 104 ? -23.031 3.428 -7.523 1 82.12 104 GLY B C 1
ATOM 3278 O O . GLY B 1 104 ? -23.422 3.332 -8.695 1 82.12 104 GLY B O 1
ATOM 3279 N N . THR B 1 105 ? -22.797 4.539 -6.969 1 83.5 105 THR B N 1
ATOM 3280 C CA . THR B 1 105 ? -22.891 5.789 -7.715 1 83.5 105 THR B CA 1
ATOM 3281 C C . THR B 1 105 ? -21.859 5.824 -8.844 1 83.5 105 THR B C 1
ATOM 3283 O O . THR B 1 105 ? -20.703 5.434 -8.656 1 83.5 105 THR B O 1
ATOM 3286 N N . LEU B 1 106 ? -22.359 6.242 -9.961 1 86.69 106 LEU B N 1
ATOM 3287 C CA . LEU B 1 106 ? -21.469 6.418 -11.094 1 86.69 106 LEU B CA 1
ATOM 3288 C C . LEU B 1 106 ? -20.828 7.801 -11.07 1 86.69 106 LEU B C 1
ATOM 3290 O O . LEU B 1 106 ? -21.5 8.805 -10.836 1 86.69 106 LEU B O 1
ATOM 3294 N N . ILE B 1 107 ? -19.562 7.781 -11.211 1 89.81 107 ILE B N 1
ATOM 3295 C CA . ILE B 1 107 ? -18.797 9.023 -11.219 1 89.81 107 ILE B CA 1
ATOM 3296 C C . ILE B 1 107 ? -18.438 9.398 -12.656 1 89.81 107 ILE B C 1
ATOM 3298 O O . ILE B 1 107 ? -17.812 8.625 -13.375 1 89.81 107 ILE B O 1
ATOM 3302 N N . ASN B 1 108 ? -18.891 10.516 -13 1 88.19 108 ASN B N 1
ATOM 3303 C CA . ASN B 1 108 ? -18.594 11.07 -14.32 1 88.19 108 ASN B CA 1
ATOM 3304 C C . ASN B 1 108 ? -17.406 12.031 -14.273 1 88.19 108 ASN B C 1
ATOM 3306 O O . ASN B 1 108 ? -17.438 13.031 -13.562 1 88.19 108 ASN B O 1
ATOM 3310 N N . GLU B 1 109 ? -16.391 11.734 -15.094 1 89.25 109 GLU B N 1
ATOM 3311 C CA . GLU B 1 109 ? -15.148 12.492 -15.07 1 89.25 109 GLU B CA 1
ATOM 3312 C C . GLU B 1 109 ? -15.391 13.961 -15.422 1 89.25 109 GLU B C 1
ATOM 3314 O O . GLU B 1 109 ? -14.844 14.852 -14.781 1 89.25 109 GLU B O 1
ATOM 3319 N N . LEU B 1 110 ? -16.234 14.18 -16.422 1 86.94 110 LEU B N 1
ATOM 3320 C CA . LEU B 1 110 ? -16.5 15.539 -16.875 1 86.94 110 LEU B CA 1
ATOM 3321 C C . LEU B 1 110 ? -17.234 16.328 -15.797 1 86.94 110 LEU B C 1
ATOM 3323 O O . LEU B 1 110 ? -16.906 17.484 -15.547 1 86.94 110 LEU B O 1
ATOM 3327 N N . GLU B 1 111 ? -18.203 15.758 -15.203 1 88.19 111 GLU B N 1
ATOM 3328 C CA . GLU B 1 111 ? -18.969 16.422 -14.148 1 88.19 111 GLU B CA 1
ATOM 3329 C C . GLU B 1 111 ? -18.078 16.766 -12.953 1 88.19 111 GLU B C 1
ATOM 3331 O O . GLU B 1 111 ? -18.188 17.859 -12.391 1 88.19 111 GLU B O 1
ATOM 3336 N N . LEU B 1 112 ? -17.25 15.859 -12.594 1 89.62 112 LEU B N 1
ATOM 3337 C CA . LEU B 1 112 ? -16.344 16.094 -11.469 1 89.62 112 LEU B CA 1
ATOM 3338 C C . LEU B 1 112 ? -15.352 17.203 -11.789 1 89.62 112 LEU B C 1
ATOM 3340 O O . LEU B 1 112 ? -15.016 18.016 -10.914 1 89.62 112 LEU B O 1
ATOM 3344 N N . ALA B 1 113 ? -14.883 17.156 -13.008 1 86.5 113 ALA B N 1
ATOM 3345 C CA . ALA B 1 113 ? -13.969 18.203 -13.453 1 86.5 113 ALA B CA 1
ATOM 3346 C C . ALA B 1 113 ? -14.602 19.594 -13.305 1 86.5 113 ALA B C 1
ATOM 3348 O O . ALA B 1 113 ? -13.969 20.516 -12.805 1 86.5 113 ALA B O 1
ATOM 3349 N N . ARG B 1 114 ? -15.812 19.703 -13.68 1 87.69 114 ARG B N 1
ATOM 3350 C CA . ARG B 1 114 ? -16.562 20.953 -13.57 1 87.69 114 ARG B CA 1
ATOM 3351 C C . ARG B 1 114 ? -16.75 21.344 -12.109 1 87.69 114 ARG B C 1
ATOM 3353 O O . ARG B 1 114 ? -16.531 22.5 -11.742 1 87.69 114 ARG B O 1
ATOM 3360 N N . GLN B 1 115 ? -17.078 20.422 -11.383 1 86.12 115 GLN B N 1
ATOM 3361 C CA . GLN B 1 115 ? -17.359 20.672 -9.969 1 86.12 115 GLN B CA 1
ATOM 3362 C C . GLN B 1 115 ? -16.094 21.109 -9.234 1 86.12 115 GLN B C 1
ATOM 3364 O O . GLN B 1 115 ? -16.141 21.969 -8.359 1 86.12 115 GLN B O 1
ATOM 3369 N N . PHE B 1 116 ? -15.008 20.453 -9.625 1 88.12 116 PHE B N 1
ATOM 3370 C CA . PHE B 1 116 ? -13.766 20.719 -8.906 1 88.12 116 PHE B CA 1
ATOM 3371 C C . PHE B 1 116 ? -13 21.875 -9.539 1 88.12 116 PHE B C 1
ATOM 3373 O O . PHE B 1 116 ? -12.047 22.391 -8.961 1 88.12 116 PHE B O 1
ATOM 3380 N N . GLY B 1 117 ? -13.375 22.281 -10.672 1 85.12 117 GLY B N 1
ATOM 3381 C CA . GLY B 1 117 ? -12.703 23.375 -11.367 1 85.12 117 GLY B CA 1
ATOM 3382 C C . GLY B 1 117 ? -11.336 22.984 -11.898 1 85.12 117 GLY B C 1
ATOM 3383 O O . GLY B 1 117 ? -10.383 23.766 -11.789 1 85.12 117 GLY B O 1
ATOM 3384 N N . VAL B 1 118 ? -11.219 21.75 -12.297 1 81.12 118 VAL B N 1
ATOM 3385 C CA . VAL B 1 118 ? -9.961 21.266 -12.852 1 81.12 118 VAL B CA 1
ATOM 3386 C C . VAL B 1 118 ? -10.203 20.625 -14.219 1 81.12 118 VAL B C 1
ATOM 3388 O O . VAL B 1 118 ? -11.352 20.422 -14.617 1 81.12 118 VAL B O 1
ATOM 3391 N N . ALA B 1 119 ? -9.094 20.422 -14.961 1 79.88 119 ALA B N 1
ATOM 3392 C CA . ALA B 1 119 ? -9.195 19.797 -16.281 1 79.88 119 ALA B CA 1
ATOM 3393 C C . ALA B 1 119 ? -9.633 18.328 -16.156 1 79.88 119 ALA B C 1
ATOM 3395 O O . ALA B 1 119 ? -9.273 17.656 -15.195 1 79.88 119 ALA B O 1
ATOM 3396 N N . THR B 1 120 ? -10.375 17.875 -17.156 1 82.75 120 THR B N 1
ATOM 3397 C CA . THR B 1 120 ? -10.883 16.5 -17.172 1 82.75 120 THR B CA 1
ATOM 3398 C C . THR B 1 120 ? -9.742 15.5 -17.141 1 82.75 120 THR B C 1
ATOM 3400 O O . THR B 1 120 ? -9.844 14.453 -16.5 1 82.75 120 THR B O 1
ATOM 3403 N N . ASN B 1 121 ? -8.695 15.844 -17.766 1 80 121 ASN B N 1
ATOM 3404 C CA . ASN B 1 121 ? -7.551 14.93 -17.797 1 80 121 ASN B CA 1
ATOM 3405 C C . ASN B 1 121 ? -6.953 14.75 -16.406 1 80 121 ASN B C 1
ATOM 3407 O O . ASN B 1 121 ? -6.504 13.656 -16.047 1 80 121 ASN B O 1
ATOM 3411 N N . GLY B 1 122 ? -6.938 15.812 -15.703 1 82.12 122 GLY B N 1
ATOM 3412 C CA . GLY B 1 122 ? -6.465 15.727 -14.328 1 82.12 122 GLY B CA 1
ATOM 3413 C C . GLY B 1 122 ? -7.332 14.844 -13.453 1 82.12 122 GLY B C 1
ATOM 3414 O O . GLY B 1 122 ? -6.816 14.055 -12.656 1 82.12 122 GLY B O 1
ATOM 3415 N N . ILE B 1 123 ? -8.609 14.93 -13.656 1 86.5 123 ILE B N 1
ATOM 3416 C CA . ILE B 1 123 ? -9.555 14.102 -12.914 1 86.5 123 ILE B CA 1
ATOM 3417 C C . ILE B 1 123 ? -9.359 12.633 -13.305 1 86.5 123 ILE B C 1
ATOM 3419 O O . ILE B 1 123 ? -9.336 11.758 -12.438 1 86.5 123 ILE B O 1
ATOM 3423 N N . ARG B 1 124 ? -9.219 12.422 -14.508 1 83.38 124 ARG B N 1
ATOM 3424 C CA . ARG B 1 124 ? -9.008 11.062 -15 1 83.38 124 ARG B CA 1
ATOM 3425 C C . ARG B 1 124 ? -7.766 10.445 -14.375 1 83.38 124 ARG B C 1
ATOM 3427 O O . ARG B 1 124 ? -7.809 9.312 -13.883 1 83.38 124 ARG B O 1
ATOM 3434 N N . GLU B 1 125 ? -6.703 11.172 -14.43 1 82.06 125 GLU B N 1
ATOM 3435 C CA . GLU B 1 125 ? -5.453 10.688 -13.852 1 82.06 125 GLU B CA 1
ATOM 3436 C C . GLU B 1 125 ? -5.613 10.398 -12.359 1 82.06 125 GLU B C 1
ATOM 3438 O O . GLU B 1 125 ? -5.141 9.375 -11.867 1 82.06 125 GLU B O 1
ATOM 3443 N N . PHE B 1 126 ? -6.258 11.281 -11.758 1 84.56 126 PHE B N 1
ATOM 3444 C CA . PHE B 1 126 ? -6.496 11.125 -10.328 1 84.56 126 PHE B CA 1
ATOM 3445 C C . PHE B 1 126 ? -7.316 9.875 -10.047 1 84.56 126 PHE B C 1
ATOM 3447 O O . PHE B 1 126 ? -6.969 9.078 -9.172 1 84.56 126 PHE B O 1
ATOM 3454 N N . LEU B 1 127 ? -8.391 9.719 -10.758 1 88.06 127 LEU B N 1
ATOM 3455 C CA . LEU B 1 127 ? -9.281 8.594 -10.523 1 88.06 127 LEU B CA 1
ATOM 3456 C C . LEU B 1 127 ? -8.57 7.27 -10.781 1 88.06 127 LEU B C 1
ATOM 3458 O O . LEU B 1 127 ? -8.789 6.293 -10.07 1 88.06 127 LEU B O 1
ATOM 3462 N N . ILE B 1 128 ? -7.742 7.266 -11.727 1 83.62 128 ILE B N 1
ATOM 3463 C CA . ILE B 1 128 ? -6.953 6.074 -12.016 1 83.62 128 ILE B CA 1
ATOM 3464 C C . ILE B 1 128 ? -6.004 5.789 -10.852 1 83.62 128 ILE B C 1
ATOM 3466 O O . ILE B 1 128 ? -5.941 4.66 -10.352 1 83.62 128 ILE B O 1
ATOM 3470 N N . HIS B 1 129 ? -5.359 6.785 -10.43 1 81.38 129 HIS B N 1
ATOM 3471 C CA . HIS B 1 129 ? -4.449 6.645 -9.297 1 81.38 129 HIS B CA 1
ATOM 3472 C C . HIS B 1 129 ? -5.195 6.191 -8.047 1 81.38 129 HIS B C 1
ATOM 3474 O O . HIS B 1 129 ? -4.738 5.289 -7.34 1 81.38 129 HIS B O 1
ATOM 3480 N N . PHE B 1 130 ? -6.309 6.77 -7.855 1 82 130 PHE B N 1
ATOM 3481 C CA . PHE B 1 130 ? -7.094 6.535 -6.648 1 82 130 PHE B CA 1
ATOM 3482 C C . PHE B 1 130 ? -7.734 5.152 -6.676 1 82 130 PHE B C 1
ATOM 3484 O O . PHE B 1 130 ? -8.047 4.586 -5.629 1 82 130 PHE B O 1
ATOM 3491 N N . SER B 1 131 ? -7.961 4.605 -7.789 1 85 131 SER B N 1
ATOM 3492 C CA . SER B 1 131 ? -8.656 3.328 -7.934 1 85 131 SER B CA 1
ATOM 3493 C C . SER B 1 131 ? -7.871 2.197 -7.277 1 85 131 SER B C 1
ATOM 3495 O O . SER B 1 131 ? -8.438 1.146 -6.965 1 85 131 SER B O 1
ATOM 3497 N N . ARG B 1 132 ? -6.668 2.459 -7.02 1 76.88 132 ARG B N 1
ATOM 3498 C CA . ARG B 1 132 ? -5.816 1.437 -6.422 1 76.88 132 ARG B CA 1
ATOM 3499 C C . ARG B 1 132 ? -6.277 1.091 -5.012 1 76.88 132 ARG B C 1
ATOM 3501 O O . ARG B 1 132 ? -5.973 0.013 -4.496 1 76.88 132 ARG B O 1
ATOM 3508 N N . PHE B 1 133 ? -6.941 1.981 -4.461 1 78.38 133 PHE B N 1
ATOM 3509 C CA . PHE B 1 133 ? -7.379 1.747 -3.09 1 78.38 133 PHE B CA 1
ATOM 3510 C C . PHE B 1 133 ? -8.656 0.917 -3.064 1 78.38 133 PHE B C 1
ATOM 3512 O O . PHE B 1 133 ? -9.109 0.492 -1.998 1 78.38 133 PHE B O 1
ATOM 3519 N N . GLY B 1 134 ? -9.312 0.764 -4.258 1 80.19 134 GLY B N 1
ATOM 3520 C CA . GLY B 1 134 ? -10.453 -0.139 -4.355 1 80.19 134 GLY B CA 1
ATOM 3521 C C . GLY B 1 134 ? -11.773 0.523 -4.008 1 80.19 134 GLY B C 1
ATOM 3522 O O . GLY B 1 134 ? -12.797 -0.151 -3.881 1 80.19 134 GLY B O 1
ATOM 3523 N N . LEU B 1 135 ? -11.727 1.799 -3.797 1 81.5 135 LEU B N 1
ATOM 3524 C CA . LEU B 1 135 ? -12.945 2.533 -3.467 1 81.5 135 LEU B CA 1
ATOM 3525 C C . LEU B 1 135 ? -13.75 2.838 -4.723 1 81.5 135 LEU B C 1
ATOM 3527 O O . LEU B 1 135 ? -14.961 3.066 -4.648 1 81.5 135 LEU B O 1
ATOM 3531 N N . ILE B 1 136 ? -13.016 2.951 -5.805 1 85.69 136 ILE B N 1
ATOM 3532 C CA . ILE B 1 136 ? -13.664 3.166 -7.094 1 85.69 136 ILE B CA 1
ATOM 3533 C C . ILE B 1 136 ? -13.156 2.143 -8.109 1 85.69 136 ILE B C 1
ATOM 3535 O O . ILE B 1 136 ? -12.062 1.587 -7.941 1 85.69 136 ILE B O 1
ATOM 3539 N N . GLU B 1 137 ? -13.961 1.861 -9.062 1 85.06 137 GLU B N 1
ATOM 3540 C CA . GLU B 1 137 ? -13.609 0.909 -10.109 1 85.06 137 GLU B CA 1
ATOM 3541 C C . GLU B 1 137 ? -14.023 1.426 -11.484 1 85.06 137 GLU B C 1
ATOM 3543 O O . GLU B 1 137 ? -15.109 1.984 -11.641 1 85.06 137 GLU B O 1
ATOM 3548 N N . LYS B 1 138 ? -13.055 1.309 -12.352 1 81.31 138 LYS B N 1
ATOM 3549 C CA . LYS B 1 138 ? -13.359 1.736 -13.711 1 81.31 138 LYS B CA 1
ATOM 3550 C C . LYS B 1 138 ? -14.32 0.764 -14.391 1 81.31 138 LYS B C 1
ATOM 3552 O O . LYS B 1 138 ? -14.141 -0.453 -14.305 1 81.31 138 LYS B O 1
ATOM 3557 N N . ARG B 1 139 ? -15.344 1.284 -14.93 1 73.19 139 ARG B N 1
ATOM 3558 C CA . ARG B 1 139 ? -16.281 0.505 -15.727 1 73.19 139 ARG B CA 1
ATOM 3559 C C . ARG B 1 139 ? -16.125 0.815 -17.219 1 73.19 139 ARG B C 1
ATOM 3561 O O . ARG B 1 139 ? -16 1.979 -17.609 1 73.19 139 ARG B O 1
ATOM 3568 N N . PRO B 1 140 ? -16.031 -0.315 -17.906 1 63.91 140 PRO B N 1
ATOM 3569 C CA . PRO B 1 140 ? -15.938 -0.058 -19.344 1 63.91 140 PRO B CA 1
ATOM 3570 C C . PRO B 1 140 ? -17.078 0.817 -19.875 1 63.91 140 PRO B C 1
ATOM 3572 O O . PRO B 1 140 ? -18.25 0.55 -19.578 1 63.91 140 PRO B O 1
ATOM 3575 N N . ASN B 1 141 ? -16.703 1.878 -20.5 1 55.97 141 ASN B N 1
ATOM 3576 C CA . ASN B 1 141 ? -17.594 2.773 -21.219 1 55.97 141 ASN B CA 1
ATOM 3577 C C . ASN B 1 141 ? -18.547 3.502 -20.281 1 55.97 141 ASN B C 1
ATOM 3579 O O . ASN B 1 141 ? -19.547 4.082 -20.719 1 55.97 141 ASN B O 1
ATOM 3583 N N . SER B 1 142 ? -18.469 3.297 -19.047 1 64.25 142 SER B N 1
ATOM 3584 C CA . SER B 1 142 ? -19.438 3.906 -18.141 1 64.25 142 SER B CA 1
ATOM 3585 C C . SER B 1 142 ? -18.75 4.773 -17.094 1 64.25 142 SER B C 1
ATOM 3587 O O . SER B 1 142 ? -19.375 5.16 -16.094 1 64.25 142 SER B O 1
ATOM 3589 N N . GLY B 1 143 ? -17.562 4.973 -17.234 1 79.88 143 GLY B N 1
ATOM 3590 C CA . GLY B 1 143 ? -16.906 5.809 -16.234 1 79.88 143 GLY B CA 1
ATOM 3591 C C . GLY B 1 143 ? -16.375 5.023 -15.047 1 79.88 143 GLY B C 1
ATOM 3592 O O . GLY B 1 143 ? -15.703 4 -15.227 1 79.88 143 GLY B O 1
ATOM 3593 N N . TRP B 1 144 ? -16.625 5.68 -13.773 1 88.44 144 TRP B N 1
ATOM 3594 C CA . TRP B 1 144 ? -16.125 5.066 -12.555 1 88.44 144 TRP B CA 1
ATOM 3595 C C . TRP B 1 144 ? -17.25 4.742 -11.586 1 88.44 144 TRP B C 1
ATOM 3597 O O . TRP B 1 144 ? -18.219 5.5 -11.484 1 88.44 144 TRP B O 1
ATOM 3607 N N . LEU B 1 145 ? -17.203 3.582 -11 1 87.31 145 LEU B N 1
ATOM 3608 C CA . LEU B 1 145 ? -18.172 3.164 -9.984 1 87.31 145 LEU B CA 1
ATOM 3609 C C . LEU B 1 145 ? -17.609 3.361 -8.578 1 87.31 145 LEU B C 1
ATOM 3611 O O . LEU B 1 145 ? -16.5 2.916 -8.289 1 87.31 145 LEU B O 1
ATOM 3615 N N . PHE B 1 146 ? -18.406 4.074 -7.824 1 86.31 146 PHE B N 1
ATOM 3616 C CA . PHE B 1 146 ? -18.047 4.195 -6.414 1 86.31 146 PHE B CA 1
ATOM 3617 C C . PHE B 1 146 ? -18.5 2.967 -5.633 1 86.31 146 PHE B C 1
ATOM 3619 O O . PHE B 1 146 ? -19.688 2.664 -5.574 1 86.31 146 PHE B O 1
ATOM 3626 N N . LYS B 1 147 ? -17.531 2.283 -5.016 1 83.12 147 LYS B N 1
ATOM 3627 C CA . LYS B 1 147 ? -17.828 1.035 -4.32 1 83.12 147 LYS B CA 1
ATOM 3628 C C . LYS B 1 147 ? -18.25 1.296 -2.877 1 83.12 147 LYS B C 1
ATOM 3630 O O . LYS B 1 147 ? -18.859 0.441 -2.24 1 83.12 147 LYS B O 1
ATOM 3635 N N . GLY B 1 148 ? -17.969 2.543 -2.389 1 76.69 148 GLY B N 1
ATOM 3636 C CA . GLY B 1 148 ? -18.359 2.912 -1.039 1 76.69 148 GLY B CA 1
ATOM 3637 C C . GLY B 1 148 ? -17.312 2.566 0.005 1 76.69 148 GLY B C 1
ATOM 3638 O O . GLY B 1 148 ? -16.406 1.766 -0.254 1 76.69 148 GLY B O 1
ATOM 3639 N N . PHE B 1 149 ? -17.422 3.258 1.079 1 77.62 149 PHE B N 1
ATOM 3640 C CA . PHE B 1 149 ? -16.625 2.951 2.268 1 77.62 149 PHE B CA 1
ATOM 3641 C C . PHE B 1 149 ? -17.328 1.905 3.125 1 77.62 149 PHE B C 1
ATOM 3643 O O . PHE B 1 149 ? -18.047 2.246 4.07 1 77.62 149 PHE B O 1
ATOM 3650 N N . THR B 1 150 ? -17.141 0.669 2.814 1 78.69 150 THR B N 1
ATOM 3651 C CA . THR B 1 150 ? -17.797 -0.427 3.514 1 78.69 150 THR B CA 1
ATOM 3652 C C . THR B 1 150 ? -17.047 -0.775 4.801 1 78.69 150 THR B C 1
ATOM 3654 O O . THR B 1 150 ? -15.906 -0.354 4.996 1 78.69 150 THR B O 1
ATOM 3657 N N . ARG B 1 151 ? -17.75 -1.464 5.613 1 82.38 151 ARG B N 1
ATOM 3658 C CA . ARG B 1 151 ? -17.109 -1.976 6.828 1 82.38 151 ARG B CA 1
ATOM 3659 C C . ARG B 1 151 ? -15.883 -2.814 6.492 1 82.38 151 ARG B C 1
ATOM 3661 O O . ARG B 1 151 ? -14.852 -2.699 7.152 1 82.38 151 ARG B O 1
ATOM 3668 N N . GLU B 1 152 ? -16 -3.598 5.484 1 85.25 152 GLU B N 1
ATOM 3669 C CA . GLU B 1 152 ? -14.891 -4.441 5.059 1 85.25 152 GLU B CA 1
ATOM 3670 C C . GLU B 1 152 ? -13.695 -3.598 4.609 1 85.25 152 GLU B C 1
ATOM 3672 O O . GLU B 1 152 ? -12.555 -3.896 4.953 1 85.25 152 GLU B O 1
ATOM 3677 N N . PHE B 1 153 ? -13.984 -2.566 3.908 1 83.62 153 PHE B N 1
ATOM 3678 C CA . PHE B 1 153 ? -12.938 -1.659 3.451 1 83.62 153 PHE B CA 1
ATOM 3679 C C . PHE B 1 153 ? -12.234 -1.003 4.633 1 83.62 153 PHE B C 1
ATOM 3681 O O . PHE B 1 153 ? -11 -0.979 4.695 1 83.62 153 PHE B O 1
ATOM 3688 N N . ALA B 1 154 ? -13.031 -0.554 5.508 1 83.69 154 ALA B N 1
ATOM 3689 C CA . ALA B 1 154 ? -12.5 0.15 6.672 1 83.69 154 ALA B CA 1
ATOM 3690 C C . ALA B 1 154 ? -11.617 -0.769 7.516 1 83.69 154 ALA B C 1
ATOM 3692 O O . ALA B 1 154 ? -10.547 -0.364 7.977 1 83.69 154 ALA B O 1
ATOM 3693 N N . LEU B 1 155 ? -12.062 -1.961 7.684 1 89 155 LEU B N 1
ATOM 3694 C CA . LEU B 1 155 ? -11.32 -2.906 8.508 1 89 155 LEU B CA 1
ATOM 3695 C C . LEU B 1 155 ? -10.016 -3.312 7.84 1 89 155 LEU B C 1
ATOM 3697 O O . LEU B 1 155 ? -8.984 -3.459 8.508 1 89 155 LEU B O 1
ATOM 3701 N N . GLU B 1 156 ? -10.047 -3.48 6.562 1 90.94 156 GLU B N 1
ATOM 3702 C CA . GLU B 1 156 ? -8.836 -3.805 5.812 1 90.94 156 GLU B CA 1
ATOM 3703 C C . GLU B 1 156 ? -7.828 -2.664 5.879 1 90.94 156 GLU B C 1
ATOM 3705 O O . GLU B 1 156 ? -6.633 -2.898 6.082 1 90.94 156 GLU B O 1
ATOM 3710 N N . LEU B 1 157 ? -8.328 -1.503 5.703 1 89.12 157 LEU B N 1
ATOM 3711 C CA . LEU B 1 157 ? -7.461 -0.333 5.773 1 89.12 157 LEU B CA 1
ATOM 3712 C C . LEU B 1 157 ? -6.895 -0.162 7.18 1 89.12 157 LEU B C 1
ATOM 3714 O O . LEU B 1 157 ? -5.719 0.182 7.34 1 89.12 157 LEU B O 1
ATOM 3718 N N . PHE B 1 158 ? -7.727 -0.378 8.156 1 91.19 158 PHE B N 1
ATOM 3719 C CA . PHE B 1 158 ? -7.293 -0.23 9.539 1 91.19 158 PHE B CA 1
ATOM 3720 C C . PHE B 1 158 ? -6.172 -1.212 9.867 1 91.19 158 PHE B C 1
ATOM 3722 O O . PHE B 1 158 ? -5.238 -0.876 10.594 1 91.19 158 PHE B O 1
ATOM 3729 N N . GLU B 1 159 ? -6.309 -2.369 9.391 1 93.56 159 GLU B N 1
ATOM 3730 C CA . GLU B 1 159 ? -5.266 -3.363 9.609 1 93.56 159 GLU B CA 1
ATOM 3731 C C . GLU B 1 159 ? -3.916 -2.873 9.094 1 93.56 159 GLU B C 1
ATOM 3733 O O . GLU B 1 159 ? -2.887 -3.068 9.742 1 93.56 159 GLU B O 1
ATOM 3738 N N . ILE B 1 160 ? -3.895 -2.279 7.949 1 93.44 160 ILE B N 1
ATOM 3739 C CA . ILE B 1 160 ? -2.676 -1.73 7.367 1 93.44 160 ILE B CA 1
ATOM 3740 C C . ILE B 1 160 ? -2.146 -0.601 8.25 1 93.44 160 ILE B C 1
ATOM 3742 O O . ILE B 1 160 ? -0.945 -0.525 8.516 1 93.44 160 ILE B O 1
ATOM 3746 N N . ARG B 1 161 ? -3.008 0.26 8.688 1 92.75 161 ARG B N 1
ATOM 3747 C CA . ARG B 1 161 ? -2.607 1.347 9.578 1 92.75 161 ARG B CA 1
ATOM 3748 C C . ARG B 1 161 ? -1.894 0.811 10.812 1 92.75 161 ARG B C 1
ATOM 3750 O O . ARG B 1 161 ? -0.852 1.337 11.211 1 92.75 161 ARG B O 1
ATOM 3757 N N . VAL B 1 162 ? -2.516 -0.192 11.43 1 94.75 162 VAL B N 1
ATOM 3758 C CA . VAL B 1 162 ? -1.952 -0.761 12.648 1 94.75 162 VAL B CA 1
ATOM 3759 C C . VAL B 1 162 ? -0.539 -1.269 12.375 1 94.75 162 VAL B C 1
ATOM 3761 O O . VAL B 1 162 ? 0.391 -0.967 13.125 1 94.75 162 VAL B O 1
ATOM 3764 N N . MET B 1 163 ? -0.353 -1.976 11.289 1 94.38 163 MET B N 1
ATOM 3765 C CA . MET B 1 163 ? 0.962 -2.527 10.969 1 94.38 163 MET B CA 1
ATOM 3766 C C . MET B 1 163 ? 1.982 -1.414 10.758 1 94.38 163 MET B C 1
ATOM 3768 O O . MET B 1 163 ? 3.086 -1.465 11.305 1 94.38 163 MET B O 1
ATOM 3772 N N . PHE B 1 164 ? 1.633 -0.43 10.023 1 94.38 164 PHE B N 1
ATOM 3773 C CA . PHE B 1 164 ? 2.557 0.647 9.695 1 94.38 164 PHE B CA 1
ATOM 3774 C C . PHE B 1 164 ? 2.867 1.494 10.922 1 94.38 164 PHE B C 1
ATOM 3776 O O . PHE B 1 164 ? 4.02 1.867 11.148 1 94.38 164 PHE B O 1
ATOM 3783 N N . GLU B 1 165 ? 1.87 1.779 11.656 1 94.19 165 GLU B N 1
ATOM 3784 C CA . GLU B 1 165 ? 2.082 2.646 12.812 1 94.19 165 GLU B CA 1
ATOM 3785 C C . GLU B 1 165 ? 2.863 1.924 13.906 1 94.19 165 GLU B C 1
ATOM 3787 O O . GLU B 1 165 ? 3.701 2.527 14.578 1 94.19 165 GLU B O 1
ATOM 3792 N N . LEU B 1 166 ? 2.574 0.647 14.133 1 95.25 166 LEU B N 1
ATOM 3793 C CA . LEU B 1 166 ? 3.33 -0.118 15.117 1 95.25 166 LEU B CA 1
ATOM 3794 C C . LEU B 1 166 ? 4.805 -0.192 14.734 1 95.25 166 LEU B C 1
ATOM 3796 O O . LEU B 1 166 ? 5.68 -0.081 15.594 1 95.25 166 LEU B O 1
ATOM 3800 N N . ARG B 1 167 ? 5.039 -0.417 13.453 1 95 167 ARG B N 1
ATOM 3801 C CA . ARG B 1 167 ? 6.414 -0.383 12.961 1 95 167 ARG B CA 1
ATOM 3802 C C . ARG B 1 167 ? 7.078 0.951 13.289 1 95 167 ARG B C 1
ATOM 3804 O O . ARG B 1 167 ? 8.188 0.984 13.82 1 95 167 ARG B O 1
ATOM 3811 N N . SER B 1 168 ? 6.469 2.008 12.969 1 94.94 168 SER B N 1
ATOM 3812 C CA . SER B 1 168 ? 7.023 3.34 13.188 1 94.94 168 SER B CA 1
ATOM 3813 C C . SER B 1 168 ? 7.207 3.621 14.68 1 94.94 168 SER B C 1
ATOM 3815 O O . SER B 1 168 ? 8.219 4.203 15.086 1 94.94 168 SER B O 1
ATOM 3817 N N . ALA B 1 169 ? 6.246 3.186 15.469 1 95.94 169 ALA B N 1
ATOM 3818 C CA . ALA B 1 169 ? 6.316 3.377 16.922 1 95.94 169 ALA B CA 1
ATOM 3819 C C . ALA B 1 169 ? 7.512 2.639 17.516 1 95.94 169 ALA B C 1
ATOM 3821 O O . ALA B 1 169 ? 8.227 3.184 18.359 1 95.94 169 ALA B O 1
ATOM 3822 N N . ARG B 1 170 ? 7.73 1.471 17.078 1 94.31 170 ARG B N 1
ATOM 3823 C CA . ARG B 1 170 ? 8.867 0.687 17.562 1 94.31 170 ARG B CA 1
ATOM 3824 C C . ARG B 1 170 ? 10.188 1.361 17.203 1 94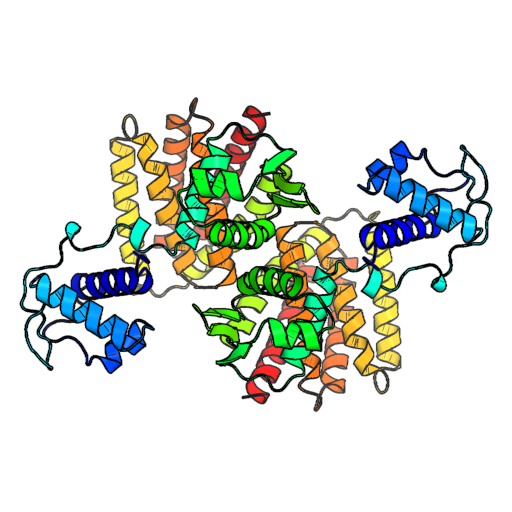.31 170 ARG B C 1
ATOM 3826 O O . ARG B 1 170 ? 11.117 1.369 18.016 1 94.31 170 ARG B O 1
ATOM 3833 N N . LEU B 1 171 ? 10.234 1.879 16.062 1 94.62 171 LEU B N 1
ATOM 3834 C CA . LEU B 1 171 ? 11.445 2.549 15.617 1 94.62 171 LEU B CA 1
ATOM 3835 C C . LEU B 1 171 ? 11.68 3.834 16.406 1 94.62 171 LEU B C 1
ATOM 3837 O O . LEU B 1 171 ? 12.828 4.242 16.609 1 94.62 171 LEU B O 1
ATOM 3841 N N . PHE B 1 172 ? 10.609 4.441 16.797 1 93.88 172 PHE B N 1
ATOM 3842 C CA . PHE B 1 172 ? 10.727 5.641 17.625 1 93.88 172 PHE B CA 1
ATOM 3843 C C . PHE B 1 172 ? 11.5 5.348 18.906 1 93.88 172 PHE B C 1
ATOM 3845 O O . PHE B 1 172 ? 12.273 6.184 19.375 1 93.88 172 PHE B O 1
ATOM 3852 N N . ALA B 1 173 ? 11.312 4.176 19.453 1 93.19 173 ALA B N 1
ATOM 3853 C CA . ALA B 1 173 ? 11.977 3.773 20.688 1 93.19 173 ALA B CA 1
ATOM 3854 C C . ALA B 1 173 ? 13.484 3.672 20.5 1 93.19 173 ALA B C 1
ATOM 3856 O O . ALA B 1 173 ? 14.25 3.725 21.453 1 93.19 173 ALA B O 1
ATOM 3857 N N . GLN B 1 174 ? 13.891 3.559 19.328 1 94.31 174 GLN B N 1
ATOM 3858 C CA . GLN B 1 174 ? 15.297 3.33 19.016 1 94.31 174 GLN B CA 1
ATOM 3859 C C . GLN B 1 174 ? 15.992 4.629 18.625 1 94.31 174 GLN B C 1
ATOM 3861 O O . GLN B 1 174 ? 17.203 4.648 18.391 1 94.31 174 GLN B O 1
ATOM 3866 N N . LEU B 1 175 ? 15.297 5.664 18.516 1 94.38 175 LEU B N 1
ATOM 3867 C CA . LEU B 1 175 ? 15.875 6.941 18.125 1 94.38 175 LEU B CA 1
ATOM 3868 C C . LEU B 1 175 ? 16.875 7.426 19.172 1 94.38 175 LEU B C 1
ATOM 3870 O O . LEU B 1 175 ? 16.672 7.242 20.359 1 94.38 175 LEU B O 1
ATOM 3874 N N . PRO B 1 176 ? 17.859 8.039 18.672 1 93.38 176 PRO B N 1
ATOM 3875 C CA . PRO B 1 176 ? 18.766 8.688 19.641 1 93.38 176 PRO B CA 1
ATOM 3876 C C . PRO B 1 176 ? 18.094 9.828 20.391 1 93.38 176 PRO B C 1
ATOM 3878 O O . PRO B 1 176 ? 17.188 10.484 19.859 1 93.38 176 PRO B O 1
ATOM 3881 N N . GLU B 1 177 ? 18.547 10.078 21.547 1 91.19 177 GLU B N 1
ATOM 3882 C CA . GLU B 1 177 ? 17.969 11.102 22.422 1 91.19 177 GLU B CA 1
ATOM 3883 C C . GLU B 1 177 ? 18.062 12.484 21.781 1 91.19 177 GLU B C 1
ATOM 3885 O O . GLU B 1 177 ? 17.219 13.352 22.047 1 91.19 177 GLU B O 1
ATOM 3890 N N . SER B 1 178 ? 18.984 12.609 20.891 1 93.81 178 SER B N 1
ATOM 3891 C CA . SER B 1 178 ? 19.234 13.914 20.281 1 93.81 178 SER B CA 1
ATOM 3892 C C . SER B 1 178 ? 18.344 14.133 19.062 1 93.81 178 SER B C 1
ATOM 3894 O O . SER B 1 178 ? 18.391 15.195 18.438 1 93.81 178 SER B O 1
ATOM 3896 N N . SER B 1 179 ? 17.531 13.227 18.812 1 95 179 SER B N 1
ATOM 3897 C CA . SER B 1 179 ? 16.703 13.352 17.609 1 95 179 SER B CA 1
ATOM 3898 C C . SER B 1 179 ? 15.766 14.562 17.719 1 95 179 SER B C 1
ATOM 3900 O O . SER B 1 179 ? 15.109 14.758 18.734 1 95 179 SER B O 1
ATOM 3902 N N . PRO B 1 180 ? 15.625 15.305 16.641 1 94.62 180 PRO B N 1
ATOM 3903 C CA . PRO B 1 180 ? 14.719 16.453 16.641 1 94.62 180 PRO B CA 1
ATOM 3904 C C . PRO B 1 180 ? 13.25 16.062 16.766 1 94.62 180 PRO B C 1
ATOM 3906 O O . PRO B 1 180 ? 12.406 16.906 17.062 1 94.62 180 PRO B O 1
ATOM 3909 N N . LEU B 1 181 ? 12.984 14.852 16.547 1 95.06 181 LEU B N 1
ATOM 3910 C CA . LEU B 1 181 ? 11.602 14.383 16.609 1 95.06 181 LEU B CA 1
ATOM 3911 C C . LEU B 1 181 ? 11.047 14.508 18.016 1 95.06 181 LEU B C 1
ATOM 3913 O O . LEU B 1 181 ? 9.844 14.695 18.203 1 95.06 181 LEU B O 1
ATOM 3917 N N . PHE B 1 182 ? 11.922 14.492 19.016 1 96.19 182 PHE B N 1
ATOM 3918 C CA . PHE B 1 182 ? 11.461 14.609 20.391 1 96.19 182 PHE B CA 1
ATOM 3919 C C . PHE B 1 182 ? 11 16.031 20.688 1 96.19 182 PHE B C 1
ATOM 3921 O O . PHE B 1 182 ? 10.055 16.234 21.453 1 96.19 182 PHE B O 1
ATOM 3928 N N . LYS B 1 183 ? 11.672 16.922 20.078 1 96 183 LYS B N 1
ATOM 3929 C CA . LYS B 1 183 ? 11.227 18.312 20.219 1 96 183 LYS B CA 1
ATOM 3930 C C . LYS B 1 183 ? 9.844 18.516 19.609 1 96 183 LYS B C 1
ATOM 3932 O O . LYS B 1 183 ? 8.977 19.141 20.219 1 96 183 LYS B O 1
ATOM 3937 N N . LYS B 1 184 ? 9.648 17.969 18.438 1 95.88 184 LYS B N 1
ATOM 3938 C CA . LYS B 1 184 ? 8.344 18.031 17.781 1 95.88 184 LYS B CA 1
ATOM 3939 C C . LYS B 1 184 ? 7.27 17.344 18.609 1 95.88 184 LYS B C 1
ATOM 3941 O O . LYS B 1 184 ? 6.141 17.828 18.703 1 95.88 184 LYS B O 1
ATOM 3946 N N . LEU B 1 185 ? 7.672 16.266 19.203 1 97.25 185 LEU B N 1
ATOM 3947 C CA . LEU B 1 185 ? 6.746 15.5 20.031 1 97.25 185 LEU B CA 1
ATOM 3948 C C . LEU B 1 185 ? 6.324 16.297 21.25 1 97.25 185 LEU B C 1
ATOM 3950 O O . LEU B 1 185 ? 5.152 16.297 21.625 1 97.25 185 LEU B O 1
ATOM 3954 N N . ARG B 1 186 ? 7.227 16.953 21.859 1 97.5 186 ARG B N 1
ATOM 3955 C CA . ARG B 1 186 ? 6.918 17.781 23.031 1 97.5 186 ARG B CA 1
ATOM 3956 C C . ARG B 1 186 ? 6 18.938 22.641 1 97.5 186 ARG B C 1
ATOM 3958 O O . ARG B 1 186 ? 5.102 19.297 23.406 1 97.5 186 ARG B O 1
ATOM 3965 N N . ALA B 1 187 ? 6.305 19.469 21.531 1 96.94 187 ALA B N 1
ATOM 3966 C CA . ALA B 1 187 ? 5.434 20.531 21.031 1 96.94 187 ALA B CA 1
ATOM 3967 C C . ALA B 1 187 ? 4.008 20.031 20.844 1 96.94 187 ALA B C 1
ATOM 3969 O O . ALA B 1 187 ? 3.043 20.703 21.203 1 96.94 187 ALA B O 1
ATOM 3970 N N . LEU B 1 188 ? 3.854 18.844 20.344 1 97.38 188 LEU B N 1
ATOM 3971 C CA . LEU B 1 188 ? 2.539 18.25 20.125 1 97.38 188 LEU B CA 1
ATOM 3972 C C . LEU B 1 188 ? 1.857 17.938 21.453 1 97.38 188 LEU B C 1
ATOM 3974 O O . LEU B 1 188 ? 0.636 18.062 21.578 1 97.38 188 LEU B O 1
ATOM 3978 N N . SER B 1 189 ? 2.65 17.5 22.406 1 98.19 189 SER B N 1
ATOM 3979 C CA . SER B 1 189 ? 2.113 17.266 23.75 1 98.19 189 SER B CA 1
ATOM 3980 C C . SER B 1 189 ? 1.476 18.531 24.312 1 98.19 189 SER B C 1
ATOM 3982 O O . SER B 1 189 ? 0.359 18.484 24.844 1 98.19 189 SER B O 1
ATOM 3984 N N . LYS B 1 190 ? 2.16 19.609 24.141 1 98.19 190 LYS B N 1
ATOM 3985 C CA . LYS B 1 190 ? 1.656 20.891 24.625 1 98.19 190 LYS B CA 1
ATOM 3986 C C . LYS B 1 190 ? 0.367 21.281 23.906 1 98.19 190 LYS B C 1
ATOM 3988 O O . LYS B 1 190 ? -0.591 21.719 24.547 1 98.19 190 LYS B O 1
ATOM 3993 N N . LEU B 1 191 ? 0.312 21.109 22.609 1 97.56 191 LEU B N 1
ATOM 3994 C CA . LEU B 1 191 ? -0.873 21.438 21.828 1 97.56 191 LEU B CA 1
ATOM 3995 C C . LEU B 1 191 ? -2.061 20.578 22.25 1 97.56 191 LEU B C 1
ATOM 3997 O O . LEU B 1 191 ? -3.189 21.062 22.312 1 97.56 191 LEU B O 1
ATOM 4001 N N . HIS B 1 192 ? -1.823 19.312 22.547 1 97.94 192 HIS B N 1
ATOM 4002 C CA . HIS B 1 192 ? -2.887 18.422 22.984 1 97.94 192 HIS B CA 1
ATOM 4003 C C . HIS B 1 192 ? -3.422 18.844 24.359 1 97.94 192 HIS B C 1
ATOM 4005 O O . HIS B 1 192 ? -4.633 18.828 24.578 1 97.94 192 HIS B O 1
ATOM 4011 N N . ARG B 1 193 ? -2.557 19.219 25.219 1 98.31 193 ARG B N 1
ATOM 4012 C CA . ARG B 1 193 ? -2.969 19.656 26.547 1 98.31 193 ARG B CA 1
ATOM 4013 C C . ARG B 1 193 ? -3.752 20.969 26.469 1 98.31 193 ARG B C 1
ATOM 4015 O O . ARG B 1 193 ? -4.75 21.141 27.188 1 98.31 193 ARG B O 1
ATOM 4022 N N . ASP B 1 194 ? -3.27 21.828 25.625 1 97.81 194 ASP B N 1
ATOM 4023 C CA . ASP B 1 194 ? -3.982 23.078 25.391 1 97.81 194 ASP B CA 1
ATOM 4024 C C . ASP B 1 194 ? -5.395 22.828 24.875 1 97.81 194 ASP B C 1
ATOM 4026 O O . ASP B 1 194 ? -6.352 23.469 25.312 1 97.81 194 ASP B O 1
ATOM 4030 N N . LEU B 1 195 ? -5.539 21.906 23.953 1 97.06 195 LEU B N 1
ATOM 4031 C CA . LEU B 1 195 ? -6.848 21.562 23.422 1 97.06 195 LEU B CA 1
ATOM 4032 C C . LEU B 1 195 ? -7.738 20.969 24.516 1 97.06 195 LEU B C 1
ATOM 4034 O O . LEU B 1 195 ? -8.93 21.281 24.578 1 97.06 195 LEU B O 1
ATOM 4038 N N . LEU B 1 196 ? -7.164 20.156 25.344 1 97.31 196 LEU B N 1
ATOM 4039 C CA . LEU B 1 196 ? -7.918 19.516 26.422 1 97.31 196 LEU B CA 1
ATOM 4040 C C . LEU B 1 196 ? -8.516 20.547 27.359 1 97.31 196 LEU B C 1
ATOM 4042 O O . LEU B 1 196 ? -9.641 20.391 27.828 1 97.31 196 LEU B O 1
ATOM 4046 N N . GLU B 1 197 ? -7.766 21.625 27.578 1 97.38 197 GLU B N 1
ATOM 4047 C CA . GLU B 1 197 ? -8.227 22.688 28.453 1 97.38 197 GLU B CA 1
ATOM 4048 C C . GLU B 1 197 ? -9.453 23.391 27.875 1 97.38 197 GLU B C 1
ATOM 4050 O O . GLU B 1 197 ? -10.32 23.859 28.609 1 97.38 197 GLU B O 1
ATOM 4055 N N . GLY B 1 198 ? -9.547 23.469 26.594 1 96.56 198 GLY B N 1
ATOM 4056 C CA . GLY B 1 198 ? -10.68 24.109 25.938 1 96.56 198 GLY B CA 1
ATOM 4057 C C . GLY B 1 198 ? -11.523 23.141 25.125 1 96.56 198 GLY B C 1
ATOM 4058 O O . GLY B 1 198 ? -12.141 23.531 24.125 1 96.56 198 GLY B O 1
ATOM 4059 N N . ILE B 1 199 ? -11.578 21.891 25.453 1 95.94 199 ILE B N 1
ATOM 4060 C CA . ILE B 1 199 ? -12.094 20.828 24.594 1 95.94 199 ILE B CA 1
ATOM 4061 C C . ILE B 1 199 ? -13.594 21 24.391 1 95.94 199 ILE B C 1
ATOM 4063 O O . ILE B 1 199 ? -14.133 20.656 23.344 1 95.94 199 ILE B O 1
ATOM 4067 N N . GLU B 1 200 ? -14.242 21.641 25.328 1 95.31 200 GLU B N 1
ATOM 4068 C CA . GLU B 1 200 ? -15.688 21.797 25.266 1 95.31 200 GLU B CA 1
ATOM 4069 C C . GLU B 1 200 ? -16.109 22.641 24.062 1 95.31 200 GLU B C 1
ATOM 4071 O O . GLU B 1 200 ? -17.172 22.422 23.484 1 95.31 200 GLU B O 1
ATOM 4076 N N . THR B 1 201 ? -15.227 23.547 23.656 1 94.31 201 THR B N 1
ATOM 4077 C CA . THR B 1 201 ? -15.609 24.438 22.562 1 94.31 201 THR B CA 1
ATOM 4078 C C . THR B 1 201 ? -14.695 24.234 21.359 1 94.31 201 THR B C 1
ATOM 4080 O O . THR B 1 201 ? -14.977 24.75 20.281 1 94.31 201 THR B O 1
ATOM 4083 N N . ARG B 1 202 ? -13.688 23.453 21.531 1 94.06 202 ARG B N 1
ATOM 4084 C CA . ARG B 1 202 ? -12.695 23.359 20.469 1 94.06 202 ARG B CA 1
ATOM 4085 C C . ARG B 1 202 ? -12.484 21.922 20.016 1 94.06 202 ARG B C 1
ATOM 4087 O O . ARG B 1 202 ? -11.477 21.594 19.406 1 94.06 202 ARG B O 1
ATOM 4094 N N . TYR B 1 203 ? -13.453 21.047 20.344 1 90.12 203 TYR B N 1
ATOM 4095 C CA . TYR B 1 203 ? -13.266 19.625 20.078 1 90.12 203 TYR B CA 1
ATOM 4096 C C . TYR B 1 203 ? -13.102 19.359 18.578 1 90.12 203 TYR B C 1
ATOM 4098 O O . TYR B 1 203 ? -12.508 18.359 18.172 1 90.12 203 TYR B O 1
ATOM 4106 N N . HIS B 1 204 ? -13.438 20.234 17.703 1 83.56 204 HIS B N 1
ATOM 4107 C CA . HIS B 1 204 ? -13.281 20.078 16.266 1 83.56 204 HIS B CA 1
ATOM 4108 C C . HIS B 1 204 ? -11.82 20.25 15.844 1 83.56 204 HIS B C 1
ATOM 4110 O O . HIS B 1 204 ? -11.422 19.781 14.773 1 83.56 204 HIS B O 1
ATOM 4116 N N . ASP B 1 205 ? -11.07 20.891 16.703 1 87.81 205 ASP B N 1
ATOM 4117 C CA . ASP B 1 205 ? -9.664 21.125 16.391 1 87.81 205 ASP B CA 1
ATOM 4118 C C . ASP B 1 205 ? -8.852 19.844 16.484 1 87.81 205 ASP B C 1
ATOM 4120 O O . ASP B 1 205 ? -7.707 19.781 16.016 1 87.81 205 ASP B O 1
ATOM 4124 N N . PHE B 1 206 ? -9.445 18.781 17 1 90.5 206 PHE B N 1
ATOM 4125 C CA . PHE B 1 206 ? -8.719 17.531 17.25 1 90.5 206 PHE B CA 1
ATOM 4126 C C . PHE B 1 206 ? -8.258 16.906 15.938 1 90.5 206 PHE B C 1
ATOM 4128 O O . PHE B 1 206 ? -7.176 16.328 15.867 1 90.5 206 PHE B O 1
ATOM 4135 N N . SER B 1 207 ? -9.055 17.031 14.898 1 83.12 207 SER B N 1
ATOM 4136 C CA . SER B 1 207 ? -8.758 16.375 13.633 1 83.12 207 SER B CA 1
ATOM 4137 C C . SER B 1 207 ? -7.391 16.797 13.094 1 83.12 207 SER B C 1
ATOM 4139 O O . SER B 1 207 ? -6.609 15.953 12.641 1 83.12 207 SER B O 1
ATOM 4141 N N . GLY B 1 208 ? -7.102 18.031 13.117 1 85.06 208 GLY B N 1
ATOM 4142 C CA . GLY B 1 208 ? -5.809 18.531 12.664 1 85.06 208 GLY B CA 1
ATOM 4143 C C . GLY B 1 208 ? -4.652 18.031 13.516 1 85.06 208 GLY B C 1
ATOM 4144 O O . GLY B 1 208 ? -3.615 17.641 12.977 1 85.06 208 GLY B O 1
ATOM 4145 N N . LEU B 1 209 ? -4.879 18.047 14.812 1 90.56 209 LEU B N 1
ATOM 4146 C CA . LEU B 1 209 ? -3.852 17.594 15.742 1 90.56 209 LEU B CA 1
ATOM 4147 C C . LEU B 1 209 ? -3.619 16.094 15.602 1 90.56 209 LEU B C 1
ATOM 4149 O O . LEU B 1 209 ? -2.48 15.625 15.695 1 90.56 209 LEU B O 1
ATOM 4153 N N . ASP B 1 210 ? -4.688 15.406 15.406 1 91.56 210 ASP B N 1
ATOM 4154 C CA . ASP B 1 210 ? -4.617 13.969 15.172 1 91.56 210 ASP B CA 1
ATOM 4155 C C . ASP B 1 210 ? -3.744 13.648 13.961 1 91.56 210 ASP B C 1
ATOM 4157 O O . ASP B 1 210 ? -2.863 12.789 14.031 1 91.56 210 ASP B O 1
ATOM 4161 N N . ASN B 1 211 ? -3.951 14.336 12.93 1 87 211 ASN B N 1
ATOM 4162 C CA . ASN B 1 211 ? -3.178 14.141 11.703 1 87 211 ASN B CA 1
ATOM 4163 C C . ASN B 1 211 ? -1.703 14.469 11.922 1 87 211 ASN B C 1
ATOM 4165 O O . ASN B 1 211 ? -0.828 13.711 11.492 1 87 211 ASN B O 1
ATOM 4169 N N . GLN B 1 212 ? -1.428 15.508 12.578 1 89.62 212 GLN B N 1
ATOM 4170 C CA . GLN B 1 212 ? -0.051 15.914 12.844 1 89.62 212 GLN B CA 1
ATOM 4171 C C . GLN B 1 212 ? 0.68 14.867 13.68 1 89.62 212 GLN B C 1
ATOM 4173 O O . GLN B 1 212 ? 1.844 14.555 13.422 1 89.62 212 GLN B O 1
ATOM 4178 N N . PHE B 1 213 ? -0.018 14.391 14.688 1 95.38 213 PHE B N 1
ATOM 4179 C CA . PHE B 1 213 ? 0.59 13.43 15.594 1 95.38 213 PHE B CA 1
ATOM 4180 C C . PHE B 1 213 ? 0.965 12.148 14.852 1 95.38 213 PHE B C 1
ATOM 4182 O O . PHE B 1 213 ? 2.113 11.703 14.922 1 95.38 213 PHE B O 1
ATOM 4189 N N . HIS B 1 214 ? 0.065 11.617 14.125 1 92.5 214 HIS B N 1
ATOM 4190 C CA . HIS B 1 214 ? 0.309 10.336 13.469 1 92.5 214 HIS B CA 1
ATOM 4191 C C . HIS B 1 214 ? 1.305 10.484 12.32 1 92.5 214 HIS B C 1
ATOM 4193 O O . HIS B 1 214 ? 2.086 9.57 12.047 1 92.5 214 HIS B O 1
ATOM 4199 N N . ARG B 1 215 ? 1.325 11.609 11.68 1 88.38 215 ARG B N 1
ATOM 4200 C CA . ARG B 1 215 ? 2.348 11.875 10.664 1 88.38 215 ARG B CA 1
ATOM 4201 C C . ARG B 1 215 ? 3.734 11.938 11.297 1 88.38 215 ARG B C 1
ATOM 4203 O O . ARG B 1 215 ? 4.703 11.422 10.734 1 88.38 215 ARG B O 1
ATOM 4210 N N . LEU B 1 216 ? 3.773 12.547 12.422 1 93.12 216 LEU B N 1
ATOM 4211 C CA . LEU B 1 216 ? 5.055 12.625 13.109 1 93.12 216 LEU B CA 1
ATOM 4212 C C . LEU B 1 216 ? 5.57 11.234 13.469 1 93.12 216 LEU B C 1
ATOM 4214 O O . LEU B 1 216 ? 6.758 10.945 13.297 1 93.12 216 LEU B O 1
ATOM 4218 N N . VAL B 1 217 ? 4.711 10.391 14.023 1 94.5 217 VAL B N 1
ATOM 4219 C CA . VAL B 1 217 ? 5.094 9.031 14.391 1 94.5 217 VAL B CA 1
ATOM 4220 C C . VAL B 1 217 ? 5.668 8.312 13.172 1 94.5 217 VAL B C 1
ATOM 4222 O O . VAL B 1 217 ? 6.68 7.617 13.273 1 94.5 217 VAL B O 1
ATOM 4225 N N . ASN B 1 218 ? 5.086 8.555 12.062 1 89.75 218 ASN B N 1
ATOM 4226 C CA . ASN B 1 218 ? 5.496 7.852 10.852 1 89.75 218 ASN B CA 1
ATOM 4227 C C . ASN B 1 218 ? 6.715 8.508 10.211 1 89.75 218 ASN B C 1
ATOM 4229 O O . ASN B 1 218 ? 7.363 7.91 9.344 1 89.75 218 ASN B O 1
ATOM 4233 N N . GLU B 1 219 ? 7.059 9.664 10.602 1 89.12 219 GLU B N 1
ATOM 4234 C CA . GLU B 1 219 ? 8.211 10.383 10.07 1 89.12 219 GLU B CA 1
ATOM 4235 C C . GLU B 1 219 ? 9.523 9.75 10.531 1 89.12 219 GLU B C 1
ATOM 4237 O O . GLU B 1 219 ? 10.586 10.023 9.969 1 89.12 219 GLU B O 1
ATOM 4242 N N . VAL B 1 220 ? 9.531 8.945 11.531 1 89.62 220 VAL B N 1
ATOM 4243 C CA . VAL B 1 220 ? 10.719 8.336 12.141 1 89.62 220 VAL B CA 1
ATOM 4244 C C . VAL B 1 220 ? 11.477 7.527 11.086 1 89.62 220 VAL B C 1
ATOM 4246 O O . VAL B 1 220 ? 12.703 7.438 11.133 1 89.62 220 VAL B O 1
ATOM 4249 N N . SER B 1 221 ? 10.797 6.879 10.219 1 85.81 221 SER B N 1
ATOM 4250 C CA . SER B 1 221 ? 11.414 6.066 9.18 1 85.81 221 SER B CA 1
ATOM 4251 C C . SER B 1 221 ? 10.664 6.188 7.859 1 85.81 221 SER B C 1
ATOM 4253 O O . SER B 1 221 ? 9.734 5.426 7.598 1 85.81 221 SER B O 1
ATOM 4255 N N . PRO B 1 222 ? 11.188 7.004 7.16 1 85.69 222 PRO B N 1
ATOM 4256 C CA . PRO B 1 222 ? 10.508 7.23 5.883 1 85.69 222 PRO B CA 1
ATOM 4257 C C . PRO B 1 222 ? 10.484 5.988 4.996 1 85.69 222 PRO B C 1
ATOM 4259 O O . PRO B 1 222 ? 11.461 5.234 4.965 1 85.69 222 PRO B O 1
ATOM 4262 N N . ASN B 1 223 ? 9.406 5.633 4.512 1 91.38 223 ASN B N 1
ATOM 4263 C CA . ASN B 1 223 ? 9.109 4.594 3.531 1 91.38 223 ASN B CA 1
ATOM 4264 C C . ASN B 1 223 ? 8.047 5.055 2.537 1 91.38 223 ASN B C 1
ATOM 4266 O O . ASN B 1 223 ? 6.93 5.395 2.932 1 91.38 223 ASN B O 1
ATOM 4270 N N . ARG B 1 224 ? 8.422 5.059 1.347 1 85.81 224 ARG B N 1
ATOM 4271 C CA . ARG B 1 224 ? 7.574 5.668 0.325 1 85.81 224 ARG B CA 1
ATOM 4272 C C . ARG B 1 224 ? 6.211 4.988 0.264 1 85.81 224 ARG B C 1
ATOM 4274 O O . ARG B 1 224 ? 5.195 5.641 0.018 1 85.81 224 ARG B O 1
ATOM 4281 N N . PHE B 1 225 ? 6.156 3.717 0.463 1 86.94 225 PHE B N 1
ATOM 4282 C CA . PHE B 1 225 ? 4.906 2.969 0.411 1 86.94 225 PHE B CA 1
ATOM 4283 C C . PHE B 1 225 ? 4.027 3.303 1.609 1 86.94 225 PHE B C 1
ATOM 4285 O O . PHE B 1 225 ? 2.809 3.438 1.473 1 86.94 225 PHE B O 1
ATOM 4292 N N . ILE B 1 226 ? 4.605 3.471 2.715 1 90.12 226 ILE B N 1
ATOM 4293 C CA . ILE B 1 226 ? 3.873 3.814 3.93 1 90.12 226 ILE B CA 1
ATOM 4294 C C . ILE B 1 226 ? 3.342 5.242 3.824 1 90.12 226 ILE B C 1
ATOM 4296 O O . ILE B 1 226 ? 2.193 5.512 4.184 1 90.12 226 ILE B O 1
ATOM 4300 N N . ASP B 1 227 ? 4.137 6.098 3.297 1 84.38 227 ASP B N 1
ATOM 4301 C CA . ASP B 1 227 ? 3.73 7.488 3.127 1 84.38 227 ASP B CA 1
ATOM 4302 C C . ASP B 1 227 ? 2.51 7.598 2.217 1 84.38 227 ASP B C 1
ATOM 4304 O O . ASP B 1 227 ? 1.582 8.359 2.502 1 84.38 227 ASP B O 1
ATOM 4308 N N . ASP B 1 228 ? 2.551 6.852 1.206 1 76.19 228 ASP B N 1
ATOM 4309 C CA . ASP B 1 228 ? 1.444 6.855 0.253 1 76.19 228 ASP B CA 1
ATOM 4310 C C . ASP B 1 228 ? 0.155 6.363 0.908 1 76.19 228 ASP B C 1
ATOM 4312 O O . ASP B 1 228 ? -0.917 6.926 0.678 1 76.19 228 ASP B O 1
ATOM 4316 N N . PHE B 1 229 ? 0.227 5.406 1.703 1 81.25 229 PHE B N 1
ATOM 4317 C CA . PHE B 1 229 ? -0.934 4.836 2.377 1 81.25 229 PHE B CA 1
ATOM 4318 C C . PHE B 1 229 ? -1.469 5.793 3.436 1 81.25 229 PHE B C 1
ATOM 4320 O O . PHE B 1 229 ? -2.676 5.844 3.68 1 81.25 229 PHE B O 1
ATOM 4327 N N . TYR B 1 230 ? -0.604 6.512 4.008 1 82 230 TYR B N 1
ATOM 4328 C CA . TYR B 1 230 ? -1.028 7.391 5.09 1 82 230 TYR B CA 1
ATOM 4329 C C . TYR B 1 230 ? -1.921 8.508 4.566 1 82 230 TYR B C 1
ATOM 4331 O O . TYR B 1 230 ? -2.797 9 5.285 1 82 230 TYR B O 1
ATOM 4339 N N . ASP B 1 231 ? -1.78 8.883 3.396 1 73.81 231 ASP B N 1
ATOM 4340 C CA . ASP B 1 231 ? -2.664 9.898 2.826 1 73.81 231 ASP B CA 1
ATOM 4341 C C . ASP B 1 231 ? -4.109 9.414 2.795 1 73.81 231 ASP B C 1
ATOM 4343 O O . ASP B 1 231 ? -5.027 10.156 3.143 1 73.81 231 ASP B O 1
ATOM 4347 N N . VAL B 1 232 ? -4.285 8.219 2.459 1 74.38 232 VAL B N 1
ATOM 4348 C CA . VAL B 1 232 ? -5.637 7.664 2.396 1 74.38 232 VAL B CA 1
ATOM 4349 C C . VAL B 1 232 ? -6.152 7.398 3.809 1 74.38 232 VAL B C 1
ATOM 4351 O O . VAL B 1 232 ? -7.316 7.66 4.109 1 74.38 232 VAL B O 1
ATOM 4354 N N . ILE B 1 233 ? -5.258 6.93 4.633 1 80.81 233 ILE B N 1
ATOM 4355 C CA . ILE B 1 233 ? -5.617 6.648 6.016 1 80.81 233 ILE B CA 1
ATOM 4356 C C . ILE B 1 233 ? -6.047 7.941 6.711 1 80.81 233 ILE B C 1
ATOM 4358 O O . ILE B 1 233 ? -7.102 7.984 7.352 1 80.81 233 ILE B O 1
ATOM 4362 N N . SER B 1 234 ? -5.191 8.883 6.555 1 75.81 234 SER B N 1
ATOM 4363 C CA . SER B 1 234 ? -5.477 10.172 7.188 1 75.81 234 SER B CA 1
ATOM 4364 C C . SER B 1 234 ? -6.812 10.734 6.715 1 75.81 234 SER B C 1
ATOM 4366 O O . SER B 1 234 ? -7.594 11.25 7.516 1 75.81 234 SER B O 1
ATOM 4368 N N . PHE B 1 235 ? -7.051 10.617 5.59 1 69.38 235 PHE B N 1
ATOM 4369 C CA . PHE B 1 235 ? -8.273 11.195 5.027 1 69.38 235 PHE B CA 1
ATOM 4370 C C . PHE B 1 235 ? -9.5 10.445 5.52 1 69.38 235 PHE B C 1
ATOM 4372 O O . PHE B 1 235 ? -10.477 11.055 5.949 1 69.38 235 PHE B O 1
ATOM 4379 N N . ILE B 1 236 ? -9.453 9.195 5.457 1 71.44 236 ILE B N 1
ATOM 4380 C CA . ILE B 1 236 ? -10.602 8.383 5.84 1 71.44 236 ILE B CA 1
ATOM 4381 C C . ILE B 1 236 ? -10.844 8.508 7.344 1 71.44 236 ILE B C 1
ATOM 4383 O O . ILE B 1 236 ? -11.977 8.703 7.781 1 71.44 236 ILE B O 1
ATOM 4387 N N . PHE B 1 237 ? -9.828 8.453 7.988 1 72.38 237 PHE B N 1
ATOM 4388 C CA . PHE B 1 237 ? -9.969 8.438 9.438 1 72.38 237 PHE B CA 1
ATOM 4389 C C . PHE B 1 237 ? -10.203 9.844 9.977 1 72.38 237 PHE B C 1
ATOM 4391 O O . PHE B 1 237 ? -10.891 10.023 10.984 1 72.38 237 PHE B O 1
ATOM 4398 N N . HIS B 1 238 ? -9.68 10.836 9.383 1 66.69 238 HIS B N 1
ATOM 4399 C CA . HIS B 1 238 ? -9.836 12.195 9.891 1 66.69 238 HIS B CA 1
ATOM 4400 C C . HIS B 1 238 ? -11.078 12.859 9.297 1 66.69 238 HIS B C 1
ATOM 4402 O O . HIS B 1 238 ? -11.719 13.68 9.961 1 66.69 238 HIS B O 1
ATOM 4408 N N . TYR B 1 239 ? -11.383 12.438 8.164 1 60.09 239 TYR B N 1
ATOM 4409 C CA . TYR B 1 239 ? -12.555 13.086 7.59 1 60.09 239 TYR B CA 1
ATOM 4410 C C . TYR B 1 239 ? -13.812 12.258 7.832 1 60.09 239 TYR B C 1
ATOM 4412 O O . TYR B 1 239 ? -14.93 12.797 7.828 1 60.09 239 TYR B O 1
ATOM 4420 N N . HIS B 1 240 ? -13.719 10.977 7.984 1 57.31 240 HIS B N 1
ATOM 4421 C CA . HIS B 1 240 ? -14.898 10.18 8.297 1 57.31 240 HIS B CA 1
ATOM 4422 C C . HIS B 1 240 ? -15.453 10.531 9.672 1 57.31 240 HIS B C 1
ATOM 4424 O O . HIS B 1 240 ? -16.672 10.477 9.883 1 57.31 240 HIS B O 1
ATOM 4430 N N . TYR B 1 241 ? -14.594 10.797 10.656 1 53.22 241 TYR B N 1
ATOM 4431 C CA . TYR B 1 241 ? -15.062 11.211 11.977 1 53.22 241 TYR B CA 1
ATOM 4432 C C . TYR B 1 241 ? -16.031 12.383 11.867 1 53.22 241 TYR B C 1
ATOM 4434 O O . TYR B 1 241 ? -16.875 12.57 12.742 1 53.22 241 TYR B O 1
ATOM 4442 N N . GLN B 1 242 ? -15.922 13.047 10.898 1 52.91 242 GLN B N 1
ATOM 4443 C CA . GLN B 1 242 ? -16.781 14.219 10.789 1 52.91 242 GLN B CA 1
ATOM 4444 C C . GLN B 1 242 ? -18.234 13.812 10.516 1 52.91 242 GLN B C 1
ATOM 4446 O O . GLN B 1 242 ? -19.156 14.609 10.703 1 52.91 242 GLN B O 1
ATOM 4451 N N . TRP B 1 243 ? -18.406 12.469 10.352 1 53.78 243 TRP B N 1
ATOM 4452 C CA . TRP B 1 243 ? -19.75 12.117 9.914 1 53.78 243 TRP B CA 1
ATOM 4453 C C . TRP B 1 243 ? -20.656 11.828 11.109 1 53.78 243 TRP B C 1
ATOM 4455 O O . TRP B 1 243 ? -21.875 11.922 11.016 1 53.78 243 TRP B O 1
ATOM 4465 N N . ASN B 1 244 ? -20.031 11.328 12.172 1 59.81 244 ASN B N 1
ATOM 4466 C CA . ASN B 1 244 ? -20.938 11.094 13.297 1 59.81 244 ASN B CA 1
ATOM 4467 C C . ASN B 1 244 ? -20.781 12.164 14.375 1 59.81 244 ASN B C 1
ATOM 4469 O O . ASN B 1 244 ? -19.969 12.023 15.281 1 59.81 244 ASN B O 1
ATOM 4473 N N . LYS B 1 245 ? -21.547 13.258 14.266 1 65.44 245 LYS B N 1
ATOM 4474 C CA . LYS B 1 245 ? -21.438 14.445 15.102 1 65.44 245 LYS B CA 1
ATOM 4475 C C . LYS B 1 245 ? -22.031 14.195 16.484 1 65.44 245 LYS B C 1
ATOM 4477 O O . LYS B 1 245 ? -21.719 14.922 17.438 1 65.44 245 LYS B O 1
ATOM 4482 N N . LYS B 1 246 ? -22.766 13.195 16.641 1 70.69 246 LYS B N 1
ATOM 4483 C CA . LYS B 1 246 ? -23.547 13.07 17.875 1 70.69 246 LYS B CA 1
ATOM 4484 C C . LYS B 1 246 ? -22.641 12.906 19.078 1 70.69 246 LYS B C 1
ATOM 4486 O O . LYS B 1 246 ? -22.875 13.523 20.125 1 70.69 246 LYS B O 1
ATOM 4491 N N . ASP B 1 247 ? -21.438 12.359 19 1 82.12 247 ASP B N 1
ATOM 4492 C CA . ASP B 1 247 ? -20.562 12.102 20.125 1 82.12 247 ASP B CA 1
ATOM 4493 C C . ASP B 1 247 ? -19.125 12.531 19.828 1 82.12 247 ASP B C 1
ATOM 4495 O O . ASP B 1 247 ? -18.172 11.945 20.344 1 82.12 247 ASP B O 1
ATOM 4499 N N . GLU B 1 248 ? -19.156 13.562 19.156 1 85.25 248 GLU B N 1
ATOM 4500 C CA . GLU B 1 248 ? -17.844 13.992 18.688 1 85.25 248 GLU B CA 1
ATOM 4501 C C . GLU B 1 248 ? -17 14.539 19.828 1 85.25 248 GLU B C 1
ATOM 4503 O O . GLU B 1 248 ? -15.797 14.25 19.922 1 85.25 248 GLU B O 1
ATOM 4508 N N . LEU B 1 249 ? -17.688 15.312 20.719 1 90.62 249 LEU B N 1
ATOM 4509 C CA . LEU B 1 249 ? -16.969 15.898 21.859 1 90.62 249 LEU B CA 1
ATOM 4510 C C . LEU B 1 249 ? -16.375 14.812 22.734 1 90.62 249 LEU B C 1
ATOM 4512 O O . LEU B 1 249 ? -15.172 14.844 23.031 1 90.62 249 LEU B O 1
ATOM 4516 N N . GLN B 1 250 ? -17.172 13.852 23.156 1 91.5 250 GLN B N 1
ATOM 4517 C CA . 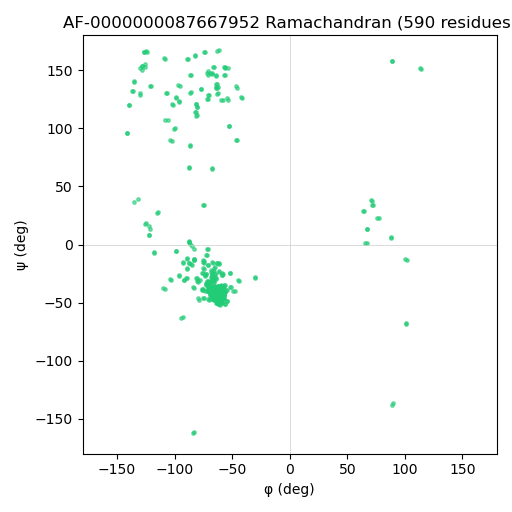GLN B 1 250 ? -16.719 12.773 24.047 1 91.5 250 GLN B CA 1
ATOM 4518 C C . GLN B 1 250 ? -15.641 11.93 23.375 1 91.5 250 GLN B C 1
ATOM 4520 O O . GLN B 1 250 ? -14.648 11.57 24.016 1 91.5 250 GLN B O 1
ATOM 4525 N N . ARG B 1 251 ? -15.805 11.625 22.172 1 88.56 251 ARG B N 1
ATOM 4526 C CA . ARG B 1 251 ? -14.852 10.805 21.438 1 88.56 251 ARG B CA 1
ATOM 4527 C C . ARG B 1 251 ? -13.508 11.516 21.281 1 88.56 251 ARG B C 1
ATOM 4529 O O . ARG B 1 251 ? -12.453 10.914 21.5 1 88.56 251 ARG B O 1
ATOM 4536 N N . ASN B 1 252 ? -13.625 12.773 20.906 1 91.12 252 ASN B N 1
ATOM 4537 C CA . ASN B 1 252 ? -12.391 13.523 20.719 1 91.12 252 ASN B CA 1
ATOM 4538 C C . ASN B 1 252 ? -11.656 13.75 22.031 1 91.12 252 ASN B C 1
ATOM 4540 O O . ASN B 1 252 ? -10.422 13.695 22.078 1 91.12 252 ASN B O 1
ATOM 4544 N N . ARG B 1 253 ? -12.43 13.984 23.062 1 95.25 253 ARG B N 1
ATOM 4545 C CA . ARG B 1 253 ? -11.812 14.125 24.375 1 95.25 253 ARG B CA 1
ATOM 4546 C C . ARG B 1 253 ? -11.055 12.867 24.766 1 95.25 253 ARG B C 1
ATOM 4548 O O . ARG B 1 253 ? -9.898 12.93 25.188 1 95.25 253 ARG B O 1
ATOM 4555 N N . ALA B 1 254 ? -11.695 11.742 24.625 1 94.69 254 ALA B N 1
ATOM 4556 C CA . ALA B 1 254 ? -11.07 10.461 24.938 1 94.69 254 ALA B CA 1
ATOM 4557 C C . ALA B 1 254 ? -9.828 10.234 24.078 1 94.69 254 ALA B C 1
ATOM 4559 O O . ALA B 1 254 ? -8.805 9.758 24.578 1 94.69 254 ALA B O 1
ATOM 4560 N N . ALA B 1 255 ? -9.914 10.57 22.844 1 94.38 255 ALA B N 1
ATOM 4561 C CA . ALA B 1 255 ? -8.797 10.375 21.922 1 94.38 255 ALA B CA 1
ATOM 4562 C C . ALA B 1 255 ? -7.617 11.258 22.281 1 94.38 255 ALA B C 1
ATOM 4564 O O . ALA B 1 255 ? -6.461 10.844 22.188 1 94.38 255 ALA B O 1
ATOM 4565 N N . VAL B 1 256 ? -7.914 12.469 22.688 1 97.12 256 VAL B N 1
ATOM 4566 C CA . VAL B 1 256 ? -6.852 13.375 23.125 1 97.12 256 VAL B CA 1
ATOM 4567 C C . VAL B 1 256 ? -6.109 12.773 24.312 1 97.12 256 VAL B C 1
ATOM 4569 O O . VAL B 1 256 ? -4.875 12.789 24.344 1 97.12 256 VAL B O 1
ATOM 4572 N N . LEU B 1 257 ? -6.836 12.281 25.234 1 98.19 257 LEU B N 1
ATOM 4573 C CA . LEU B 1 257 ? -6.23 11.672 26.422 1 98.19 257 LEU B CA 1
ATOM 4574 C C . LEU B 1 257 ? -5.383 10.461 26.031 1 98.19 257 LEU B C 1
ATOM 4576 O O . LEU B 1 257 ? -4.281 10.281 26.562 1 98.19 257 LEU B O 1
ATOM 4580 N N . GLU B 1 258 ? -5.871 9.703 25.141 1 97.88 258 GLU B N 1
ATOM 4581 C CA . GLU B 1 258 ? -5.121 8.555 24.656 1 97.88 258 GLU B CA 1
ATOM 4582 C C . GLU B 1 258 ? -3.85 8.984 23.938 1 97.88 258 GLU B C 1
ATOM 4584 O O . GLU B 1 258 ? -2.811 8.328 24.047 1 97.88 258 GLU B O 1
ATOM 4589 N N . HIS B 1 259 ? -3.945 10.055 23.141 1 98.12 259 HIS B N 1
ATOM 4590 C CA . HIS B 1 259 ? -2.764 10.609 22.484 1 98.12 259 HIS B CA 1
ATOM 4591 C C . HIS B 1 259 ? -1.7 11 23.516 1 98.12 259 HIS B C 1
ATOM 4593 O O . HIS B 1 259 ? -0.516 10.711 23.312 1 98.12 259 HIS B O 1
ATOM 4599 N N . LEU B 1 260 ? -2.152 11.625 24.547 1 98.62 260 LEU B N 1
ATOM 4600 C CA . LEU B 1 260 ? -1.207 12.086 25.547 1 98.62 260 LEU B CA 1
ATOM 4601 C C . LEU B 1 260 ? -0.499 10.898 26.203 1 98.62 260 LEU B C 1
ATOM 4603 O O . LEU B 1 260 ? 0.707 10.953 26.453 1 98.62 260 LEU B O 1
ATOM 4607 N N . VAL B 1 261 ? -1.224 9.844 26.5 1 98.62 261 VAL B N 1
ATOM 4608 C CA . VAL B 1 261 ? -0.628 8.617 27.016 1 98.62 261 VAL B CA 1
ATOM 4609 C C . VAL B 1 261 ? 0.388 8.07 26.016 1 98.62 261 VAL B C 1
ATOM 4611 O O . VAL B 1 261 ? 1.494 7.676 26.406 1 98.62 261 VAL B O 1
ATOM 4614 N N . TYR B 1 262 ? 0.055 8.086 24.75 1 98.56 262 TYR B N 1
ATOM 4615 C CA . TYR B 1 262 ? 0.902 7.605 23.656 1 98.56 262 TYR B CA 1
ATOM 4616 C C . TYR B 1 262 ? 2.152 8.469 23.516 1 98.56 262 TYR B C 1
ATOM 4618 O O . TYR B 1 262 ? 3.264 7.945 23.406 1 98.56 262 TYR B O 1
ATOM 4626 N N . ILE B 1 263 ? 1.942 9.742 23.578 1 98.5 263 ILE B N 1
ATOM 4627 C CA . ILE B 1 263 ? 3.051 10.68 23.484 1 98.5 263 ILE B CA 1
ATOM 4628 C C . ILE B 1 263 ? 4.016 10.461 24.656 1 98.5 263 ILE B C 1
ATOM 4630 O O . ILE B 1 263 ? 5.23 10.391 24.453 1 98.5 263 ILE B O 1
ATOM 4634 N N . ASP B 1 264 ? 3.471 10.305 25.812 1 98.31 264 ASP B N 1
ATOM 4635 C CA . ASP B 1 264 ? 4.301 10.047 26.984 1 98.31 264 ASP B CA 1
ATOM 4636 C C . ASP B 1 264 ? 5.094 8.75 26.828 1 98.31 264 ASP B C 1
ATOM 4638 O O . ASP B 1 264 ? 6.262 8.68 27.219 1 98.31 264 ASP B O 1
ATOM 4642 N N . ALA B 1 265 ? 4.434 7.777 26.312 1 98.44 265 ALA B N 1
ATOM 4643 C CA . ALA B 1 265 ? 5.113 6.508 26.062 1 98.44 265 ALA B CA 1
ATOM 4644 C C . ALA B 1 265 ? 6.27 6.691 25.094 1 98.44 265 ALA B C 1
ATOM 4646 O O . ALA B 1 265 ? 7.371 6.184 25.312 1 98.44 265 ALA B O 1
ATOM 4647 N N . LEU B 1 266 ? 6.078 7.426 24.016 1 98 266 LEU B N 1
ATOM 4648 C CA . LEU B 1 266 ? 7.117 7.691 23.031 1 98 266 LEU B CA 1
ATOM 4649 C C . LEU B 1 266 ? 8.289 8.438 23.672 1 98 266 LEU B C 1
ATOM 4651 O O . LEU B 1 266 ? 9.453 8.102 23.422 1 98 266 LEU B O 1
ATOM 4655 N N . LEU B 1 267 ? 7.992 9.375 24.5 1 97.06 267 LEU B N 1
ATOM 4656 C CA . LEU B 1 267 ? 9.023 10.18 25.141 1 97.06 267 LEU B CA 1
ATOM 4657 C C . LEU B 1 267 ? 9.844 9.336 26.109 1 97.06 267 LEU B C 1
ATOM 4659 O O . LEU B 1 267 ? 11.023 9.625 26.344 1 97.06 267 LEU B O 1
ATOM 4663 N N . SER B 1 268 ? 9.273 8.312 26.641 1 96.62 268 SER B N 1
ATOM 4664 C CA . SER B 1 268 ? 9.969 7.434 27.578 1 96.62 268 SER B CA 1
ATOM 4665 C C . SER B 1 268 ? 10.984 6.547 26.859 1 96.62 268 SER B C 1
ATOM 4667 O O . SER B 1 268 ? 11.859 5.957 27.5 1 96.62 268 SER B O 1
ATOM 4669 N N . ARG B 1 269 ? 10.742 6.285 25.562 1 95.69 269 ARG B N 1
ATOM 4670 C CA . ARG B 1 269 ? 11.578 5.441 24.719 1 95.69 269 ARG B CA 1
ATOM 4671 C C . ARG B 1 269 ? 11.531 3.986 25.172 1 95.69 269 ARG B C 1
ATOM 4673 O O . ARG B 1 269 ? 12.414 3.195 24.844 1 95.69 269 ARG B O 1
ATOM 4680 N N . ASN B 1 270 ? 10.594 3.738 26 1 96.75 270 ASN B N 1
ATOM 4681 C CA . ASN B 1 270 ? 10.359 2.365 26.422 1 96.75 270 ASN B CA 1
ATOM 4682 C C . ASN B 1 270 ? 9.523 1.59 25.406 1 96.75 270 ASN B C 1
ATOM 4684 O O . ASN B 1 270 ? 8.328 1.841 25.266 1 96.75 270 ASN B O 1
ATOM 4688 N N . SER B 1 271 ? 10.125 0.624 24.828 1 96.38 271 SER B N 1
ATOM 4689 C CA . SER B 1 271 ? 9.516 -0.095 23.719 1 96.38 271 SER B CA 1
ATOM 4690 C C . SER B 1 271 ? 8.195 -0.737 24.125 1 96.38 271 SER B C 1
ATOM 4692 O O . SER B 1 271 ? 7.211 -0.659 23.391 1 96.38 271 SER B O 1
ATOM 4694 N N . ASP B 1 272 ? 8.141 -1.35 25.234 1 97.19 272 ASP B N 1
ATOM 4695 C CA . ASP B 1 272 ? 6.926 -2.027 25.672 1 97.19 272 ASP B CA 1
ATOM 4696 C C . ASP B 1 272 ? 5.793 -1.031 25.922 1 97.19 272 ASP B C 1
ATOM 4698 O O . ASP B 1 272 ? 4.66 -1.262 25.5 1 97.19 272 ASP B O 1
ATOM 4702 N N . ARG B 1 273 ? 6.117 0.044 26.625 1 97.81 273 ARG B N 1
ATOM 4703 C CA . ARG B 1 273 ? 5.129 1.084 26.891 1 97.81 273 ARG B CA 1
ATOM 4704 C C . ARG B 1 273 ? 4.605 1.681 25.578 1 97.81 273 ARG B C 1
ATOM 4706 O O . ARG B 1 273 ? 3.408 1.952 25.453 1 97.81 273 ARG B O 1
ATOM 4713 N N . ILE B 1 274 ? 5.523 1.875 24.688 1 98.12 274 ILE B N 1
ATOM 4714 C CA . ILE B 1 274 ? 5.172 2.469 23.391 1 98.12 274 ILE B CA 1
ATOM 4715 C C . ILE B 1 274 ? 4.219 1.543 22.641 1 98.12 274 ILE B C 1
ATOM 4717 O O . ILE B 1 274 ? 3.17 1.979 22.156 1 98.12 274 ILE B O 1
ATOM 4721 N N . GLU B 1 275 ? 4.543 0.285 22.578 1 97.19 275 GLU B N 1
ATOM 4722 C CA . GLU B 1 275 ? 3.713 -0.672 21.859 1 97.19 275 GLU B CA 1
ATOM 4723 C C . GLU B 1 275 ? 2.328 -0.791 22.484 1 97.19 275 GLU B C 1
ATOM 4725 O O . GLU B 1 275 ? 1.318 -0.814 21.781 1 97.19 275 GLU B O 1
ATOM 4730 N N . GLU B 1 276 ? 2.312 -0.832 23.766 1 97.88 276 GLU B N 1
ATOM 4731 C CA . GLU B 1 276 ? 1.041 -0.948 24.469 1 97.88 276 GLU B CA 1
ATOM 4732 C C . GLU B 1 276 ? 0.161 0.275 24.234 1 97.88 276 GLU B C 1
ATOM 4734 O O . GLU B 1 276 ? -1.02 0.142 23.906 1 97.88 276 GLU B O 1
ATOM 4739 N N . ALA B 1 277 ? 0.706 1.43 24.422 1 98.31 277 ALA B N 1
ATOM 4740 C CA . ALA B 1 277 ? -0.048 2.664 24.219 1 98.31 277 ALA B CA 1
ATOM 4741 C C . ALA B 1 277 ? -0.547 2.777 22.781 1 98.31 277 ALA B C 1
ATOM 4743 O O . ALA B 1 277 ? -1.683 3.195 22.547 1 98.31 277 ALA B O 1
ATOM 4744 N N . CYS B 1 278 ? 0.29 2.441 21.859 1 97.75 278 CYS B N 1
ATOM 4745 C CA . CYS B 1 278 ? -0.065 2.465 20.453 1 97.75 278 CYS B CA 1
ATOM 4746 C C . CYS B 1 278 ? -1.229 1.522 20.156 1 97.75 278 CYS B C 1
ATOM 4748 O O . CYS B 1 278 ? -2.24 1.933 19.594 1 97.75 278 CYS B O 1
ATOM 4750 N N . ARG B 1 279 ? -1.122 0.315 20.609 1 97.31 279 ARG B N 1
ATOM 4751 C CA . ARG B 1 279 ? -2.152 -0.689 20.359 1 97.31 279 ARG B CA 1
ATOM 4752 C C . ARG B 1 279 ? -3.477 -0.279 21 1 97.31 279 ARG B C 1
ATOM 4754 O O . ARG B 1 279 ? -4.539 -0.438 20.406 1 97.31 279 ARG B O 1
ATOM 4761 N N . ASP B 1 280 ? -3.396 0.249 22.203 1 97.62 280 ASP B N 1
ATOM 4762 C CA . ASP B 1 280 ? -4.609 0.666 22.906 1 97.62 280 ASP B CA 1
ATOM 4763 C C . ASP B 1 280 ? -5.312 1.797 22.156 1 97.62 280 ASP B C 1
ATOM 4765 O O . ASP B 1 280 ? -6.527 1.753 21.953 1 97.62 280 ASP B O 1
ATOM 4769 N N . HIS B 1 281 ? -4.598 2.752 21.734 1 96.75 281 HIS B N 1
ATOM 4770 C CA . HIS B 1 281 ? -5.176 3.871 21 1 96.75 281 HIS B CA 1
ATOM 4771 C C . HIS B 1 281 ? -5.789 3.41 19.688 1 96.75 281 HIS B C 1
ATOM 4773 O O . HIS B 1 281 ? -6.91 3.801 19.344 1 96.75 281 HIS B O 1
ATOM 4779 N N . LEU B 1 282 ? -5.062 2.57 19 1 95.38 282 LEU B N 1
ATOM 4780 C CA . LEU B 1 282 ? -5.543 2.115 17.703 1 95.38 282 LEU B CA 1
ATOM 4781 C C . LEU B 1 282 ? -6.766 1.217 17.859 1 95.38 282 LEU B C 1
ATOM 4783 O O . LEU B 1 282 ? -7.664 1.235 17.016 1 95.38 282 LEU B O 1
ATOM 4787 N N . LYS B 1 283 ? -6.746 0.449 18.906 1 95.06 283 LYS B N 1
ATOM 4788 C CA . LYS B 1 283 ? -7.922 -0.372 19.188 1 95.06 283 LYS B CA 1
ATOM 4789 C C . LYS B 1 283 ? -9.156 0.494 19.406 1 95.06 283 LYS B C 1
ATOM 4791 O O . LYS B 1 283 ? -10.227 0.213 18.844 1 95.06 283 LYS B O 1
ATOM 4796 N N . SER B 1 284 ? -9.023 1.505 20.219 1 93.06 284 SER B N 1
ATOM 4797 C CA . SER B 1 284 ? -10.109 2.445 20.469 1 93.06 284 SER B CA 1
ATOM 4798 C C . SER B 1 284 ? -10.539 3.148 19.172 1 93.06 284 SER B C 1
ATOM 4800 O O . SER B 1 284 ? -11.734 3.295 18.922 1 93.06 284 SER B O 1
ATOM 4802 N N . ALA B 1 285 ? -9.617 3.57 18.406 1 90.25 285 ALA B N 1
ATOM 4803 C CA . ALA B 1 285 ? -9.898 4.246 17.141 1 90.25 285 ALA B CA 1
ATOM 4804 C C . ALA B 1 285 ? -10.664 3.332 16.188 1 90.25 285 ALA B C 1
ATOM 4806 O O . ALA B 1 285 ? -11.547 3.783 15.453 1 90.25 285 ALA B O 1
ATOM 4807 N N . LYS B 1 286 ? -10.289 2.08 16.172 1 89.69 286 LYS B N 1
ATOM 4808 C CA . LYS B 1 286 ? -10.984 1.103 15.336 1 89.69 286 LYS B CA 1
ATOM 4809 C C . LYS B 1 286 ? -12.461 1.016 15.711 1 89.69 286 LYS B C 1
ATOM 4811 O O . LYS B 1 286 ? -13.328 1.023 14.828 1 89.69 286 LYS B O 1
ATOM 4816 N N . GLN B 1 287 ? -12.68 0.943 16.953 1 87.38 287 GLN B N 1
ATOM 4817 C CA . GLN B 1 287 ? -14.047 0.832 17.438 1 87.38 287 GLN B CA 1
ATOM 4818 C C . GLN B 1 287 ? -14.875 2.051 17.047 1 87.38 287 GLN B C 1
ATOM 4820 O O . GLN B 1 287 ? -16.031 1.916 16.625 1 87.38 287 GLN B O 1
ATOM 4825 N N . THR B 1 288 ? -14.289 3.174 17.203 1 83.25 288 THR B N 1
ATOM 4826 C CA . THR B 1 288 ? -14.969 4.41 16.828 1 83.25 288 THR B CA 1
ATOM 4827 C C . THR B 1 288 ? -15.273 4.426 15.328 1 83.25 288 THR B C 1
ATOM 4829 O O . THR B 1 288 ? -16.359 4.844 14.906 1 83.25 288 THR B O 1
ATOM 4832 N N . LEU B 1 289 ? -14.336 3.984 14.555 1 82.12 289 LEU B N 1
ATOM 4833 C CA . LEU B 1 289 ? -14.5 3.938 13.102 1 82.12 289 LEU B CA 1
ATOM 4834 C C . LEU B 1 289 ? -15.648 3.012 12.711 1 82.12 289 LEU B C 1
ATOM 4836 O O . LEU B 1 289 ? -16.5 3.385 11.914 1 82.12 289 LEU B O 1
ATOM 4840 N N . ILE B 1 290 ? -15.68 1.85 13.289 1 81.56 290 ILE B N 1
ATOM 4841 C CA . ILE B 1 290 ? -16.688 0.847 12.977 1 81.56 290 ILE B CA 1
ATOM 4842 C C . ILE B 1 290 ? -18.078 1.37 13.367 1 81.56 290 ILE B C 1
ATOM 4844 O O . ILE B 1 290 ? -19.031 1.201 12.617 1 81.56 290 ILE B O 1
ATOM 4848 N N . GLN B 1 291 ? -18.125 2.006 14.453 1 79.31 291 GLN B N 1
ATOM 4849 C CA . GLN B 1 291 ? -19.375 2.561 14.93 1 79.31 291 GLN B CA 1
ATOM 4850 C C . GLN B 1 291 ? -19.875 3.664 14 1 79.31 291 GLN B C 1
ATOM 4852 O O . GLN B 1 291 ? -21.094 3.801 13.781 1 79.31 291 GLN B O 1
ATOM 4857 N N . SER B 1 292 ? -19 4.383 13.484 1 75.5 292 SER B N 1
ATOM 4858 C CA . SER B 1 292 ? -19.359 5.484 12.602 1 75.5 292 SER B CA 1
ATOM 4859 C C . SER B 1 292 ? -19.859 4.973 11.258 1 75.5 292 SER B C 1
ATOM 4861 O O . SER B 1 292 ? -20.703 5.605 10.617 1 75.5 292 SER B O 1
ATOM 4863 N N . ILE B 1 293 ? -19.344 3.916 10.805 1 71.88 293 ILE B N 1
ATOM 4864 C CA . ILE B 1 293 ? -19.734 3.332 9.531 1 71.88 293 ILE B CA 1
ATOM 4865 C C . ILE B 1 293 ? -21.094 2.648 9.672 1 71.88 293 ILE B C 1
ATOM 4867 O O . ILE B 1 293 ? -21.953 2.768 8.797 1 71.88 293 ILE B O 1
ATOM 4871 N N . MET B 1 294 ? -21.25 1.857 10.773 1 65.38 294 MET B N 1
ATOM 4872 C CA . MET B 1 294 ? -22.516 1.145 11.008 1 65.38 294 MET B CA 1
ATOM 4873 C C . MET B 1 294 ? -23.656 2.123 11.25 1 65.38 294 MET B C 1
ATOM 4875 O O . MET B 1 294 ? -24.797 1.841 10.898 1 65.38 294 MET B O 1
ATOM 4879 N N . GLY B 1 295 ? -23.312 3.133 11.883 1 57.56 295 GLY B N 1
ATOM 4880 C CA . GLY B 1 295 ? -24.359 4.125 12.109 1 57.56 295 GLY B CA 1
ATOM 4881 C C . GLY B 1 295 ? -24.797 4.824 10.836 1 57.56 295 GLY B C 1
ATOM 4882 O O . GLY B 1 295 ? -25.891 5.395 10.789 1 57.56 295 GLY B O 1
ATOM 4883 N N . ALA B 1 296 ? -23.984 4.844 9.891 1 52.81 296 ALA B N 1
ATOM 4884 C CA . ALA B 1 296 ? -24.344 5.391 8.578 1 52.81 296 ALA B CA 1
ATOM 4885 C C . ALA B 1 296 ? -25.188 4.406 7.781 1 52.81 296 ALA B C 1
ATOM 4887 O O . ALA B 1 296 ? -25.875 4.797 6.832 1 52.81 296 ALA B O 1
ATOM 4888 N N . GLU B 1 297 ? -25.047 3.016 7.93 1 48.59 297 GLU B N 1
ATOM 4889 C CA . GLU B 1 297 ? -25.938 2.041 7.293 1 48.59 297 GLU B CA 1
ATOM 4890 C C . GLU B 1 297 ? -27.344 2.096 7.891 1 48.59 297 GLU B C 1
ATOM 4892 O O . GLU B 1 297 ? -27.5 2.309 9.094 1 48.59 297 GLU B O 1
#

Secondary structure (DSSP, 8-state):
----HHHHHHHHHHHHHHHTTS-SSBPPPHHHHHHHHT--HHHHHHHHHHHHHTTSSB-SSS-B--SSPP-GGGSPPHHHHS-HHHHHHHHHHHHHHHS---TTPEEPHHHHHHHHTS-HHHHHHHHHHHGGGSSEEEETTTEEEE----HHHHHHHHHHHHHHHHHHHHHHTTS-TT-HHHHHHHHHHHHHHHHHHTHHHHGGGHHHHHHHHHHHHHHTS--HHHHHHHHHHHHHHHHHGGG-GGGHHHHHHHHHHHHHHHHHHHHHT-HHHHHHHHHHHHHHHHHHHHHHHHTT-/----HHHHHHHHHHHHHHHTTS-SSBPPPHHHHHHHHT--HHHHHHHHHHHHHTTSSB-SSS-B--SSPP-GGGSPPHHHHS-HHHHHHHHHHHHHHHS---TTPEEPHHHHHHHHTS-HHHHHHHHHHHGGGSSEEEETTTEEEE----HHHHHHHHHHHHHHHHHHHHHHTTS-TT-HHHHHHHHHHHHHHHHHHTHHHHGGGHHHHHHHHHHHHHTTS--HHHHHHHHHHHHHHHHHGGG-GGGHHHHHHHHHHHHHHHHHHHHHT-HHHHHHHHHHHHHHHHHHHHHHHHHH-

Solvent-accessible surface area (backbone atoms only — not comparable to full-atom values): 32299 Å² total; per-residue (Å²): 126,84,77,57,33,66,42,36,32,51,37,37,51,51,45,48,38,51,66,71,50,76,44,71,60,48,56,70,52,73,69,56,46,18,62,73,70,69,50,49,73,69,42,45,50,49,35,51,49,49,34,37,72,68,36,33,28,44,74,83,93,66,38,29,54,76,37,53,78,82,50,80,81,72,42,60,54,59,77,52,33,36,50,69,61,54,46,50,48,50,51,49,50,46,46,51,66,74,36,89,63,48,58,67,38,68,44,52,51,63,60,48,12,62,74,68,71,48,56,45,67,56,40,47,52,46,52,50,46,52,30,75,76,59,41,34,42,83,38,87,96,59,44,29,33,30,60,42,87,40,72,67,52,51,53,46,51,46,53,51,49,51,54,54,48,52,52,22,50,53,51,48,33,67,52,60,90,82,42,67,64,57,58,56,49,51,53,50,50,51,54,50,51,55,44,61,76,44,31,92,83,42,38,76,57,44,48,63,52,52,50,52,51,56,50,52,47,46,58,70,57,81,36,72,69,58,56,59,48,43,56,56,47,47,45,51,60,48,53,49,57,65,69,48,64,89,52,38,53,63,50,40,51,54,48,49,54,41,46,49,53,30,51,52,21,51,74,64,40,39,54,67,52,29,52,50,35,47,51,53,44,51,52,54,50,48,52,54,50,52,51,47,50,56,66,69,101,127,84,74,56,35,66,42,36,32,50,36,36,50,50,46,49,39,50,65,70,50,77,46,72,60,47,55,70,52,72,68,55,47,18,61,73,69,69,49,50,73,68,41,44,51,50,35,51,48,48,35,39,72,68,35,32,28,42,73,82,93,66,38,28,55,77,37,53,79,81,50,79,81,72,41,60,53,59,77,51,34,36,51,70,60,55,46,49,48,51,51,50,51,46,46,53,66,74,36,88,63,50,59,67,38,69,44,50,51,63,60,49,12,62,73,69,71,48,57,46,66,58,40,47,52,45,51,52,46,52,28,74,77,60,41,34,41,80,40,90,94,60,45,28,34,31,61,42,87,41,70,67,53,51,53,46,51,47,53,52,49,50,55,53,48,51,55,22,50,52,50,48,34,66,51,61,90,82,43,67,63,57,58,56,48,52,53,49,49,50,53,51,52,54,44,60,77,45,30,92,83,44,39,76,57,44,49,62,52,52,50,52,51,56,49,53,46,45,58,70,58,82,34,74,69,58,55,60,49,44,57,56,48,48,45,51,60,50,53,48,58,67,68,48,64,89,52,40,54,64,51,40,51,52,48,48,54,42,47,49,53,29,49,52,21,53,74,63,38,38,54,67,52,28,53,50,34,49,50,51,44,52,52,53,50,48,54,54,50,52,51,47,50,56,66,70,100

Nearest PDB structures (foldseek):
  3fms-assembly1_A-2  TM=8.364E-01  e=2.106E-07  Thermotoga maritima MSB8
  3ihu-assembly2_B  TM=7.647E-01  e=3.973E-07  Cupriavidus pinatubonensis JMP134
  6za7-assembly1_A  TM=7.176E-01  e=1.838E-07  Agrobacterium fabrum str. C58
  7u5q-assembly2_B  TM=7.348E-01  e=9.836E-07  Brucella melitensis ATCC 23457
  6ep3-assembly1_A  TM=5.742E-01  e=5.762E-06  Listeria monocytogenes EGD-e

Radius of gyration: 27.19 Å; Cα contacts (8 Å, |Δi|>4): 666; chains: 2; bounding box: 59×76×61 Å

Organism: NCBI:txid484088

pLDDT: mean 83.29, std 12.18, range [27.95, 98.62]

Sequence (594 aa):
MKTDTVYKQALNQTLALLAQGAYQERLPSENELRRRLGVSRTTIRKVLQELTHRSIITGAGRVRINGRGVDDSDYFPDVETTSKMQQVERQFMEWMLLGDTAPGTLINELELARQFGVATNGIREFLIHFSRFGLIEKRPNSGWLFKGFTREFALELFEIRVMFELRSARLFAQLPESSPLFKKLRALSKLHRDLLEGIETRYHDFSGLDNQFHRLVNEVSPNRFIDDFYDVISFIFHYHYQWNKKDELQRNRAAVLEHLVYIDALLSRNSDRIEEACRDHLKSAKQTLIQSIMGAEMKTDTVYKQALNQTLALLAQGAYQERLPSENELRRRLGVSRTTIRKVLQELTHRSIITGAGRVRINGRGVDDSDYFPDVETTSKMQQVERQFMEWMLLGDTAPGTLINELELARQFGVATNGIREFLIHFSRFGLIEKRPNSGWLFKGFTREFALELFEIRVMFELRSARLFAQLPESSPLFKKLRALSKLHRDLLEGIETRYHDFSGLDNQFHRLVNEVSPNRFIDDFYDVISFIFHYHYQWNKKDELQRNRAAVLEHLVYIDALLSRNSDRIEEACRDHLKSAKQTLIQSIMGAE

Foldseek 3Di:
DPLPLLLQQLLQVVLVCVQVCVDPWWDDFLVVSCVVSVHDSVSSVVSLVVCVVVQCWDDDRTITRPGDRRDPVSHDPCCSNVDLLVLLVLVVLCCQQVHPDDFFDADDLVVSCVVSVHDSVSSVVNCVVVCVLVQWDQDVPRHIGGRDDAPVSLVVLLVVLLVLLLVLLLLLLVDDPPDCLLVVLVVLLVVLVVCLVVLVPCLLVLLVSVLSLSVSSNVSDDDPVSVVSSSVVSSCLSVLLVQPPPCSSVLSSVLSVLSNQLSVQSNVSDNVSNSVSSVVSSVSSSVSSSVSNVVVD/DPLPLLLQLLLQVVLVCVQVCVDPWWDDFLVVSCVVSVHDSVSSVVSLVVCVVVQCWDDDRTITRPGDRRDPVSHDPCCSNVDLLVLLVLVVLCCQQVHPDDFFDADDLVVSCVVSVHDSVSSVVNCVVVCVLVQWDQDVPRHIGGRDDALVSLVVLLVVLLVLLLVLLLLLLVDDPPDCLLVVLVVLLVVLVVCLVVLVPCLLVLLVSVLSLSVSSNVSDDDPVSVVSSSVVSSCLSVLLVQPPPCSSVLSSVLSVLSNQLSVQSNVSDNVSNSVSSVVSSVSSSVSSSVSNVVVD